Protein AF-A0A9P5P635-F1 (afdb_monomer_lite)

Structure (mmCIF, N/CA/C/O backbone):
data_AF-A0A9P5P635-F1
#
_entry.id   AF-A0A9P5P635-F1
#
loop_
_atom_site.group_PDB
_atom_site.id
_atom_site.type_symbol
_atom_site.label_atom_id
_atom_site.label_alt_id
_atom_site.label_comp_id
_atom_site.label_asym_id
_atom_site.label_entity_id
_atom_site.label_seq_id
_atom_site.pdbx_PDB_ins_code
_atom_site.Cartn_x
_atom_site.Cartn_y
_atom_site.Cartn_z
_atom_site.occupancy
_atom_site.B_iso_or_equiv
_atom_site.auth_seq_id
_atom_site.auth_comp_id
_atom_site.auth_asym_id
_atom_site.auth_atom_id
_atom_site.pdbx_PDB_model_num
ATOM 1 N N . MET A 1 1 ? -2.811 -39.033 -11.234 1.00 24.31 1 MET A N 1
ATOM 2 C CA . MET A 1 1 ? -4.051 -38.842 -10.456 1.00 24.31 1 MET A CA 1
ATOM 3 C C . MET A 1 1 ? -3.754 -37.706 -9.489 1.00 24.31 1 MET A C 1
ATOM 5 O O . MET A 1 1 ? -3.001 -37.917 -8.552 1.00 24.31 1 MET A O 1
ATOM 9 N N . MET A 1 2 ? -4.159 -36.479 -9.831 1.00 22.17 2 MET A N 1
ATOM 10 C CA . MET A 1 2 ? -3.893 -35.292 -9.007 1.00 22.17 2 MET A CA 1
ATOM 11 C C . MET A 1 2 ? -4.710 -35.401 -7.709 1.00 22.17 2 MET A C 1
ATOM 13 O O . MET A 1 2 ? -5.897 -35.728 -7.807 1.00 22.17 2 MET A O 1
ATOM 17 N N . PRO A 1 3 ? -4.127 -35.166 -6.521 1.00 26.83 3 PRO A N 1
ATOM 18 C CA . PRO A 1 3 ? -4.907 -35.097 -5.297 1.00 26.83 3 PRO A CA 1
ATOM 19 C C . PRO A 1 3 ? -5.883 -33.919 -5.391 1.00 26.83 3 PRO A C 1
ATOM 21 O O . PRO A 1 3 ? -5.531 -32.822 -5.825 1.00 26.83 3 PRO A O 1
ATOM 24 N N . GLY A 1 4 ? -7.143 -34.219 -5.084 1.00 24.19 4 GLY A N 1
ATOM 25 C CA . GLY A 1 4 ? -8.292 -33.346 -5.273 1.00 24.19 4 GLY A CA 1
ATOM 26 C C . GLY A 1 4 ? -8.287 -32.091 -4.404 1.00 24.19 4 GLY A C 1
ATOM 27 O O . GLY A 1 4 ? -7.583 -32.007 -3.404 1.00 24.19 4 GLY A O 1
ATOM 28 N N . GLY A 1 5 ? -9.128 -31.147 -4.839 1.00 27.39 5 GLY A N 1
ATOM 29 C CA . GLY A 1 5 ? -9.480 -29.861 -4.234 1.00 27.39 5 GLY A CA 1
ATOM 30 C C . GLY A 1 5 ? -9.047 -29.645 -2.788 1.00 27.39 5 GLY A C 1
ATOM 31 O O . GLY A 1 5 ? -9.832 -29.853 -1.866 1.00 27.39 5 GLY A O 1
ATOM 32 N N . GLY A 1 6 ? -7.823 -29.149 -2.612 1.00 26.92 6 GLY A N 1
ATOM 33 C CA . GLY A 1 6 ? -7.437 -28.467 -1.388 1.00 26.92 6 GLY A CA 1
ATOM 34 C C . GLY A 1 6 ? -8.201 -27.149 -1.293 1.00 26.92 6 GLY A C 1
ATOM 35 O O . GLY A 1 6 ? -8.262 -26.384 -2.257 1.00 26.92 6 GLY A O 1
ATOM 36 N N . THR A 1 7 ? -8.804 -26.882 -0.140 1.00 32.75 7 THR A N 1
ATOM 37 C CA . THR A 1 7 ? -9.267 -25.544 0.232 1.00 32.75 7 THR A CA 1
ATOM 38 C C . THR A 1 7 ? -8.074 -24.596 0.154 1.00 32.75 7 THR A C 1
ATOM 40 O O . THR A 1 7 ? -7.153 -24.700 0.963 1.00 32.75 7 THR A O 1
ATOM 43 N N . ALA A 1 8 ? -8.054 -23.711 -0.843 1.00 38.25 8 ALA A N 1
ATOM 44 C CA . ALA A 1 8 ? -7.034 -22.679 -0.963 1.00 38.25 8 ALA A CA 1
ATOM 45 C C . ALA A 1 8 ? -7.218 -21.678 0.191 1.00 38.25 8 ALA A C 1
ATOM 47 O O . ALA A 1 8 ? -8.046 -20.776 0.107 1.00 38.25 8 ALA A O 1
ATOM 48 N N . GLY A 1 9 ? -6.510 -21.897 1.301 1.00 34.00 9 GLY A N 1
ATOM 49 C CA . GLY A 1 9 ? -6.459 -20.955 2.417 1.00 34.00 9 GLY A CA 1
ATOM 50 C C . GLY A 1 9 ? -5.694 -19.685 2.036 1.00 34.00 9 GLY A C 1
ATOM 51 O O . GLY A 1 9 ? -4.820 -19.708 1.166 1.00 34.00 9 GLY A O 1
ATOM 52 N N . TYR A 1 10 ? -6.008 -18.568 2.691 1.00 35.28 10 TYR A N 1
ATOM 53 C CA . TYR A 1 10 ? -5.307 -17.302 2.482 1.00 35.28 10 TYR A CA 1
ATOM 54 C C . TYR A 1 10 ? -3.884 -17.364 3.067 1.00 35.28 10 TYR A C 1
ATOM 56 O O . TYR A 1 10 ? -3.688 -17.710 4.233 1.00 35.28 10 TYR A O 1
ATOM 64 N N . ARG A 1 11 ? -2.859 -17.018 2.266 1.00 47.34 11 ARG A N 1
ATOM 65 C CA . ARG A 1 11 ? -1.471 -16.929 2.755 1.00 47.34 11 ARG A CA 1
ATOM 66 C C . ARG A 1 11 ? -1.333 -15.710 3.657 1.00 47.34 11 ARG A C 1
ATOM 68 O O . ARG A 1 11 ? -1.589 -14.590 3.226 1.00 47.34 11 ARG A O 1
ATOM 75 N N . HIS A 1 12 ? -0.859 -15.917 4.877 1.00 43.28 12 HIS A N 1
ATOM 76 C CA . HIS A 1 12 ? -0.501 -14.815 5.758 1.00 43.28 12 HIS A CA 1
ATOM 77 C C . HIS A 1 12 ? 0.870 -14.249 5.329 1.00 43.28 12 HIS A C 1
ATOM 79 O O . HIS A 1 12 ? 1.817 -15.029 5.250 1.00 43.28 12 HIS A O 1
ATOM 85 N N . PRO A 1 13 ? 1.037 -12.943 5.051 1.00 43.16 13 PRO A N 1
ATOM 86 C CA . PRO A 1 13 ? 2.287 -12.404 4.486 1.00 43.16 13 PRO A CA 1
ATOM 87 C C . PRO A 1 13 ? 3.464 -12.350 5.472 1.00 43.16 13 PRO A C 1
ATOM 89 O O . PRO A 1 13 ? 4.597 -12.099 5.080 1.00 43.16 13 PRO A O 1
ATOM 92 N N . PHE A 1 14 ? 3.214 -12.648 6.745 1.00 50.75 14 PHE A N 1
ATOM 93 C CA . PHE A 1 14 ? 4.202 -12.657 7.829 1.00 50.75 14 PHE A CA 1
ATOM 94 C C . PHE A 1 14 ? 4.818 -14.047 8.033 1.00 50.75 14 PHE A C 1
ATOM 96 O O . PHE A 1 14 ? 4.821 -14.589 9.139 1.00 50.75 14 PHE A O 1
ATOM 103 N N . ILE A 1 15 ? 5.290 -14.652 6.943 1.00 49.59 15 ILE A N 1
ATOM 104 C CA . ILE A 1 15 ? 6.045 -15.906 6.994 1.00 49.59 15 ILE A CA 1
ATOM 105 C C . ILE A 1 15 ? 7.474 -15.586 7.434 1.00 49.59 15 ILE A C 1
ATOM 107 O O . ILE A 1 15 ? 8.091 -14.653 6.926 1.00 49.59 15 ILE A O 1
ATOM 111 N N . VAL A 1 16 ? 8.008 -16.367 8.374 1.00 40.78 16 VAL A N 1
ATOM 112 C CA . VAL A 1 16 ? 9.395 -16.235 8.828 1.00 40.78 16 VAL A CA 1
ATOM 113 C C . VAL A 1 16 ? 10.332 -16.484 7.637 1.00 40.78 16 VAL A C 1
ATOM 115 O O . VAL A 1 16 ? 10.427 -17.598 7.124 1.00 40.78 16 VAL A O 1
ATOM 118 N N . GLY A 1 17 ? 11.016 -15.432 7.181 1.00 38.78 17 GLY A N 1
ATOM 119 C CA . GLY A 1 17 ? 11.857 -15.446 5.978 1.00 38.78 17 GLY A CA 1
ATOM 120 C C . GLY A 1 17 ? 13.098 -16.322 6.037 1.00 38.78 17 GLY A C 1
ATOM 121 O O . GLY A 1 17 ? 13.700 -16.590 5.003 1.00 38.78 17 GLY A O 1
ATOM 122 N N . THR A 1 18 ? 13.459 -16.811 7.223 1.00 41.03 18 THR A N 1
ATOM 123 C CA . THR A 1 18 ? 14.634 -17.663 7.437 1.00 41.03 18 THR A CA 1
ATOM 124 C C . THR A 1 18 ? 14.520 -19.037 6.773 1.00 41.03 18 THR A C 1
ATOM 126 O O . THR A 1 18 ? 15.532 -19.711 6.612 1.00 41.03 18 THR A O 1
ATOM 129 N N . TYR A 1 19 ? 13.317 -19.451 6.359 1.00 35.22 19 TYR A N 1
ATOM 130 C CA . TYR A 1 19 ? 13.076 -20.750 5.719 1.00 35.22 19 TYR A CA 1
ATOM 131 C C . TYR A 1 19 ? 13.085 -20.709 4.185 1.00 35.22 19 TYR A C 1
ATOM 133 O O . TYR A 1 19 ? 12.988 -21.760 3.552 1.00 35.22 19 TYR A O 1
ATOM 141 N N . PHE A 1 20 ? 13.204 -19.530 3.565 1.00 43.53 20 PHE A N 1
ATOM 142 C CA . PHE A 1 20 ? 13.165 -19.393 2.109 1.00 43.53 20 PHE A CA 1
ATOM 143 C C . PHE A 1 20 ? 14.524 -18.945 1.592 1.00 43.53 20 PHE A C 1
ATOM 145 O O . PHE A 1 20 ? 14.971 -17.833 1.864 1.00 43.53 20 PHE A O 1
ATOM 152 N N . LEU A 1 21 ? 15.142 -19.804 0.774 1.00 39.03 21 LEU A N 1
ATOM 153 C CA . LEU A 1 21 ? 16.461 -19.612 0.154 1.00 39.03 21 LEU A CA 1
ATOM 154 C C . LEU A 1 21 ? 16.573 -18.335 -0.704 1.00 39.03 21 LEU A C 1
ATOM 156 O O . LEU A 1 21 ? 17.653 -18.027 -1.193 1.00 39.03 21 LEU A O 1
ATOM 160 N N . GLY A 1 22 ? 15.482 -17.578 -0.878 1.00 42.38 22 GLY A N 1
ATOM 161 C CA . GLY A 1 22 ? 15.567 -16.230 -1.414 1.00 42.38 22 GLY A CA 1
ATOM 162 C C . GLY A 1 22 ? 14.561 -15.215 -0.883 1.00 42.38 22 GLY A C 1
ATOM 163 O O . GLY A 1 22 ? 14.043 -14.428 -1.673 1.00 42.38 22 GLY A O 1
ATOM 164 N N . GLY A 1 23 ? 14.334 -15.217 0.435 1.00 49.41 23 GLY A N 1
ATOM 165 C CA . GLY A 1 23 ? 13.625 -14.153 1.155 1.00 49.41 23 GLY A CA 1
ATOM 166 C C . GLY A 1 23 ? 12.094 -14.257 1.151 1.00 49.41 23 GLY A C 1
ATOM 167 O O . GLY A 1 23 ? 11.518 -15.239 0.683 1.00 49.41 23 GLY A O 1
ATOM 168 N N . VAL A 1 24 ? 11.438 -13.234 1.712 1.00 51.91 24 VAL A N 1
ATOM 169 C CA . VAL A 1 24 ? 9.970 -13.079 1.773 1.00 51.91 24 VAL A CA 1
ATOM 170 C C . VAL A 1 24 ? 9.551 -12.012 0.766 1.00 51.91 24 VAL A C 1
ATOM 172 O O . VAL A 1 24 ? 10.048 -10.896 0.836 1.00 51.91 24 VAL A O 1
ATOM 175 N N . GLY A 1 25 ? 8.634 -12.334 -0.146 1.00 59.06 25 GLY A N 1
ATOM 176 C CA . GLY A 1 25 ? 8.100 -11.381 -1.127 1.00 59.06 25 GLY A CA 1
ATOM 177 C C . GLY A 1 25 ? 7.907 -11.995 -2.513 1.00 59.06 25 GLY A C 1
ATOM 178 O O . GLY A 1 25 ? 8.363 -13.109 -2.773 1.00 59.06 25 GLY A O 1
ATOM 179 N N . ASP A 1 26 ? 7.211 -11.272 -3.390 1.00 65.31 26 ASP A N 1
ATOM 180 C CA . ASP A 1 26 ? 7.078 -11.639 -4.808 1.00 65.31 26 ASP A CA 1
ATOM 181 C C . ASP A 1 26 ? 8.385 -11.363 -5.570 1.00 65.31 26 ASP A C 1
ATOM 183 O O . ASP A 1 26 ? 9.220 -10.578 -5.125 1.00 65.31 26 ASP A O 1
ATOM 187 N N . ASN A 1 27 ? 8.572 -11.960 -6.751 1.00 72.44 27 ASN A N 1
ATOM 188 C CA . ASN A 1 27 ? 9.716 -11.602 -7.595 1.00 72.44 27 ASN A CA 1
ATOM 189 C C . ASN A 1 27 ? 9.666 -10.102 -7.962 1.00 72.44 27 ASN A C 1
ATOM 191 O O . ASN A 1 27 ? 8.592 -9.592 -8.309 1.00 72.44 27 ASN A O 1
ATOM 195 N N . PRO A 1 28 ? 10.806 -9.387 -7.936 1.00 76.25 28 PRO A N 1
ATOM 196 C CA . PRO A 1 28 ? 10.834 -7.978 -8.285 1.00 76.25 28 PRO A CA 1
ATOM 197 C C . PRO A 1 28 ? 10.501 -7.796 -9.771 1.00 76.25 28 PRO A C 1
ATOM 199 O O . PRO A 1 28 ? 10.980 -8.528 -10.638 1.00 76.25 28 PRO A O 1
ATOM 202 N N . ARG A 1 29 ? 9.666 -6.797 -10.059 1.00 79.75 29 ARG A N 1
ATOM 203 C CA . ARG A 1 29 ? 9.270 -6.390 -11.411 1.00 79.75 29 ARG A CA 1
ATOM 204 C C . ARG A 1 29 ? 10.294 -5.446 -12.006 1.00 79.75 29 ARG A C 1
ATOM 206 O O . ARG A 1 29 ? 10.791 -4.577 -11.293 1.00 79.75 29 ARG A O 1
ATOM 213 N N . THR A 1 30 ? 10.588 -5.602 -13.289 1.00 83.50 30 THR A N 1
ATOM 214 C CA . THR A 1 30 ? 11.495 -4.680 -13.975 1.00 83.50 30 THR A CA 1
ATOM 215 C C . THR A 1 30 ? 10.880 -3.284 -14.081 1.00 83.50 30 THR A C 1
ATOM 217 O O . THR A 1 30 ? 9.661 -3.113 -13.994 1.00 83.50 30 THR A O 1
ATOM 220 N N . LEU A 1 31 ? 11.706 -2.267 -14.329 1.00 85.25 31 LEU A N 1
ATOM 221 C CA . LEU A 1 31 ? 11.232 -0.911 -14.623 1.00 85.25 31 LEU A CA 1
ATOM 222 C C . LEU A 1 31 ? 10.254 -0.895 -15.814 1.00 85.25 31 LEU A C 1
ATOM 224 O O . LEU A 1 31 ? 9.270 -0.156 -15.789 1.00 85.25 31 LEU A O 1
ATOM 228 N N . ALA A 1 32 ? 10.471 -1.760 -16.812 1.00 85.38 32 ALA A N 1
ATOM 229 C CA . ALA A 1 32 ? 9.556 -1.950 -17.936 1.00 85.38 32 ALA A CA 1
ATOM 230 C C . ALA A 1 32 ? 8.205 -2.535 -17.490 1.00 85.38 32 ALA A C 1
ATOM 232 O O . ALA A 1 32 ? 7.165 -1.977 -17.830 1.00 85.38 32 ALA A O 1
ATOM 233 N N . ASP A 1 33 ? 8.197 -3.582 -16.659 1.00 83.00 33 ASP A N 1
ATOM 234 C CA . ASP A 1 33 ? 6.962 -4.173 -16.116 1.00 83.00 33 ASP A CA 1
ATOM 235 C C . ASP A 1 33 ? 6.156 -3.165 -15.276 1.00 83.00 33 ASP A C 1
ATOM 237 O O . ASP A 1 33 ? 4.918 -3.147 -15.303 1.00 83.00 33 ASP A O 1
ATOM 241 N N . LEU A 1 34 ? 6.849 -2.318 -14.507 1.00 83.44 34 LEU A N 1
ATOM 242 C CA . LEU A 1 34 ? 6.230 -1.249 -13.723 1.00 83.44 34 LEU A CA 1
ATOM 243 C C . LEU A 1 34 ? 5.610 -0.182 -14.639 1.00 83.44 34 LEU A C 1
ATOM 245 O O . LEU A 1 34 ? 4.459 0.201 -14.422 1.00 83.44 34 LEU A O 1
ATOM 249 N N . ALA A 1 35 ? 6.312 0.243 -15.695 1.00 86.12 35 ALA A N 1
ATOM 250 C CA . ALA A 1 35 ? 5.783 1.167 -16.701 1.00 86.12 35 ALA A CA 1
ATOM 251 C C . ALA A 1 35 ? 4.583 0.572 -17.463 1.00 86.12 35 ALA A C 1
ATOM 253 O O . ALA A 1 35 ? 3.558 1.234 -17.624 1.00 86.12 35 ALA A O 1
ATOM 254 N N . MET A 1 36 ? 4.647 -0.706 -17.844 1.00 85.81 36 MET A N 1
ATOM 255 C CA . MET A 1 36 ? 3.522 -1.437 -18.439 1.00 85.81 36 MET A CA 1
ATOM 256 C C . MET A 1 36 ? 2.312 -1.478 -17.499 1.00 85.81 36 MET A C 1
ATOM 258 O O . MET A 1 36 ? 1.179 -1.257 -17.929 1.00 85.81 36 MET A O 1
ATOM 262 N N . SER A 1 37 ? 2.540 -1.693 -16.200 1.00 83.06 37 SER A N 1
ATOM 263 C CA . SER A 1 37 ? 1.481 -1.679 -15.181 1.00 83.06 37 SER A CA 1
ATOM 264 C C . SER A 1 37 ? 0.836 -0.292 -15.039 1.00 83.06 37 SER A C 1
ATOM 266 O O . SER A 1 37 ? -0.387 -0.195 -14.889 1.00 83.06 37 SER A O 1
ATOM 268 N N . GLN A 1 38 ? 1.627 0.787 -15.124 1.00 82.38 38 GLN A N 1
ATOM 269 C CA . GLN A 1 38 ? 1.116 2.162 -15.163 1.00 82.38 38 GLN A CA 1
ATOM 270 C C . GLN A 1 38 ? 0.307 2.433 -16.440 1.00 82.38 38 GLN A C 1
ATOM 272 O O . GLN A 1 38 ? -0.764 3.037 -16.361 1.00 82.38 38 GLN A O 1
ATOM 277 N N . PHE A 1 39 ? 0.763 1.951 -17.598 1.00 87.06 39 PHE A N 1
ATOM 278 C CA . PHE A 1 39 ? 0.040 2.101 -18.862 1.00 87.06 39 PHE A CA 1
ATOM 279 C C . PHE A 1 39 ? -1.296 1.351 -18.857 1.00 87.06 39 PHE A C 1
ATOM 281 O O . PHE A 1 39 ? -2.339 1.926 -19.178 1.00 87.06 39 PHE A O 1
ATOM 288 N N . SER A 1 40 ? -1.293 0.107 -18.381 1.00 86.12 40 SER A N 1
ATOM 289 C CA . SER A 1 40 ? -2.504 -0.682 -18.148 1.00 86.12 40 SER A CA 1
ATOM 290 C C . SER A 1 40 ? -3.497 0.070 -17.262 1.00 86.12 40 SER A C 1
ATOM 292 O O . SER A 1 40 ? -4.684 0.165 -17.576 1.00 86.12 40 SER A O 1
ATOM 294 N N . TRP A 1 41 ? -3.021 0.672 -16.167 1.00 80.00 41 TRP A N 1
ATOM 295 C CA . TRP A 1 41 ? -3.863 1.496 -15.301 1.00 80.00 41 TRP A CA 1
ATOM 296 C C . TRP A 1 41 ? -4.402 2.744 -15.999 1.00 80.00 41 TRP A C 1
ATOM 298 O O . TRP A 1 41 ? -5.589 3.030 -15.869 1.00 80.00 41 TRP A O 1
ATOM 308 N N . PHE A 1 42 ? -3.570 3.457 -16.758 1.00 84.44 42 PHE A N 1
ATOM 309 C CA . PHE A 1 42 ? -3.975 4.652 -17.498 1.00 84.44 42 PHE A CA 1
ATOM 310 C C . PHE A 1 42 ? -5.129 4.377 -18.474 1.00 84.44 42 PHE A C 1
ATOM 312 O O . PHE A 1 42 ? -5.996 5.228 -18.673 1.00 84.44 42 PHE A O 1
ATOM 319 N N . ILE A 1 43 ? -5.171 3.186 -19.076 1.00 86.50 43 ILE A N 1
ATOM 320 C CA . ILE A 1 43 ? -6.317 2.765 -19.887 1.00 86.50 43 ILE A CA 1
ATOM 321 C C . ILE A 1 43 ? -7.500 2.407 -18.986 1.00 86.50 43 ILE A C 1
ATOM 323 O O . ILE A 1 43 ? -8.612 2.891 -19.194 1.00 86.50 43 ILE A O 1
ATOM 327 N N . ARG A 1 44 ? -7.273 1.580 -17.959 1.00 83.50 44 ARG A N 1
ATOM 328 C CA . ARG A 1 44 ? -8.340 1.063 -17.087 1.00 83.50 44 ARG A CA 1
ATOM 329 C C . ARG A 1 44 ? -9.004 2.125 -16.204 1.00 83.50 44 ARG A C 1
ATOM 331 O O . ARG A 1 44 ? -10.083 1.870 -15.664 1.00 83.50 44 ARG A O 1
ATOM 338 N N . SER A 1 45 ? -8.385 3.292 -16.047 1.00 77.62 45 SER A N 1
ATOM 339 C CA . SER A 1 45 ? -8.953 4.451 -15.355 1.00 77.62 45 SER A CA 1
ATOM 340 C C . SER A 1 45 ? -9.916 5.260 -16.229 1.00 77.62 45 SER A C 1
ATOM 342 O O . SER A 1 45 ? -10.716 6.029 -15.696 1.00 77.62 45 SER A O 1
ATOM 344 N N . GLN A 1 46 ? -9.900 5.063 -17.552 1.00 83.38 46 GLN A N 1
ATOM 345 C CA . GLN A 1 46 ? -10.827 5.722 -18.468 1.00 83.38 46 GLN A CA 1
ATOM 346 C C . GLN A 1 46 ? -12.232 5.103 -18.372 1.00 83.38 46 GLN A C 1
ATOM 348 O O . GLN A 1 46 ? -12.380 3.891 -18.185 1.00 83.38 46 GLN A O 1
ATOM 353 N N . PRO A 1 47 ? -13.299 5.904 -18.523 1.00 80.94 47 PRO A N 1
ATOM 354 C CA . PRO A 1 47 ? -14.659 5.383 -18.514 1.00 80.94 47 PRO A CA 1
ATOM 355 C C . PRO A 1 47 ? -14.885 4.429 -19.694 1.00 80.94 47 PRO A C 1
ATOM 357 O O . PRO A 1 47 ? -14.441 4.689 -20.809 1.00 80.94 47 PRO A O 1
ATOM 360 N N . ASN A 1 48 ? -15.609 3.334 -19.455 1.00 83.56 48 ASN A N 1
ATOM 361 C CA . ASN A 1 48 ? -16.027 2.364 -20.476 1.00 83.56 48 ASN A CA 1
ATOM 362 C C . ASN A 1 48 ? -14.889 1.720 -21.294 1.00 83.56 48 ASN A C 1
ATOM 364 O O . ASN A 1 48 ? -15.147 1.159 -22.358 1.00 83.56 48 ASN A O 1
ATOM 368 N N . TRP A 1 49 ? -13.643 1.728 -20.802 1.00 87.38 49 TRP A N 1
ATOM 369 C CA . TRP A 1 49 ? -12.496 1.133 -21.505 1.00 87.38 49 TRP A CA 1
ATOM 370 C C . TRP A 1 49 ? -12.744 -0.330 -21.921 1.00 87.38 49 TRP A C 1
ATOM 372 O O . TRP A 1 49 ? -12.323 -0.756 -22.994 1.00 87.38 49 TRP A O 1
ATOM 382 N N . TRP A 1 50 ? -13.486 -1.087 -21.106 1.00 86.94 50 TRP A N 1
ATOM 383 C CA . TRP A 1 50 ? -13.800 -2.503 -21.320 1.00 86.94 50 TRP A CA 1
ATOM 384 C C . TRP A 1 50 ? -14.810 -2.747 -22.450 1.00 86.94 50 TRP A C 1
ATOM 386 O O . TRP A 1 50 ? -14.979 -3.877 -22.884 1.00 86.94 50 TRP A O 1
ATOM 396 N N . GLN A 1 51 ? -15.503 -1.719 -22.934 1.00 88.69 51 GLN A N 1
ATOM 397 C CA . GLN A 1 51 ? -16.349 -1.839 -24.126 1.00 88.69 51 GLN A CA 1
ATOM 398 C C . GLN A 1 51 ? -15.524 -1.623 -25.397 1.00 88.69 51 GLN A C 1
ATOM 400 O O . GLN A 1 51 ? -15.818 -2.188 -26.446 1.00 88.69 51 GLN A O 1
ATOM 405 N N . SER A 1 52 ? -14.458 -0.829 -25.285 1.00 89.94 52 SER A N 1
ATOM 406 C CA . SER A 1 52 ? -13.639 -0.394 -26.413 1.00 89.94 52 SER A CA 1
ATOM 407 C C . SER A 1 52 ? -12.332 -1.172 -26.562 1.00 89.94 52 SER A C 1
ATOM 409 O O . SER A 1 52 ? -11.657 -1.003 -27.572 1.00 89.94 52 SER A O 1
ATOM 411 N N . HIS A 1 53 ? -11.963 -2.039 -25.610 1.00 88.56 53 HIS A N 1
ATOM 412 C CA . HIS A 1 53 ? -10.648 -2.700 -25.604 1.00 88.56 53 HIS A CA 1
ATOM 413 C C . HIS A 1 53 ? -10.388 -3.630 -26.803 1.00 88.56 53 HIS A C 1
ATOM 415 O O . HIS A 1 53 ? -9.234 -3.958 -27.087 1.00 88.56 53 HIS A O 1
ATOM 421 N N . GLN A 1 54 ? -11.451 -4.063 -27.490 1.00 90.06 54 GLN A N 1
ATOM 422 C CA . GLN A 1 54 ? -11.387 -4.872 -28.713 1.00 90.06 54 GLN A CA 1
ATOM 423 C C . GLN A 1 54 ? -11.453 -4.025 -29.992 1.00 90.06 54 GLN A C 1
ATOM 425 O O . GLN A 1 54 ? -11.191 -4.534 -31.077 1.00 90.06 54 GLN A O 1
ATOM 430 N N . ASN A 1 55 ? -11.811 -2.741 -29.893 1.00 92.81 55 ASN A N 1
ATOM 431 C CA . ASN A 1 55 ? -11.917 -1.868 -31.054 1.00 92.81 55 ASN A CA 1
ATOM 432 C C . ASN A 1 55 ? -10.519 -1.465 -31.532 1.00 92.81 55 ASN A C 1
ATOM 434 O O . ASN A 1 55 ? -9.787 -0.764 -30.833 1.00 92.81 55 ASN A O 1
ATOM 438 N N . GLN A 1 56 ? -10.183 -1.874 -32.752 1.00 93.25 56 GLN A N 1
ATOM 439 C CA . GLN A 1 56 ? -8.870 -1.660 -33.349 1.00 93.25 56 GLN A CA 1
ATOM 440 C C . GLN A 1 56 ? -8.473 -0.176 -33.427 1.00 93.25 56 GLN A C 1
ATOM 442 O O . GLN A 1 56 ? -7.358 0.170 -33.053 1.00 93.25 56 GLN A O 1
ATOM 447 N N . SER A 1 57 ? -9.400 0.714 -33.796 1.00 93.19 57 SER A N 1
ATOM 448 C CA . SER A 1 57 ? -9.113 2.153 -33.884 1.00 93.19 57 SER A CA 1
ATOM 449 C C . SER A 1 57 ? -8.815 2.769 -32.512 1.00 93.19 57 SER A C 1
ATOM 451 O O . SER A 1 57 ? -7.968 3.650 -32.386 1.00 93.19 57 SER A O 1
ATOM 453 N N . VAL A 1 58 ? -9.475 2.285 -31.455 1.00 92.31 58 VAL A N 1
ATOM 454 C CA . VAL A 1 58 ? -9.217 2.750 -30.082 1.00 92.31 58 VAL A CA 1
ATOM 455 C C . VAL A 1 58 ? -7.879 2.217 -29.569 1.00 92.31 58 VAL A C 1
ATOM 457 O O . VAL A 1 58 ? -7.132 2.950 -28.924 1.00 92.31 58 VAL A O 1
ATOM 460 N N . ARG A 1 59 ? -7.544 0.962 -29.890 1.00 93.44 59 ARG A N 1
ATOM 461 C CA . ARG A 1 59 ? -6.244 0.362 -29.559 1.00 93.44 59 ARG A CA 1
ATOM 462 C C . ARG A 1 59 ? -5.089 1.108 -30.227 1.00 93.44 59 ARG A C 1
ATOM 464 O O . ARG A 1 59 ? -4.091 1.359 -29.562 1.00 93.44 59 ARG A O 1
ATOM 471 N N . GLU A 1 60 ? -5.244 1.510 -31.487 1.00 93.12 60 GLU A N 1
ATOM 472 C CA . GLU A 1 60 ? -4.265 2.334 -32.212 1.00 93.12 60 GLU A CA 1
ATOM 473 C C . GLU A 1 60 ? -4.052 3.686 -31.521 1.00 93.12 60 GLU A C 1
ATOM 475 O O . GLU A 1 60 ? -2.919 4.039 -31.205 1.00 93.12 60 GLU A O 1
ATOM 480 N N . GLN A 1 61 ? -5.131 4.379 -31.145 1.00 92.56 61 GLN A N 1
ATOM 481 C CA . GLN A 1 61 ? -5.033 5.640 -30.399 1.00 92.56 61 GLN A CA 1
ATOM 482 C C . GLN A 1 61 ? -4.349 5.482 -29.033 1.00 92.56 61 GLN A C 1
ATOM 484 O O . GLN A 1 61 ? -3.613 6.367 -28.594 1.00 92.56 61 GLN A O 1
ATOM 489 N N . TRP A 1 62 ? -4.606 4.386 -28.311 1.00 94.00 62 TRP A N 1
ATOM 490 C CA . TRP A 1 62 ? -3.909 4.108 -27.052 1.00 94.00 62 TRP A CA 1
ATOM 491 C C . TRP A 1 62 ? -2.437 3.762 -27.273 1.00 94.00 62 TRP A C 1
ATOM 493 O O . TRP A 1 62 ? -1.608 4.172 -26.465 1.00 94.00 62 TRP A O 1
ATOM 503 N N . SER A 1 63 ? -2.116 3.061 -28.361 1.00 92.94 63 SER A N 1
ATOM 504 C CA . SER A 1 63 ? -0.743 2.744 -28.753 1.00 92.94 63 SER A CA 1
ATOM 505 C C . SER A 1 63 ? 0.057 4.010 -29.060 1.00 92.94 63 SER A C 1
ATOM 507 O O . SER A 1 63 ? 1.129 4.200 -28.495 1.00 92.94 63 SER A O 1
ATOM 509 N N . GLU A 1 64 ? -0.483 4.923 -29.872 1.00 91.25 64 GLU A N 1
ATOM 510 C CA . GLU A 1 64 ? 0.161 6.205 -30.200 1.00 91.25 64 GLU A CA 1
ATOM 511 C C . GLU A 1 64 ? 0.454 7.032 -28.941 1.00 91.25 64 GLU A C 1
ATOM 513 O O . GLU A 1 64 ? 1.565 7.524 -28.751 1.00 91.25 64 GLU A O 1
ATOM 518 N N . LYS A 1 65 ? -0.517 7.105 -28.021 1.00 89.06 65 LYS A N 1
ATOM 519 C CA . LYS A 1 65 ? -0.353 7.792 -26.729 1.00 89.06 65 LYS A CA 1
ATOM 520 C C . LYS A 1 65 ? 0.686 7.143 -25.817 1.00 89.06 65 LYS A C 1
ATOM 522 O O . LYS A 1 65 ? 1.183 7.814 -24.917 1.00 89.06 65 LYS A O 1
ATOM 527 N N . ALA A 1 66 ? 0.956 5.850 -25.980 1.00 88.19 66 ALA A N 1
ATOM 528 C CA . ALA A 1 66 ? 1.942 5.136 -25.179 1.00 88.19 66 ALA A CA 1
ATOM 529 C C . ALA A 1 66 ? 3.363 5.314 -25.719 1.00 88.19 66 ALA A C 1
ATOM 531 O O . ALA A 1 66 ? 4.279 5.461 -24.915 1.00 88.19 66 ALA A O 1
ATOM 532 N N . VAL A 1 67 ? 3.529 5.333 -27.049 1.00 88.44 67 VAL A N 1
ATOM 533 C CA . VAL A 1 67 ? 4.825 5.546 -27.721 1.00 88.44 67 VAL A CA 1
ATOM 534 C C . VAL A 1 67 ? 5.345 6.968 -27.503 1.00 88.44 67 VAL A C 1
ATOM 536 O O . VAL A 1 67 ? 6.531 7.152 -27.246 1.00 88.44 67 VAL A O 1
ATOM 539 N N . ASP A 1 68 ? 4.466 7.971 -27.572 1.00 86.62 68 ASP A N 1
ATOM 540 C CA . ASP A 1 68 ? 4.839 9.387 -27.415 1.00 86.62 68 ASP A CA 1
ATOM 541 C C . ASP A 1 68 ? 5.114 9.786 -25.950 1.00 86.62 68 ASP A C 1
ATOM 543 O O . ASP A 1 68 ? 5.544 10.900 -25.655 1.00 86.62 68 ASP A O 1
ATOM 547 N N . ARG A 1 69 ? 4.861 8.878 -24.999 1.00 88.44 69 ARG A N 1
ATOM 548 C CA . ARG A 1 69 ? 4.901 9.176 -23.569 1.00 88.44 69 ARG A CA 1
ATOM 549 C C . ARG A 1 69 ? 6.098 8.548 -22.870 1.00 88.44 69 ARG A C 1
ATOM 551 O O . ARG A 1 69 ? 6.300 7.338 -22.878 1.00 88.44 69 ARG A O 1
ATOM 558 N N . ASP A 1 70 ? 6.795 9.396 -22.128 1.00 91.06 70 ASP A N 1
ATOM 559 C CA . ASP A 1 70 ? 7.792 9.004 -21.144 1.00 91.06 70 ASP A CA 1
ATOM 560 C C . ASP A 1 70 ? 7.102 8.597 -19.826 1.00 91.06 70 ASP A C 1
ATOM 562 O O . ASP A 1 70 ? 6.389 9.390 -19.199 1.00 91.06 70 ASP A O 1
ATOM 566 N N . TRP A 1 71 ? 7.277 7.338 -19.410 1.00 88.25 71 TRP A N 1
ATOM 567 C CA . TRP A 1 71 ? 6.695 6.798 -18.178 1.00 88.25 71 TRP A CA 1
ATOM 568 C C . TRP A 1 71 ? 7.648 7.002 -17.009 1.00 88.25 71 TRP A C 1
ATOM 570 O O . TRP A 1 71 ? 8.772 6.502 -17.015 1.00 88.25 71 TRP A O 1
ATOM 580 N N . LEU A 1 72 ? 7.188 7.727 -15.993 1.00 89.56 72 LEU A N 1
ATOM 581 C CA . LEU A 1 72 ? 7.966 8.002 -14.794 1.00 89.56 72 LEU A CA 1
ATOM 582 C C . LEU A 1 72 ? 7.743 6.888 -13.765 1.00 89.56 72 LEU A C 1
ATOM 584 O O . LEU A 1 72 ? 6.689 6.805 -13.129 1.00 89.56 72 LEU A O 1
ATOM 588 N N . VAL A 1 73 ? 8.733 6.015 -13.603 1.00 85.31 73 VAL A N 1
ATOM 589 C CA . VAL A 1 73 ? 8.680 4.903 -12.652 1.00 85.31 73 VAL A CA 1
ATOM 590 C C . VAL A 1 73 ? 9.479 5.266 -11.411 1.00 85.31 73 VAL A C 1
ATOM 592 O O . VAL A 1 73 ? 10.701 5.386 -11.460 1.00 85.31 73 VAL A O 1
ATOM 595 N N . THR A 1 74 ? 8.780 5.429 -10.290 1.00 82.75 74 THR A N 1
ATOM 596 C CA . THR A 1 74 ? 9.398 5.667 -8.983 1.00 82.75 74 THR A CA 1
ATOM 597 C C . THR A 1 74 ? 9.578 4.348 -8.240 1.00 82.75 74 THR A C 1
ATOM 599 O O . THR A 1 74 ? 8.609 3.652 -7.930 1.00 82.75 74 THR A O 1
ATOM 602 N N . THR A 1 75 ? 10.827 4.033 -7.933 1.00 80.25 75 THR A N 1
ATOM 603 C CA . THR A 1 75 ? 11.269 2.944 -7.059 1.00 80.25 75 THR A CA 1
ATOM 604 C C . THR A 1 75 ? 11.879 3.542 -5.783 1.00 80.25 75 THR A C 1
ATOM 606 O O . THR A 1 75 ? 12.067 4.761 -5.726 1.00 80.25 75 THR A O 1
ATOM 609 N N . PRO A 1 76 ? 12.184 2.739 -4.745 1.00 71.38 76 PRO A N 1
ATOM 610 C CA . PRO A 1 76 ? 12.736 3.256 -3.488 1.00 71.38 76 PRO A CA 1
ATOM 611 C C . PRO A 1 76 ? 13.954 4.177 -3.671 1.00 71.38 76 PRO A C 1
ATOM 613 O O . PRO A 1 76 ? 14.043 5.204 -3.003 1.00 71.38 76 PRO A O 1
ATOM 616 N N . SER A 1 77 ? 14.827 3.866 -4.635 1.00 71.81 77 SER A N 1
ATOM 617 C CA . SER A 1 77 ? 16.100 4.577 -4.830 1.00 71.81 77 SER A CA 1
ATOM 618 C C . SER A 1 77 ? 16.253 5.325 -6.137 1.00 71.81 77 SER A C 1
ATOM 620 O O . SER A 1 77 ? 17.297 5.942 -6.382 1.00 71.81 77 SER A O 1
ATOM 622 N N . SER A 1 78 ? 15.259 5.285 -7.016 1.00 76.44 78 SER A N 1
ATOM 623 C CA . SER A 1 78 ? 15.344 6.027 -8.263 1.00 76.44 78 SER A CA 1
ATOM 624 C C . SER A 1 78 ? 13.986 6.393 -8.809 1.00 76.44 78 SER A C 1
ATOM 626 O O . SER A 1 78 ? 12.998 5.690 -8.636 1.00 76.44 78 SER A O 1
ATOM 628 N N . THR A 1 79 ? 13.968 7.502 -9.529 1.00 85.75 79 THR A N 1
ATOM 629 C CA . THR A 1 79 ? 12.908 7.768 -10.482 1.00 85.75 79 THR A CA 1
ATOM 630 C C . THR A 1 79 ? 13.515 7.613 -11.866 1.00 85.75 79 THR A C 1
ATOM 632 O O . THR A 1 79 ? 14.441 8.345 -12.213 1.00 85.75 79 THR A O 1
ATOM 635 N N . ALA A 1 80 ? 13.040 6.626 -12.619 1.00 86.50 80 ALA A N 1
ATOM 636 C CA . ALA A 1 80 ? 13.535 6.308 -13.949 1.00 86.50 80 ALA A CA 1
ATOM 637 C C . ALA A 1 80 ? 12.485 6.658 -15.004 1.00 86.50 80 ALA A C 1
ATOM 639 O O . ALA A 1 80 ? 11.297 6.380 -14.832 1.00 86.50 80 ALA A O 1
ATOM 640 N N . THR A 1 81 ? 12.940 7.244 -16.108 1.00 90.50 81 THR A N 1
ATOM 641 C CA . THR A 1 81 ? 12.109 7.467 -17.289 1.00 90.50 81 THR A CA 1
ATOM 642 C C . THR A 1 81 ? 12.194 6.248 -18.196 1.00 90.50 81 THR A C 1
ATOM 644 O O . THR A 1 81 ? 13.278 5.884 -18.647 1.00 90.50 81 THR A O 1
ATOM 647 N N . VAL A 1 82 ? 11.053 5.620 -18.466 1.00 89.06 82 VAL A N 1
ATOM 648 C CA . VAL A 1 82 ? 10.947 4.403 -19.273 1.00 89.06 82 VAL A CA 1
ATOM 649 C C . VAL A 1 82 ? 10.097 4.686 -20.508 1.00 89.06 82 VAL A C 1
ATOM 651 O O . VAL A 1 82 ? 8.980 5.190 -20.399 1.00 89.06 82 VAL A O 1
ATOM 654 N N . ARG A 1 83 ? 10.609 4.326 -21.688 1.00 90.62 83 ARG A N 1
ATOM 655 C CA . ARG A 1 83 ? 9.827 4.279 -22.932 1.00 90.62 83 ARG A CA 1
ATOM 656 C C . ARG A 1 83 ? 9.409 2.848 -23.207 1.00 90.62 83 ARG A C 1
ATOM 658 O O . ARG A 1 83 ? 10.239 1.946 -23.130 1.00 90.62 83 ARG A O 1
ATOM 665 N N . LEU A 1 84 ? 8.133 2.656 -23.518 1.00 89.00 84 LEU A N 1
ATOM 666 C CA . LEU A 1 84 ? 7.601 1.342 -23.855 1.00 89.00 84 LEU A CA 1
ATOM 667 C C . LEU A 1 84 ? 7.805 1.055 -25.344 1.00 89.00 84 LEU A C 1
ATOM 669 O O . LEU A 1 84 ? 7.534 1.906 -26.188 1.00 89.00 84 LEU A O 1
ATOM 673 N N . PHE A 1 85 ? 8.251 -0.158 -25.660 1.00 88.75 85 PHE A N 1
ATOM 674 C CA . PHE A 1 85 ? 8.378 -0.632 -27.039 1.00 88.75 85 PHE A CA 1
ATOM 675 C C . PHE A 1 85 ? 7.064 -1.231 -27.555 1.00 88.75 85 PHE A C 1
ATOM 677 O O . PHE A 1 85 ? 6.227 -1.684 -26.772 1.00 88.75 85 PHE A O 1
ATOM 684 N N . ASP A 1 86 ? 6.912 -1.337 -28.878 1.00 88.75 86 ASP A N 1
ATOM 685 C CA . ASP A 1 86 ? 5.691 -1.842 -29.528 1.00 88.75 86 ASP A CA 1
ATOM 686 C C . ASP A 1 86 ? 5.222 -3.198 -28.980 1.00 88.75 86 ASP A C 1
ATOM 688 O O . ASP A 1 86 ? 4.030 -3.414 -28.769 1.00 88.75 86 ASP A O 1
ATOM 692 N N . LYS A 1 87 ? 6.157 -4.111 -28.679 1.00 86.62 87 LYS A N 1
ATOM 693 C CA . LYS A 1 87 ? 5.842 -5.424 -28.089 1.00 86.62 87 LYS A CA 1
ATOM 694 C C . LYS A 1 87 ? 5.232 -5.309 -26.690 1.00 86.62 87 LYS A C 1
ATOM 696 O O . LYS A 1 87 ? 4.315 -6.057 -26.357 1.00 86.62 87 LYS A O 1
ATOM 701 N N . GLN A 1 88 ? 5.734 -4.377 -25.883 1.00 86.50 88 GLN A N 1
ATOM 702 C CA . GLN A 1 88 ? 5.263 -4.112 -24.522 1.00 86.50 88 GLN A CA 1
ATOM 703 C C . GLN A 1 88 ? 3.894 -3.442 -24.542 1.00 86.50 88 GLN A C 1
ATOM 705 O O . GLN A 1 88 ? 3.002 -3.825 -23.788 1.00 86.50 88 GLN A O 1
ATOM 710 N N . ILE A 1 89 ? 3.694 -2.503 -25.465 1.00 89.56 89 ILE A N 1
ATOM 711 C CA . ILE A 1 89 ? 2.403 -1.853 -25.691 1.00 89.56 89 ILE A CA 1
ATOM 712 C C . ILE A 1 89 ? 1.368 -2.882 -26.151 1.00 89.56 89 ILE A C 1
ATOM 714 O O . ILE A 1 89 ? 0.289 -2.958 -25.567 1.00 89.56 89 ILE A O 1
ATOM 718 N N . ALA A 1 90 ? 1.705 -3.720 -27.135 1.00 88.50 90 ALA A N 1
ATOM 719 C CA . ALA A 1 90 ? 0.830 -4.788 -27.613 1.00 88.50 90 ALA A CA 1
ATOM 720 C C . ALA A 1 90 ? 0.439 -5.750 -26.483 1.00 88.50 90 ALA A C 1
ATOM 722 O O . ALA A 1 90 ? -0.744 -6.040 -26.312 1.00 88.50 90 ALA A O 1
ATOM 723 N N . TYR A 1 91 ? 1.404 -6.158 -25.652 1.00 88.31 91 TYR A N 1
ATOM 724 C CA . TYR A 1 91 ? 1.137 -6.975 -24.469 1.00 88.31 91 TYR A CA 1
ATOM 725 C C . TYR A 1 91 ? 0.124 -6.305 -23.532 1.00 88.31 91 TYR A C 1
ATOM 727 O O . TYR A 1 91 ? -0.845 -6.947 -23.127 1.00 88.31 91 TYR A O 1
ATOM 735 N N . VAL A 1 92 ? 0.318 -5.017 -23.211 1.00 87.56 92 VAL A N 1
ATOM 736 C CA . VAL A 1 92 ? -0.599 -4.274 -22.331 1.00 87.56 92 VAL A CA 1
ATOM 737 C C . VAL A 1 92 ? -2.002 -4.190 -22.935 1.00 87.56 92 VAL A C 1
ATOM 739 O O . VAL A 1 92 ? -2.994 -4.330 -22.228 1.00 87.56 92 VAL A O 1
ATOM 742 N N . LEU A 1 93 ? -2.115 -3.988 -24.245 1.00 89.94 93 LEU A N 1
ATOM 743 C CA . LEU A 1 93 ? -3.412 -3.932 -24.915 1.00 89.94 93 LEU A CA 1
ATOM 744 C C . LEU A 1 93 ? -4.114 -5.299 -24.943 1.00 89.94 93 LEU A C 1
ATOM 746 O O . LEU A 1 93 ? -5.345 -5.360 -24.886 1.00 89.94 93 LEU A O 1
ATOM 750 N N . ASP A 1 94 ? -3.364 -6.394 -25.030 1.00 87.75 94 ASP A N 1
ATOM 751 C CA . ASP A 1 94 ? -3.908 -7.753 -25.020 1.00 87.75 94 ASP A CA 1
ATOM 752 C C . ASP A 1 94 ? -4.377 -8.185 -23.621 1.00 87.75 94 ASP A C 1
ATOM 754 O O . ASP A 1 94 ? -5.454 -8.777 -23.492 1.00 87.75 94 ASP A O 1
ATOM 758 N N . GLU A 1 95 ? -3.656 -7.823 -22.550 1.00 85.75 95 GLU A N 1
ATOM 759 C CA . GLU A 1 95 ? -4.066 -8.162 -21.174 1.00 85.75 95 GLU A CA 1
ATOM 760 C C . GLU A 1 95 ? -5.386 -7.501 -20.744 1.00 85.75 95 GLU A C 1
ATOM 762 O O . GLU A 1 95 ? -6.066 -8.002 -19.843 1.00 85.75 95 GLU A O 1
ATOM 767 N N . LEU A 1 96 ? -5.802 -6.412 -21.406 1.00 86.00 96 LEU A N 1
ATOM 768 C CA . LEU A 1 96 ? -7.080 -5.742 -21.140 1.00 86.00 96 LEU A CA 1
ATOM 769 C C . LEU A 1 96 ? -8.275 -6.691 -21.282 1.00 86.00 96 LEU A C 1
ATOM 771 O O . LEU A 1 96 ? -9.253 -6.545 -20.547 1.00 86.00 96 LEU A O 1
ATOM 775 N N . ALA A 1 97 ? -8.193 -7.687 -22.172 1.00 86.25 97 ALA A N 1
ATOM 776 C CA . ALA A 1 97 ? -9.231 -8.707 -22.304 1.00 86.25 97 ALA A CA 1
ATOM 777 C C . ALA A 1 97 ? -9.374 -9.545 -21.023 1.00 86.25 97 ALA A C 1
ATOM 779 O O . ALA A 1 97 ? -10.489 -9.807 -20.573 1.00 86.25 97 ALA A O 1
ATOM 780 N N . GLY A 1 98 ? -8.253 -9.891 -20.385 1.00 80.19 98 GLY A N 1
ATOM 781 C CA . GLY A 1 98 ? -8.237 -10.579 -19.097 1.00 80.19 98 GLY A CA 1
ATOM 782 C C . GLY A 1 98 ? -8.883 -9.743 -17.992 1.00 80.19 98 GLY A C 1
ATOM 783 O O . GLY A 1 98 ? -9.727 -10.237 -17.245 1.00 80.19 98 GLY A O 1
ATOM 784 N N . TYR A 1 99 ? -8.566 -8.448 -17.927 1.00 79.44 99 TYR A N 1
ATOM 785 C CA . TYR A 1 99 ? -9.199 -7.530 -16.975 1.00 79.44 99 TYR A CA 1
ATOM 786 C C . TYR A 1 99 ? -10.700 -7.348 -17.210 1.00 79.44 99 TYR A C 1
ATOM 788 O O . TYR A 1 99 ? -11.451 -7.205 -16.244 1.00 79.44 99 TYR A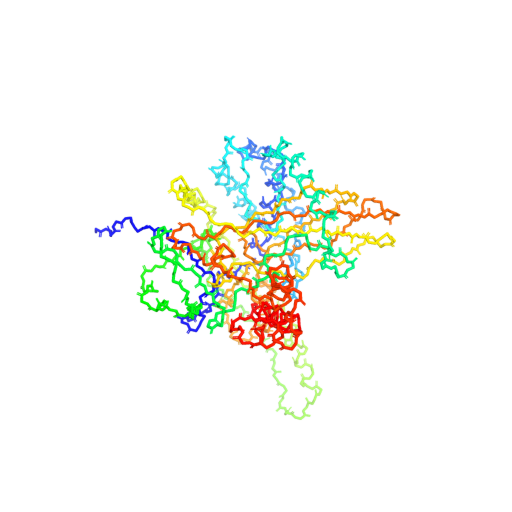 O 1
ATOM 796 N N . ALA A 1 100 ? -11.147 -7.338 -18.468 1.00 82.75 100 ALA A N 1
ATOM 797 C CA . ALA A 1 100 ? -12.561 -7.206 -18.800 1.00 82.75 100 ALA A CA 1
ATOM 798 C C . ALA A 1 100 ? -13.364 -8.401 -18.259 1.00 82.75 100 ALA A C 1
ATOM 800 O O . ALA A 1 100 ? -14.432 -8.204 -17.685 1.00 82.75 100 ALA A O 1
ATOM 801 N N . LEU A 1 101 ? -12.801 -9.614 -18.332 1.00 81.31 101 LEU A N 1
ATOM 802 C CA . LEU A 1 101 ? -13.396 -10.846 -17.793 1.00 81.31 101 LEU A CA 1
ATOM 803 C C . LEU A 1 101 ? -13.455 -10.898 -16.256 1.00 81.31 101 LEU A C 1
ATOM 805 O O . LEU A 1 101 ? -14.256 -11.647 -15.693 1.00 81.31 101 LEU A O 1
ATOM 809 N N . LEU A 1 102 ? -12.621 -10.114 -15.566 1.00 76.38 102 LEU A N 1
ATOM 810 C CA . LEU A 1 102 ? -12.622 -10.013 -14.102 1.00 76.38 102 LEU A CA 1
ATOM 811 C C . LEU A 1 102 ? -13.660 -9.018 -13.560 1.00 76.38 102 LEU A C 1
ATOM 813 O O . LEU A 1 102 ? -13.830 -8.935 -12.342 1.00 76.38 102 LEU A O 1
ATOM 817 N N . ARG A 1 103 ? -14.347 -8.254 -14.420 1.00 73.62 103 ARG A N 1
ATOM 818 C CA . ARG A 1 103 ? -15.377 -7.305 -13.977 1.00 73.62 103 ARG A CA 1
ATOM 819 C C . ARG A 1 103 ? -16.602 -8.038 -13.435 1.00 73.62 103 ARG A C 1
ATOM 821 O O . ARG A 1 103 ? -17.079 -9.008 -14.020 1.00 73.62 103 ARG A O 1
ATOM 828 N N . ASP A 1 104 ? -17.146 -7.513 -12.342 1.00 69.00 104 ASP A N 1
ATOM 829 C CA . ASP A 1 104 ? -18.469 -7.897 -11.854 1.00 69.00 104 ASP A CA 1
ATOM 830 C C . ASP A 1 104 ? -19.489 -6.855 -12.325 1.00 69.00 104 ASP A C 1
ATOM 832 O O . ASP A 1 104 ? -19.547 -5.738 -11.801 1.00 69.00 104 ASP A O 1
ATOM 836 N N . GLU A 1 105 ? -20.269 -7.214 -13.347 1.00 67.00 105 GLU A N 1
ATOM 837 C CA . GLU A 1 105 ? -21.302 -6.351 -13.931 1.00 67.00 105 GLU A CA 1
ATOM 838 C C . GLU A 1 105 ? -22.463 -6.089 -12.968 1.00 67.00 105 GLU A C 1
ATOM 840 O O . GLU A 1 105 ? -23.034 -5.001 -12.982 1.00 67.00 105 GLU A O 1
ATOM 845 N N . VAL A 1 106 ? -22.787 -7.055 -12.102 1.00 62.84 106 VAL A N 1
ATOM 846 C CA . VAL A 1 106 ? -23.950 -6.984 -11.206 1.00 62.84 106 VAL A CA 1
ATOM 847 C C . VAL A 1 106 ? -23.714 -5.951 -10.110 1.00 62.84 106 VAL A C 1
ATOM 849 O O . VAL A 1 106 ? -24.606 -5.170 -9.785 1.00 62.84 106 VAL A O 1
ATOM 852 N N . ASN A 1 107 ? -22.497 -5.926 -9.566 1.00 59.53 107 ASN A N 1
ATOM 853 C CA . ASN A 1 107 ? -22.125 -5.029 -8.472 1.00 59.53 107 ASN A CA 1
ATOM 854 C C . ASN A 1 107 ? -21.345 -3.786 -8.939 1.00 59.53 107 ASN A C 1
ATOM 856 O O . ASN A 1 107 ? -20.958 -2.956 -8.112 1.00 59.53 107 ASN A O 1
ATOM 860 N N . ASN A 1 108 ? -21.121 -3.646 -10.254 1.00 58.59 108 ASN A N 1
ATOM 861 C CA . ASN A 1 108 ? -20.295 -2.604 -10.873 1.00 58.59 108 ASN A CA 1
ATOM 862 C C . ASN A 1 108 ? -18.902 -2.502 -10.216 1.00 58.59 108 ASN A C 1
ATOM 864 O O . ASN A 1 108 ? -18.408 -1.405 -9.938 1.00 58.59 108 ASN A O 1
ATOM 868 N N . TRP A 1 109 ? -18.284 -3.651 -9.906 1.00 58.94 109 TRP A N 1
ATOM 869 C CA . TRP A 1 109 ? -16.952 -3.694 -9.300 1.00 58.94 109 TRP A CA 1
ATOM 870 C C . TRP A 1 109 ? -15.859 -3.615 -10.363 1.00 58.94 109 TRP A C 1
ATOM 872 O O . TRP A 1 109 ? -15.905 -4.281 -11.400 1.00 58.94 109 TRP A O 1
ATOM 882 N N . TYR A 1 110 ? -14.835 -2.823 -10.056 1.00 54.72 110 TYR A N 1
ATOM 883 C CA . TYR A 1 110 ? -13.623 -2.685 -10.850 1.00 54.72 110 TYR A CA 1
ATOM 884 C C . TYR A 1 110 ? -12.500 -3.399 -10.097 1.00 54.72 110 TYR A C 1
ATOM 886 O O . TYR A 1 110 ? -12.207 -3.048 -8.956 1.00 54.72 110 TYR A O 1
ATOM 894 N N . HIS A 1 111 ? -11.860 -4.396 -10.711 1.00 52.31 111 HIS A N 1
ATOM 895 C CA . HIS A 1 111 ? -10.658 -4.995 -10.134 1.00 52.31 111 HIS A CA 1
ATOM 896 C C . HIS A 1 111 ? -9.511 -3.968 -10.168 1.00 52.31 111 HIS A C 1
ATOM 898 O O . HIS A 1 111 ? -9.103 -3.519 -11.244 1.00 52.31 111 HIS A O 1
ATOM 904 N N . VAL A 1 112 ? -8.989 -3.588 -8.999 1.00 49.12 112 VAL A N 1
ATOM 905 C CA . VAL A 1 112 ? -7.856 -2.659 -8.861 1.00 49.12 112 VAL A CA 1
ATOM 906 C C . VAL A 1 112 ? -6.576 -3.477 -8.685 1.00 49.12 112 VAL A C 1
ATOM 908 O O . VAL A 1 112 ? -6.331 -4.037 -7.625 1.00 49.12 112 VAL A O 1
ATOM 911 N N . SER A 1 113 ? -5.767 -3.569 -9.739 1.00 46.06 113 SER A N 1
ATOM 912 C CA . SER A 1 113 ? -4.467 -4.270 -9.762 1.00 46.06 113 SER A CA 1
ATOM 913 C C . SER A 1 113 ? -3.260 -3.326 -9.831 1.00 46.06 113 SER A C 1
ATOM 915 O O . SER A 1 113 ? -2.158 -3.742 -10.178 1.00 46.06 113 SER A O 1
ATOM 917 N N . SER A 1 114 ? -3.457 -2.031 -9.598 1.00 41.97 114 SER A N 1
ATOM 918 C CA . SER A 1 114 ? -2.418 -1.015 -9.793 1.00 41.97 114 SER A CA 1
ATOM 919 C C . SER A 1 114 ? -2.487 0.043 -8.703 1.00 41.97 114 SER A C 1
ATOM 921 O O . SER A 1 114 ? -3.577 0.356 -8.230 1.00 41.97 114 SER A O 1
ATOM 923 N N . ALA A 1 115 ? -1.315 0.563 -8.322 1.00 38.78 115 ALA A N 1
ATOM 924 C CA . ALA A 1 115 ? -1.004 1.342 -7.114 1.00 38.78 115 ALA A CA 1
ATOM 925 C C . ALA A 1 115 ? -1.834 2.609 -6.835 1.00 38.78 115 ALA A C 1
ATOM 927 O O . ALA A 1 115 ? -1.595 3.272 -5.834 1.00 38.78 115 ALA A O 1
ATOM 928 N N . TYR A 1 116 ? -2.787 2.937 -7.701 1.00 39.56 116 TYR A N 1
ATOM 929 C CA . TYR A 1 116 ? -3.622 4.125 -7.649 1.00 39.56 116 TYR A CA 1
ATOM 930 C C . TYR A 1 116 ? -5.079 3.651 -7.611 1.00 39.56 116 TYR A C 1
ATOM 932 O O . TYR A 1 116 ? -5.642 3.201 -8.617 1.00 39.56 116 TYR A O 1
ATOM 940 N N . GLY A 1 117 ? -5.650 3.631 -6.405 1.00 40.09 117 GLY A N 1
ATOM 941 C CA . GLY A 1 117 ? -6.995 3.121 -6.154 1.00 40.09 117 GLY A CA 1
ATOM 942 C C . GLY A 1 117 ? -8.077 3.967 -6.826 1.00 40.09 117 GLY A C 1
ATOM 943 O O . GLY A 1 117 ? -8.132 5.175 -6.628 1.00 40.09 117 GLY A O 1
ATOM 944 N N . ASN A 1 118 ? -8.978 3.331 -7.582 1.00 41.16 118 ASN A N 1
ATOM 945 C CA . ASN A 1 118 ? -10.193 3.988 -8.065 1.00 41.16 118 ASN A CA 1
ATOM 946 C C . ASN A 1 118 ? -11.331 3.881 -7.043 1.00 41.16 118 ASN A C 1
ATOM 948 O O . ASN A 1 118 ? -11.540 2.849 -6.407 1.00 41.16 118 ASN A O 1
ATOM 952 N N . GLN A 1 119 ? -12.089 4.972 -6.945 1.00 45.97 119 GLN A N 1
ATOM 953 C CA . GLN A 1 119 ? -13.227 5.175 -6.055 1.00 45.97 119 GLN A CA 1
ATOM 954 C C . GLN A 1 119 ? -14.442 4.336 -6.479 1.00 45.97 119 GLN A C 1
ATOM 956 O O . GLN A 1 119 ? -15.050 4.583 -7.524 1.00 45.97 119 GLN A O 1
ATOM 961 N N . THR A 1 120 ? -14.883 3.407 -5.631 1.00 43.66 120 THR A N 1
ATOM 962 C CA . THR A 1 120 ? -16.196 2.762 -5.781 1.00 43.66 120 THR A CA 1
ATOM 963 C C . THR A 1 120 ? -17.287 3.743 -5.341 1.00 43.66 120 THR A C 1
ATOM 965 O O . THR A 1 120 ? -17.718 3.744 -4.192 1.00 43.66 120 THR A O 1
ATOM 968 N N . LYS A 1 121 ? -17.744 4.612 -6.252 1.00 43.72 121 LYS A N 1
ATOM 969 C CA . LYS A 1 121 ? -18.742 5.663 -5.956 1.00 43.72 121 LYS A CA 1
ATOM 970 C C . LYS A 1 121 ? -20.160 5.153 -5.638 1.00 43.72 121 LYS A C 1
ATOM 972 O O . LYS A 1 121 ? -20.997 5.945 -5.222 1.00 43.72 121 LYS A O 1
ATOM 977 N N . SER A 1 122 ? -20.474 3.872 -5.856 1.00 43.84 122 SER A N 1
ATOM 978 C CA . SER A 1 122 ? -21.877 3.479 -6.086 1.00 43.84 122 SER A CA 1
ATOM 979 C C . SER A 1 122 ? -22.621 2.796 -4.932 1.00 43.84 122 SER A C 1
ATOM 981 O O . SER A 1 122 ? -23.848 2.782 -4.965 1.00 43.84 122 SER A O 1
ATOM 983 N N . LEU A 1 123 ? -21.957 2.183 -3.947 1.00 48.06 123 LEU A N 1
ATOM 984 C CA . LEU A 1 123 ? -22.623 1.108 -3.184 1.00 48.06 123 LEU A CA 1
ATOM 985 C C . LEU A 1 123 ? -23.320 1.508 -1.877 1.00 48.06 123 LEU A C 1
ATOM 987 O O . LEU A 1 123 ? -23.996 0.669 -1.293 1.00 48.06 123 LEU A O 1
ATOM 991 N N . MET A 1 124 ? -23.200 2.750 -1.399 1.00 54.94 124 MET A N 1
ATOM 992 C CA . MET A 1 124 ? -23.592 3.063 -0.012 1.00 54.94 124 MET A CA 1
ATOM 993 C C . MET A 1 124 ? -24.391 4.360 0.178 1.00 54.94 124 MET A C 1
ATOM 995 O O . MET A 1 124 ? -24.589 4.766 1.318 1.00 54.94 124 MET A O 1
ATOM 999 N N . LEU A 1 125 ? -24.891 5.012 -0.881 1.00 58.56 125 LEU A N 1
ATOM 1000 C CA . LEU A 1 125 ? -25.573 6.316 -0.749 1.00 58.56 125 LEU A CA 1
ATOM 1001 C C . LEU A 1 125 ? -26.728 6.335 0.281 1.00 58.56 125 LEU A C 1
ATOM 1003 O O . LEU A 1 125 ? -26.784 7.293 1.052 1.00 58.56 125 LEU A O 1
ATOM 1007 N N . PRO A 1 126 ? -27.599 5.305 0.388 1.00 64.94 126 PRO A N 1
ATOM 1008 C CA . PRO A 1 126 ? -28.666 5.309 1.392 1.00 64.94 126 PRO A CA 1
ATOM 1009 C C . PRO A 1 126 ? -28.156 5.130 2.830 1.00 64.94 126 PRO A C 1
ATOM 1011 O O . PRO A 1 126 ? -28.694 5.735 3.751 1.00 64.94 126 PRO A O 1
ATOM 1014 N N . LEU A 1 127 ? -27.111 4.317 3.030 1.00 71.25 127 LEU A N 1
ATOM 1015 C CA . LEU A 1 127 ? -26.547 4.039 4.358 1.00 71.25 127 LEU A CA 1
ATOM 1016 C C . LEU A 1 127 ? -25.602 5.150 4.837 1.00 71.25 127 LEU A C 1
ATOM 1018 O O . LEU A 1 127 ? -25.376 5.293 6.036 1.00 71.25 127 LEU A O 1
ATOM 1022 N N . LEU A 1 128 ? -25.046 5.928 3.904 1.00 74.00 128 LEU A N 1
ATOM 1023 C CA . LEU A 1 128 ? -24.069 6.979 4.173 1.00 74.00 128 LEU A CA 1
ATOM 1024 C C . LEU A 1 128 ? -24.636 8.068 5.087 1.00 74.00 128 LEU A C 1
ATOM 1026 O O . LEU A 1 128 ? -23.941 8.518 5.992 1.00 74.00 128 LEU A O 1
ATOM 1030 N N . ALA A 1 129 ? -25.900 8.456 4.891 1.00 76.50 129 ALA A N 1
ATOM 1031 C CA . ALA A 1 129 ? -26.555 9.454 5.735 1.00 76.50 129 ALA A CA 1
ATOM 1032 C C . ALA A 1 129 ? -26.670 8.971 7.190 1.00 76.50 129 ALA A C 1
ATOM 1034 O O . ALA A 1 129 ? -26.261 9.675 8.111 1.00 76.50 129 ALA A O 1
ATOM 1035 N N . THR A 1 130 ? -27.148 7.740 7.393 1.00 82.56 130 THR A N 1
ATOM 1036 C CA . THR A 1 130 ? -27.264 7.126 8.725 1.00 82.56 130 THR A CA 1
ATOM 1037 C C . THR A 1 130 ? -25.899 6.925 9.383 1.00 82.56 130 THR A C 1
ATOM 1039 O O . THR A 1 130 ? -25.743 7.172 10.578 1.00 82.56 130 THR A O 1
ATOM 1042 N N . LEU A 1 131 ? -24.894 6.506 8.608 1.00 81.94 131 LEU A N 1
ATOM 1043 C CA . LEU A 1 131 ? -23.522 6.344 9.081 1.00 81.94 131 LEU A CA 1
ATOM 1044 C C . LEU A 1 131 ? -22.924 7.682 9.529 1.00 81.94 131 LEU A C 1
ATOM 1046 O O . LEU A 1 131 ? -22.375 7.761 10.624 1.00 81.94 131 LEU A O 1
ATOM 1050 N N . ASN A 1 132 ? -23.060 8.733 8.718 1.00 79.94 132 ASN A N 1
ATOM 1051 C CA . ASN A 1 132 ? -22.570 10.066 9.060 1.00 79.94 132 ASN A CA 1
ATOM 1052 C C . ASN A 1 132 ? -23.269 10.614 10.311 1.00 79.94 132 ASN A C 1
ATOM 1054 O O . ASN A 1 132 ? -22.594 11.120 11.203 1.00 79.94 132 ASN A O 1
ATOM 1058 N N . GLU A 1 133 ? -24.584 10.415 10.453 1.00 83.75 133 GLU A N 1
ATOM 1059 C CA . GLU A 1 133 ? -25.312 10.812 11.665 1.00 83.75 133 GLU A CA 1
ATOM 1060 C C . GLU A 1 133 ? -24.795 10.082 12.920 1.00 83.75 133 GLU A C 1
ATOM 1062 O O . GLU A 1 133 ? -24.615 10.692 13.978 1.00 83.75 133 GLU A O 1
ATOM 1067 N N . ALA A 1 134 ? -24.525 8.776 12.819 1.00 84.19 134 ALA A N 1
ATOM 1068 C CA . ALA A 1 134 ? -23.966 7.994 13.920 1.00 84.19 134 ALA A CA 1
ATOM 1069 C C . ALA A 1 134 ? -22.539 8.442 14.280 1.00 84.19 134 ALA A C 1
ATOM 1071 O O . ALA A 1 134 ? -22.217 8.589 15.462 1.00 84.19 134 ALA A O 1
ATOM 1072 N N . LEU A 1 135 ? -21.701 8.711 13.273 1.00 82.81 135 LEU A N 1
ATOM 1073 C CA . LEU A 1 135 ? -20.349 9.235 13.468 1.00 82.81 135 LEU A CA 1
ATOM 1074 C C . LEU A 1 135 ? -20.373 10.618 14.127 1.00 82.81 135 LEU A C 1
ATOM 1076 O O . LEU A 1 135 ? -19.581 10.869 15.031 1.00 82.81 135 LEU A O 1
ATOM 1080 N N . ASP A 1 136 ? -21.298 11.496 13.746 1.00 82.06 136 ASP A N 1
ATOM 1081 C CA . ASP A 1 136 ? -21.422 12.829 14.341 1.00 82.06 136 ASP A CA 1
ATOM 1082 C C . ASP A 1 136 ? -21.900 12.789 15.796 1.00 82.06 136 ASP A C 1
ATOM 1084 O O . ASP A 1 136 ? -21.455 13.602 16.610 1.00 82.06 136 ASP A O 1
ATOM 1088 N N . LYS A 1 137 ? -22.763 11.830 16.157 1.00 83.94 137 LYS A N 1
ATOM 1089 C CA . LYS A 1 137 ? -23.113 11.570 17.565 1.00 83.94 137 LYS A CA 1
ATOM 1090 C C . LYS A 1 137 ? -21.882 11.130 18.352 1.00 83.94 137 LYS A C 1
ATOM 1092 O O . LYS A 1 137 ? -21.595 11.707 19.397 1.00 83.94 137 LYS A O 1
ATOM 1097 N N . LEU A 1 138 ? -21.115 10.180 17.815 1.00 81.56 138 LEU A N 1
ATOM 1098 C CA . LEU A 1 138 ? -19.897 9.686 18.455 1.00 81.56 138 LEU A CA 1
ATOM 1099 C C . LEU A 1 138 ? -18.869 10.813 18.650 1.00 81.56 138 LEU A C 1
ATOM 1101 O O . LEU A 1 138 ? -18.311 10.955 19.735 1.00 81.56 138 LEU A O 1
ATOM 1105 N N . LYS A 1 139 ? -18.682 11.672 17.637 1.00 78.06 139 LYS A N 1
ATOM 1106 C CA . LYS A 1 139 ? -17.765 12.826 17.677 1.00 78.06 139 LYS A CA 1
ATOM 1107 C C . LYS A 1 139 ? -18.070 13.826 18.799 1.00 78.06 139 LYS A C 1
ATOM 1109 O O . LYS A 1 139 ? -17.153 14.537 19.210 1.00 78.06 139 LYS A O 1
ATOM 1114 N N . LYS A 1 140 ? -19.327 13.914 19.247 1.00 76.38 140 LYS A N 1
ATOM 1115 C CA . LYS A 1 140 ? -19.776 14.820 20.320 1.00 76.38 140 LYS A CA 1
ATOM 1116 C C . LYS A 1 140 ? -19.606 14.223 21.716 1.00 76.38 140 LYS A C 1
ATOM 1118 O O . LYS A 1 140 ? -19.462 14.974 22.670 1.00 76.38 140 LYS A O 1
ATOM 1123 N N . ASP A 1 141 ? -19.642 12.899 21.820 1.00 64.00 141 ASP A N 1
ATOM 1124 C CA . ASP A 1 141 ? -19.730 12.176 23.093 1.00 64.00 141 ASP A CA 1
ATOM 1125 C C . ASP A 1 141 ? -18.360 11.936 23.751 1.00 64.00 141 ASP A C 1
ATOM 1127 O O . ASP A 1 141 ? -18.262 11.698 24.952 1.00 64.00 141 ASP A O 1
ATOM 1131 N N . LYS A 1 142 ? -17.267 11.998 22.977 1.00 61.91 142 LYS A N 1
ATOM 1132 C CA . LYS A 1 142 ? -15.924 11.668 23.472 1.00 61.91 142 LYS A CA 1
ATOM 1133 C C . LYS A 1 142 ? -14.882 12.725 23.135 1.00 61.91 142 LYS A C 1
ATOM 1135 O O . LYS A 1 142 ? -14.899 13.344 22.071 1.00 61.91 142 LYS A O 1
ATOM 1140 N N . THR A 1 143 ? -13.921 12.881 24.039 1.00 60.09 143 THR A N 1
ATOM 1141 C CA . THR A 1 143 ? -12.616 13.458 23.724 1.00 60.09 143 THR A CA 1
ATOM 1142 C C . THR A 1 143 ? -11.788 12.381 23.025 1.00 60.09 143 THR A C 1
ATOM 1144 O O . THR A 1 143 ? -11.700 11.246 23.488 1.00 60.09 143 THR A O 1
ATOM 1147 N N . PHE A 1 144 ? -11.236 12.711 21.862 1.00 63.88 144 PHE A N 1
ATOM 1148 C CA . PHE A 1 144 ? -10.481 11.769 21.037 1.00 63.88 144 PHE A CA 1
ATOM 1149 C C . PHE A 1 144 ? -8.999 12.104 21.086 1.00 63.88 144 PHE A C 1
ATOM 1151 O O . PHE A 1 144 ? -8.641 13.277 21.211 1.00 63.88 144 PHE A O 1
ATOM 1158 N N . SER A 1 145 ? -8.158 11.080 20.943 1.00 59.50 145 SER A N 1
ATOM 1159 C CA . SER A 1 145 ? -6.731 11.286 20.713 1.00 59.50 145 SER A CA 1
ATOM 1160 C C . SER A 1 145 ? -6.549 12.066 19.409 1.00 59.50 145 SER A C 1
ATOM 1162 O O . SER A 1 145 ? -7.142 11.720 18.381 1.00 59.50 145 SER A O 1
ATOM 1164 N N . SER A 1 146 ? -5.791 13.155 19.481 1.00 61.06 146 SER A N 1
ATOM 1165 C CA . SER A 1 146 ? -5.508 14.044 18.360 1.00 61.06 146 SER A CA 1
ATOM 1166 C C . SER A 1 146 ? -4.027 14.379 18.374 1.00 61.06 146 SER A C 1
ATOM 1168 O O . SER A 1 146 ? -3.515 14.855 19.386 1.00 61.06 146 SER A O 1
ATOM 1170 N N . ASP A 1 147 ? -3.360 14.165 17.247 1.00 59.66 147 ASP A N 1
ATOM 1171 C CA . ASP A 1 147 ? -1.996 14.645 17.001 1.00 59.66 147 ASP A CA 1
ATOM 1172 C C . ASP A 1 147 ? -1.984 16.073 16.403 1.00 59.66 147 ASP A C 1
ATOM 1174 O O . ASP A 1 147 ? -0.949 16.573 15.973 1.00 59.66 147 ASP A O 1
ATOM 1178 N N . GLY A 1 148 ? -3.148 16.739 16.373 1.00 65.12 148 GLY A N 1
ATOM 1179 C CA . GLY A 1 148 ? -3.351 18.072 15.800 1.00 65.12 148 GLY A CA 1
ATOM 1180 C C . GLY A 1 148 ? -3.790 18.068 14.332 1.00 65.12 148 GLY A C 1
ATOM 1181 O O . GLY A 1 148 ? -4.426 19.028 13.903 1.00 65.12 148 GLY A O 1
ATOM 1182 N N . THR A 1 149 ? -3.532 16.989 13.587 1.00 69.25 149 THR A N 1
ATOM 1183 C CA . THR A 1 149 ? -3.890 16.852 12.157 1.00 69.25 149 THR A CA 1
ATOM 1184 C C . THR A 1 149 ? -4.840 15.686 11.892 1.00 69.25 149 THR A C 1
ATOM 1186 O O . THR A 1 149 ? -5.706 15.752 11.023 1.00 69.25 149 THR A O 1
ATOM 1189 N N . THR A 1 150 ? -4.733 14.634 12.690 1.00 75.62 150 THR A N 1
ATOM 1190 C CA . THR A 1 150 ? -5.517 13.414 12.628 1.00 75.62 150 THR A CA 1
ATOM 1191 C C . THR A 1 150 ? -6.227 13.221 13.956 1.00 75.62 150 THR A C 1
ATOM 1193 O O . THR A 1 150 ? -5.624 13.147 15.026 1.00 75.62 150 THR A O 1
ATOM 1196 N N . LYS A 1 151 ? -7.548 13.110 13.880 1.00 80.25 151 LYS A N 1
ATOM 1197 C CA . LYS A 1 151 ? -8.431 12.780 14.989 1.00 80.25 151 LYS A CA 1
ATOM 1198 C C . LYS A 1 151 ? -8.911 11.346 14.809 1.00 80.25 151 LYS A C 1
ATOM 1200 O O . LYS A 1 151 ? -9.720 11.068 13.922 1.00 80.25 151 LYS A O 1
ATOM 1205 N N . VAL A 1 152 ? -8.444 10.433 15.656 1.00 81.00 152 VAL A N 1
ATOM 1206 C CA . VAL A 1 152 ? -8.883 9.031 15.607 1.00 81.00 152 VAL A CA 1
ATOM 1207 C C . VAL A 1 152 ? -10.194 8.894 16.378 1.00 81.00 152 VAL A C 1
ATOM 1209 O O . VAL A 1 152 ? -10.240 9.078 17.590 1.00 81.00 152 VAL A O 1
ATOM 1212 N N . ILE A 1 153 ? -11.280 8.612 15.660 1.00 83.19 153 ILE A N 1
ATOM 1213 C CA . ILE A 1 153 ? -12.644 8.525 16.199 1.00 83.19 153 ILE A CA 1
ATOM 1214 C C . ILE A 1 153 ? -12.916 7.118 16.740 1.00 83.19 153 ILE A C 1
ATOM 1216 O O . ILE A 1 153 ? -13.457 6.951 17.830 1.00 83.19 153 ILE A O 1
ATOM 1220 N N . VAL A 1 154 ? -12.543 6.092 15.980 1.00 83.75 154 VAL A N 1
ATOM 1221 C CA . VAL A 1 154 ? -12.606 4.697 16.421 1.00 83.75 154 VAL A CA 1
ATOM 1222 C C . VAL A 1 154 ? -11.209 4.133 16.283 1.00 83.75 154 VAL A C 1
ATOM 1224 O O . VAL A 1 154 ? -10.741 3.919 15.170 1.00 83.75 154 VAL A O 1
ATOM 1227 N N . ASP A 1 155 ? -10.556 3.925 17.420 1.00 77.75 155 ASP A N 1
ATOM 1228 C CA . ASP A 1 155 ? -9.224 3.342 17.486 1.00 77.75 155 ASP A CA 1
ATOM 1229 C C . ASP A 1 155 ? -9.326 1.880 17.954 1.00 77.75 155 ASP A C 1
ATOM 1231 O O . ASP A 1 155 ? -9.619 1.638 19.134 1.00 77.75 155 ASP A O 1
ATOM 1235 N N . PRO A 1 156 ? -9.088 0.892 17.070 1.00 74.56 156 PRO A N 1
ATOM 1236 C CA . PRO A 1 156 ? -9.120 -0.517 17.452 1.00 74.56 156 PRO A CA 1
ATOM 1237 C C . PRO A 1 156 ? -8.002 -0.894 18.438 1.00 74.56 156 PRO A C 1
ATOM 1239 O O . PRO A 1 156 ? -8.092 -1.934 19.087 1.00 74.56 156 PRO A O 1
ATOM 1242 N N . THR A 1 157 ? -6.971 -0.058 18.587 1.00 71.31 157 THR A N 1
ATOM 1243 C CA . THR A 1 157 ? -5.818 -0.303 19.462 1.00 71.31 157 THR A CA 1
ATOM 1244 C C . THR A 1 157 ? -5.966 0.322 20.849 1.00 71.31 157 THR A C 1
ATOM 1246 O O . THR A 1 157 ? -5.183 0.013 21.738 1.00 71.31 157 THR A O 1
ATOM 1249 N N . HIS A 1 158 ? -7.002 1.132 21.094 1.00 67.88 158 HIS A N 1
ATOM 1250 C CA . HIS A 1 158 ? -7.164 1.880 22.348 1.00 67.88 158 HIS A CA 1
ATOM 1251 C C . HIS A 1 158 ? -7.280 0.997 23.607 1.00 67.88 158 HIS A C 1
ATOM 1253 O O . HIS A 1 158 ? -6.998 1.453 24.720 1.00 67.88 158 HIS A O 1
ATOM 1259 N N . CYS A 1 159 ? -7.709 -0.256 23.452 1.00 69.38 159 CYS A N 1
ATOM 1260 C CA . CYS A 1 159 ? -7.768 -1.250 24.525 1.00 69.38 159 CYS A CA 1
ATOM 1261 C C . CYS A 1 159 ? -7.129 -2.555 24.031 1.00 69.38 159 CYS A C 1
ATOM 1263 O O . CYS A 1 159 ? -7.858 -3.502 23.719 1.00 69.38 159 CYS A O 1
ATOM 1265 N N . PRO A 1 160 ? -5.791 -2.597 23.890 1.00 68.31 160 PRO A N 1
ATOM 1266 C CA . PRO A 1 160 ? -5.136 -3.720 23.250 1.00 68.31 160 PRO A CA 1
ATOM 1267 C C . PRO A 1 160 ? -5.167 -4.938 24.176 1.00 68.31 160 PRO A C 1
ATOM 1269 O O . PRO A 1 160 ? -4.983 -4.830 25.390 1.00 68.31 160 PRO A O 1
ATOM 1272 N N . LEU A 1 161 ? -5.392 -6.111 23.588 1.00 74.44 161 LEU A N 1
ATOM 1273 C CA . LEU A 1 161 ? -5.124 -7.381 24.249 1.00 74.44 161 LEU A CA 1
ATOM 1274 C C . LEU A 1 161 ? -3.605 -7.550 24.349 1.00 74.44 161 LEU A C 1
ATOM 1276 O O . LEU A 1 161 ? -2.918 -7.551 23.328 1.00 74.44 161 LEU A O 1
ATOM 1280 N N . VAL A 1 162 ? -3.094 -7.749 25.559 1.00 75.50 162 VAL A N 1
ATOM 1281 C CA . VAL A 1 162 ? -1.700 -8.128 25.788 1.00 75.50 162 VAL A CA 1
ATOM 1282 C C . VAL A 1 162 ? -1.663 -9.637 25.989 1.00 75.50 162 VAL A C 1
ATOM 1284 O O . VAL A 1 162 ? -2.266 -10.163 26.929 1.00 75.50 162 VAL A O 1
ATOM 1287 N N . TYR A 1 163 ? -1.006 -10.348 25.077 1.00 73.81 163 TYR A N 1
ATOM 1288 C CA . TYR A 1 163 ? -0.811 -11.793 25.197 1.00 73.81 163 TYR A CA 1
ATOM 1289 C C . TYR A 1 163 ? -0.065 -12.133 26.492 1.00 73.81 163 TYR A C 1
ATOM 1291 O O . TYR A 1 163 ? 0.764 -11.348 26.948 1.00 73.81 163 TYR A O 1
ATOM 1299 N N . ASP A 1 164 ? -0.422 -13.256 27.114 1.00 72.19 164 ASP A N 1
ATOM 1300 C CA . ASP A 1 164 ? 0.137 -13.746 28.378 1.00 72.19 164 ASP A CA 1
ATOM 1301 C C . ASP A 1 164 ? -0.068 -12.827 29.606 1.00 72.19 164 ASP A C 1
ATOM 1303 O O . ASP A 1 164 ? 0.411 -13.135 30.697 1.00 72.19 164 ASP A O 1
ATOM 1307 N N . ARG A 1 165 ? -0.822 -11.723 29.470 1.00 77.06 165 ARG A N 1
ATOM 1308 C CA . ARG A 1 165 ? -1.128 -10.775 30.564 1.00 77.06 165 ARG A CA 1
ATOM 1309 C C . ARG A 1 165 ? -2.622 -10.484 30.708 1.00 77.06 165 ARG A C 1
ATOM 1311 O O . ARG A 1 165 ? -3.129 -10.435 31.825 1.00 77.06 165 ARG A O 1
ATOM 1318 N N . SER A 1 166 ? -3.335 -10.269 29.605 1.00 76.44 166 SER A N 1
ATOM 1319 C CA . SER A 1 166 ? -4.753 -9.896 29.629 1.00 76.44 166 SER A CA 1
ATOM 1320 C C . SER A 1 166 ? -5.648 -11.061 30.044 1.00 76.44 166 SER A C 1
ATOM 1322 O O . SER A 1 166 ? -5.561 -12.153 29.489 1.00 76.44 166 SER A O 1
ATOM 1324 N N . LEU A 1 167 ? -6.581 -10.811 30.961 1.00 76.56 167 LEU A N 1
ATOM 1325 C CA . LEU A 1 167 ? -7.606 -11.789 31.325 1.00 76.56 167 LEU A CA 1
ATOM 1326 C C . LEU A 1 167 ? -8.699 -11.864 30.250 1.00 76.56 167 LEU A C 1
ATOM 1328 O O . LEU A 1 167 ? -9.329 -10.862 29.899 1.00 76.56 167 LEU A O 1
ATOM 1332 N N . VAL A 1 168 ? -8.945 -13.074 29.752 1.00 75.62 168 VAL A N 1
ATOM 1333 C CA . VAL A 1 168 ? -9.934 -13.375 28.715 1.00 75.62 168 VAL A CA 1
ATOM 1334 C C . VAL A 1 168 ? -11.006 -14.310 29.247 1.00 75.62 168 VAL A C 1
ATOM 1336 O O . VAL A 1 168 ? -10.741 -15.247 30.001 1.00 75.62 168 VAL A O 1
ATOM 1339 N N . SER A 1 169 ? -12.241 -14.055 28.836 1.00 71.06 169 SER A N 1
ATOM 1340 C CA . SER A 1 169 ? -13.401 -14.860 29.192 1.00 71.06 169 SER A CA 1
ATOM 1341 C C . SER A 1 169 ? -13.842 -15.721 28.014 1.00 71.06 169 SER A C 1
ATOM 1343 O O . SER A 1 169 ? -14.034 -15.236 26.894 1.00 71.06 169 SER A O 1
ATOM 1345 N N . PHE A 1 170 ? -14.025 -17.015 28.274 1.00 64.88 170 PHE A N 1
ATOM 1346 C CA . PHE A 1 170 ? -14.594 -17.940 27.302 1.00 64.88 170 PHE A CA 1
ATOM 1347 C C . PHE A 1 170 ? -15.893 -18.534 27.845 1.00 64.88 170 PHE A C 1
ATOM 1349 O O . PHE A 1 170 ? -15.920 -19.220 28.874 1.00 64.88 170 PHE A O 1
ATOM 1356 N N . THR A 1 171 ? -16.994 -18.269 27.145 1.00 56.78 171 THR A N 1
ATOM 1357 C CA . THR A 1 171 ? -18.303 -18.836 27.470 1.00 56.78 171 THR A CA 1
ATOM 1358 C C . THR A 1 171 ? -18.407 -20.222 26.843 1.00 56.78 171 THR A C 1
ATOM 1360 O O . THR A 1 171 ? -18.727 -20.365 25.668 1.00 56.78 171 THR A O 1
ATOM 1363 N N . ILE A 1 172 ? -18.124 -21.263 27.630 1.00 49.88 172 ILE A N 1
ATOM 1364 C CA . ILE A 1 172 ? -18.241 -22.663 27.179 1.00 49.88 172 ILE A CA 1
ATOM 1365 C C . ILE A 1 172 ? -19.717 -23.111 27.200 1.00 49.88 172 ILE A C 1
ATOM 1367 O O . ILE A 1 172 ? -20.135 -23.942 26.396 1.00 49.88 172 ILE A O 1
ATOM 1371 N N . ARG A 1 173 ? -20.523 -22.555 28.119 1.00 45.47 173 ARG A N 1
ATOM 1372 C CA . ARG A 1 173 ? -21.979 -22.758 28.252 1.00 45.47 173 ARG A CA 1
ATOM 1373 C C . ARG A 1 173 ? -22.637 -21.471 28.774 1.00 45.47 173 ARG A C 1
ATOM 1375 O O . ARG A 1 173 ? -21.945 -20.711 29.450 1.00 45.47 173 ARG A O 1
ATOM 1382 N N . PRO A 1 174 ? -23.952 -21.252 28.566 1.00 51.09 174 PRO A N 1
ATOM 1383 C CA . PRO A 1 174 ? -24.654 -20.033 28.995 1.00 51.09 174 PRO A CA 1
ATOM 1384 C C . PRO A 1 174 ? -24.518 -19.694 30.488 1.00 51.09 174 PRO A C 1
ATOM 1386 O O . PRO A 1 174 ? -24.671 -18.542 30.872 1.00 51.09 174 PRO A O 1
ATOM 1389 N N . THR A 1 175 ? -24.230 -20.688 31.332 1.00 47.84 175 THR A N 1
ATOM 1390 C CA . THR A 1 175 ? -24.159 -20.558 32.796 1.00 47.84 175 THR A CA 1
ATOM 1391 C C . THR A 1 175 ? -22.749 -20.693 33.375 1.00 47.84 175 THR A C 1
ATOM 1393 O O . THR A 1 175 ? -22.584 -20.580 34.586 1.00 47.84 175 THR A O 1
ATOM 1396 N N . THR A 1 176 ? -21.719 -20.925 32.553 1.00 47.59 176 THR A N 1
ATOM 1397 C CA . THR A 1 176 ? -20.333 -21.069 33.032 1.00 47.59 176 THR A CA 1
ATOM 1398 C C . THR A 1 176 ? -19.384 -20.220 32.198 1.00 47.59 176 THR A C 1
ATOM 1400 O O . THR A 1 176 ? -19.061 -20.570 31.058 1.00 47.59 176 THR A O 1
ATOM 1403 N N . CYS A 1 177 ? -18.916 -19.128 32.798 1.00 51.88 177 CYS A N 1
ATOM 1404 C CA . CYS A 1 177 ? -17.817 -18.317 32.296 1.00 51.88 177 CYS A CA 1
ATOM 1405 C C . CYS A 1 177 ? -16.519 -18.802 32.948 1.00 51.88 177 CYS A C 1
ATOM 1407 O O . CYS A 1 177 ? -16.456 -18.916 34.173 1.00 51.88 177 CYS A O 1
ATOM 1409 N N . ARG A 1 178 ? -15.498 -19.119 32.149 1.00 61.28 178 ARG A N 1
ATOM 1410 C CA . ARG A 1 178 ? -14.145 -19.343 32.667 1.00 61.28 178 ARG A CA 1
ATOM 1411 C C . ARG A 1 178 ? -13.252 -18.189 32.235 1.00 61.28 178 ARG A C 1
ATOM 1413 O O . ARG A 1 178 ? -13.280 -17.803 31.067 1.00 61.28 178 ARG A O 1
ATOM 1420 N N . ILE A 1 179 ? -12.494 -17.665 33.190 1.00 64.31 179 ILE A N 1
ATOM 1421 C CA . ILE A 1 179 ? -11.500 -16.615 32.982 1.00 64.31 179 ILE A CA 1
ATOM 1422 C C . ILE A 1 179 ? -10.131 -17.291 32.928 1.00 64.31 179 ILE A C 1
ATOM 1424 O O . ILE A 1 179 ? -9.818 -18.106 33.794 1.00 64.31 179 ILE A O 1
ATOM 1428 N N . PHE A 1 180 ? -9.341 -16.968 31.912 1.00 70.44 180 PHE A N 1
ATOM 1429 C CA . PHE A 1 180 ? -7.965 -17.434 31.755 1.00 70.44 180 PHE A CA 1
ATOM 1430 C C . PHE A 1 180 ? -7.073 -16.271 31.331 1.00 70.44 180 PHE A C 1
ATOM 1432 O O . PHE A 1 180 ? -7.564 -15.244 30.867 1.00 70.44 180 PHE A O 1
ATOM 1439 N N . VAL A 1 181 ? -5.762 -16.439 31.467 1.00 66.62 181 VAL A N 1
ATOM 1440 C CA . VAL A 1 181 ? -4.790 -15.531 30.851 1.00 66.62 181 VAL A CA 1
ATOM 1441 C C . VAL A 1 181 ? -4.822 -15.744 29.335 1.00 66.62 181 VAL A C 1
ATOM 1443 O O . VAL A 1 181 ? -4.986 -16.877 28.873 1.00 66.62 181 VAL A O 1
ATOM 1446 N N . SER A 1 182 ? -4.735 -14.660 28.562 1.00 65.88 182 SER A N 1
ATOM 1447 C CA . SER A 1 182 ? -4.679 -14.701 27.101 1.00 65.88 182 SER A CA 1
ATOM 1448 C C . SER A 1 182 ? -3.573 -15.668 26.654 1.00 65.88 182 SER A C 1
ATOM 1450 O O . SER A 1 182 ? -2.446 -15.553 27.129 1.00 65.88 182 SER A O 1
ATOM 1452 N N . PRO A 1 183 ? -3.877 -16.647 25.781 1.00 62.88 183 PRO A N 1
ATOM 1453 C CA . PRO A 1 183 ? -2.894 -17.644 25.371 1.00 62.88 183 PRO A CA 1
ATOM 1454 C C . PRO A 1 183 ? -1.753 -16.978 24.603 1.00 62.88 183 PRO A C 1
ATOM 1456 O O . PRO A 1 183 ? -2.014 -16.036 23.857 1.00 62.88 183 PRO A O 1
ATOM 1459 N N . SER A 1 184 ? -0.526 -17.485 24.729 1.00 58.47 184 SER A N 1
ATOM 1460 C CA . SER A 1 184 ? 0.614 -16.966 23.970 1.00 58.47 184 SER A CA 1
ATOM 1461 C C . SER A 1 184 ? 0.309 -16.947 22.468 1.00 58.47 184 SER A C 1
ATOM 1463 O O . SER A 1 184 ? -0.322 -17.857 21.923 1.00 58.47 184 SER A O 1
ATOM 1465 N N . GLY A 1 185 ? 0.764 -15.912 21.758 1.00 51.88 185 GLY A N 1
ATOM 1466 C CA . GLY A 1 185 ? 0.564 -15.773 20.303 1.00 51.88 185 GLY A CA 1
ATOM 1467 C C . GLY A 1 185 ? 1.257 -16.854 19.446 1.00 51.88 185 GLY A C 1
ATOM 1468 O O . GLY A 1 185 ? 1.262 -16.764 18.213 1.00 51.88 185 GLY A O 1
ATOM 1469 N N . ASP A 1 186 ? 1.853 -17.865 20.086 1.00 47.59 186 ASP A N 1
ATOM 1470 C CA . ASP A 1 186 ? 2.759 -18.858 19.506 1.00 47.59 186 ASP A CA 1
ATOM 1471 C C . ASP A 1 186 ? 2.235 -20.302 19.522 1.00 47.59 186 ASP A C 1
ATOM 1473 O O . ASP A 1 186 ? 2.961 -21.207 19.108 1.00 47.59 186 ASP A O 1
ATOM 1477 N N . VAL A 1 187 ? 0.985 -20.553 19.935 1.00 38.03 187 VAL A N 1
ATOM 1478 C CA . VAL A 1 187 ? 0.435 -21.923 19.987 1.00 38.03 187 VAL A CA 1
ATOM 1479 C C . VAL A 1 187 ? 0.437 -22.594 18.595 1.00 38.03 187 VAL A C 1
ATOM 1481 O O . VAL A 1 187 ? -0.339 -22.231 17.715 1.00 38.03 187 VAL A O 1
ATOM 1484 N N . GLU A 1 188 ? 1.340 -23.573 18.436 1.00 35.56 188 GLU A N 1
ATOM 1485 C CA . GLU A 1 188 ? 1.402 -24.662 17.439 1.00 35.56 188 GLU A CA 1
ATOM 1486 C C . GLU A 1 188 ? 1.189 -24.289 15.957 1.00 35.56 188 GLU A C 1
ATOM 1488 O O . GLU A 1 188 ? 0.290 -24.785 15.285 1.00 35.56 188 GLU A O 1
ATOM 1493 N N . PHE A 1 189 ? 2.073 -23.458 15.397 1.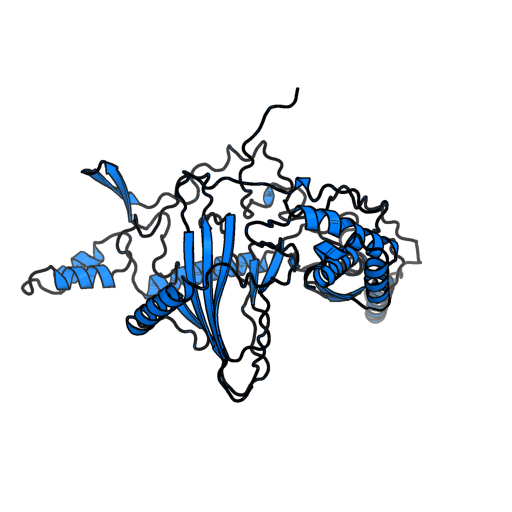00 40.19 189 PHE A N 1
ATOM 1494 C CA . PHE A 1 189 ? 2.030 -23.083 13.969 1.00 40.19 189 PHE A CA 1
ATOM 1495 C C . PHE A 1 189 ? 2.999 -23.848 13.048 1.00 40.19 189 PHE A C 1
ATOM 1497 O O . PHE A 1 189 ? 2.992 -23.627 11.837 1.00 40.19 189 PHE A O 1
ATOM 1504 N N . LEU A 1 190 ? 3.828 -24.754 13.581 1.00 28.19 190 LEU A N 1
ATOM 1505 C CA . LEU A 1 190 ? 4.923 -25.381 12.820 1.00 28.19 190 LEU A CA 1
ATOM 1506 C C . LEU A 1 190 ? 4.559 -26.671 12.064 1.00 28.19 190 LEU A C 1
ATOM 1508 O O . LEU A 1 190 ? 5.386 -27.170 11.309 1.00 28.19 190 LEU A O 1
ATOM 1512 N N . THR A 1 191 ? 3.345 -27.206 12.193 1.00 25.94 191 THR A N 1
ATOM 1513 C CA . THR A 1 191 ? 2.972 -28.488 11.557 1.00 25.94 191 THR A CA 1
ATOM 1514 C C . THR A 1 191 ? 2.182 -28.363 10.254 1.00 25.94 191 THR A C 1
ATOM 1516 O O . THR A 1 191 ? 2.013 -29.367 9.571 1.00 25.94 191 THR A O 1
ATOM 1519 N N . TYR A 1 192 ? 1.753 -27.160 9.848 1.00 27.64 192 TYR A N 1
ATOM 1520 C CA . TYR A 1 192 ? 0.949 -26.967 8.624 1.00 27.64 192 TYR A CA 1
ATOM 1521 C C . TYR A 1 192 ? 1.678 -26.252 7.474 1.00 27.64 192 TYR A C 1
ATOM 1523 O O . TYR A 1 192 ? 1.086 -25.990 6.431 1.00 27.64 192 TYR A O 1
ATOM 1531 N N . ILE A 1 193 ? 2.969 -25.938 7.636 1.00 31.20 193 ILE A N 1
ATOM 1532 C CA . ILE A 1 193 ? 3.749 -25.189 6.632 1.00 31.20 193 ILE A CA 1
ATOM 1533 C C . ILE A 1 193 ? 4.270 -26.085 5.489 1.00 31.20 193 ILE A C 1
ATOM 1535 O O . ILE A 1 193 ? 4.799 -25.568 4.510 1.00 31.20 193 ILE A O 1
ATOM 1539 N N . ASN A 1 194 ? 4.082 -27.409 5.540 1.00 28.47 194 ASN A N 1
ATOM 1540 C CA . ASN A 1 194 ? 4.827 -28.291 4.639 1.00 28.47 194 ASN A CA 1
ATOM 1541 C C . ASN A 1 194 ? 4.239 -28.616 3.261 1.00 28.47 194 ASN A C 1
ATOM 1543 O O . ASN A 1 194 ? 4.997 -29.169 2.483 1.00 28.47 194 ASN A O 1
ATOM 1547 N N . ASP A 1 195 ? 3.011 -28.244 2.874 1.00 26.81 195 ASP A N 1
ATOM 1548 C CA . ASP A 1 195 ? 2.497 -28.699 1.556 1.00 26.81 195 ASP A CA 1
ATOM 1549 C C . ASP A 1 195 ? 1.598 -27.710 0.790 1.00 26.81 195 ASP A C 1
ATOM 1551 O O . ASP A 1 195 ? 0.817 -28.094 -0.077 1.00 26.81 195 ASP A O 1
ATOM 1555 N N . SER A 1 196 ? 1.683 -26.405 1.053 1.00 25.81 196 SER A N 1
ATOM 1556 C CA . SER A 1 196 ? 0.861 -25.409 0.338 1.00 25.81 196 SER A CA 1
ATOM 1557 C C . SER A 1 196 ? 1.719 -24.368 -0.373 1.00 25.81 196 SER A C 1
ATOM 1559 O O . SER A 1 196 ? 1.878 -23.233 0.076 1.00 25.81 196 SER A O 1
ATOM 1561 N N . ILE A 1 197 ? 2.282 -24.778 -1.510 1.00 28.67 197 ILE A N 1
ATOM 1562 C CA . ILE A 1 197 ? 2.892 -23.881 -2.494 1.00 28.67 197 ILE A CA 1
ATOM 1563 C C . ILE A 1 197 ? 1.772 -22.993 -3.055 1.00 28.67 197 ILE A C 1
ATOM 1565 O O . ILE A 1 197 ? 0.941 -23.451 -3.836 1.00 28.67 197 ILE A O 1
ATOM 1569 N N . LEU A 1 198 ? 1.722 -21.729 -2.628 1.00 35.91 198 LEU A N 1
ATOM 1570 C CA . LEU A 1 198 ? 0.783 -20.738 -3.151 1.00 35.91 198 LEU A CA 1
ATOM 1571 C C . LEU A 1 198 ? 1.451 -19.849 -4.197 1.00 35.91 198 LEU A C 1
ATOM 1573 O O . LEU A 1 198 ? 2.472 -19.210 -3.947 1.00 35.91 198 LEU A O 1
ATOM 1577 N N . SER A 1 199 ? 0.788 -19.777 -5.346 1.00 29.83 199 SER A N 1
ATOM 1578 C CA . SER A 1 199 ? 0.885 -18.710 -6.330 1.00 29.83 199 SER A CA 1
ATOM 1579 C C . SER A 1 199 ? 0.230 -17.441 -5.781 1.00 29.83 199 SER A C 1
ATOM 1581 O O . SER A 1 199 ? -0.950 -17.468 -5.418 1.00 29.83 199 SER A O 1
ATOM 1583 N N . SER A 1 200 ? 0.954 -16.324 -5.757 1.00 33.06 200 SER A N 1
ATOM 1584 C CA . SER A 1 200 ? 0.367 -15.010 -5.494 1.00 33.06 200 SER A CA 1
ATOM 1585 C C . SER A 1 200 ? -0.773 -14.734 -6.490 1.00 33.06 200 SER A C 1
ATOM 1587 O O . SER A 1 200 ? -0.578 -14.935 -7.692 1.00 33.06 200 SER A O 1
ATOM 1589 N N . PRO A 1 201 ? -1.943 -14.210 -6.064 1.00 35.62 201 PRO A N 1
ATOM 1590 C CA . PRO A 1 201 ? -2.979 -13.724 -6.992 1.00 35.62 201 PRO A CA 1
ATOM 1591 C C . PRO A 1 201 ? -2.477 -12.548 -7.857 1.00 35.62 201 PRO A C 1
ATOM 1593 O O . PRO A 1 201 ? -3.104 -12.149 -8.840 1.00 35.62 201 PRO A O 1
ATOM 1596 N N . LEU A 1 202 ? -1.311 -12.009 -7.501 1.00 37.91 202 LEU A N 1
ATOM 1597 C CA . LEU A 1 202 ? -0.590 -10.943 -8.175 1.00 37.91 202 LEU A CA 1
ATOM 1598 C C . LEU A 1 202 ? 0.563 -11.408 -9.056 1.00 37.91 202 LEU A C 1
ATOM 1600 O O . LEU A 1 202 ? 1.186 -10.548 -9.681 1.00 37.91 202 LEU A O 1
ATOM 1604 N N . ASN A 1 203 ? 0.799 -12.718 -9.191 1.00 36.50 203 ASN A N 1
ATOM 1605 C CA . ASN A 1 203 ? 1.679 -13.216 -10.237 1.00 36.50 203 ASN A CA 1
ATOM 1606 C C . ASN A 1 203 ? 1.067 -12.814 -11.586 1.00 36.50 203 ASN A C 1
ATOM 1608 O O . ASN A 1 203 ? 0.278 -13.568 -12.152 1.00 36.50 203 ASN A O 1
ATOM 1612 N N . LEU A 1 204 ? 1.478 -11.659 -12.151 1.00 37.09 204 LEU A N 1
ATOM 1613 C CA . LEU A 1 204 ? 1.798 -11.620 -13.584 1.00 37.09 204 LEU A CA 1
ATOM 1614 C C . LEU A 1 204 ? 2.462 -12.958 -13.867 1.00 37.09 204 LEU A C 1
ATOM 1616 O O . LEU A 1 204 ? 3.299 -13.329 -13.042 1.00 37.09 204 LEU A O 1
ATOM 1620 N N . PRO A 1 205 ? 2.046 -13.711 -14.896 1.00 35.41 205 PRO A N 1
ATOM 1621 C CA . PRO A 1 205 ? 2.603 -15.033 -15.096 1.00 35.41 205 PRO A CA 1
ATOM 1622 C C . PRO A 1 205 ? 4.121 -14.864 -15.099 1.00 35.41 205 PRO A C 1
ATOM 1624 O O . PRO A 1 205 ? 4.679 -14.284 -16.027 1.00 35.41 205 PRO A O 1
ATOM 1627 N N . THR A 1 206 ? 4.786 -15.285 -14.028 1.00 38.56 206 THR A N 1
ATOM 1628 C CA . THR A 1 206 ? 6.244 -15.307 -13.942 1.00 38.56 206 THR A CA 1
ATOM 1629 C C . THR A 1 206 ? 6.782 -16.284 -14.988 1.00 38.56 206 THR A C 1
ATOM 1631 O O . THR A 1 206 ? 7.930 -16.177 -15.390 1.00 38.56 206 THR A O 1
ATOM 1634 N N . ASP A 1 207 ? 5.902 -17.145 -15.516 1.00 34.91 207 ASP A N 1
ATOM 1635 C CA . ASP A 1 207 ? 6.087 -17.985 -16.699 1.00 34.91 207 ASP A CA 1
ATOM 1636 C C . ASP A 1 207 ? 5.989 -17.237 -18.049 1.00 34.91 207 ASP A C 1
ATOM 1638 O O . ASP A 1 207 ? 6.315 -17.813 -19.086 1.00 34.91 207 ASP A O 1
ATOM 1642 N N . SER A 1 208 ? 5.511 -15.983 -18.087 1.00 36.16 208 SER A N 1
ATOM 1643 C CA . SER A 1 208 ? 5.357 -15.208 -19.338 1.00 36.16 208 SER A CA 1
ATOM 1644 C C . SER A 1 208 ? 6.551 -14.308 -19.639 1.00 36.16 208 SER A C 1
ATOM 1646 O O . SER A 1 208 ? 6.943 -14.187 -20.800 1.00 36.16 208 SER A O 1
ATOM 1648 N N . THR A 1 209 ? 7.208 -13.772 -18.612 1.00 39.28 209 THR A N 1
ATOM 1649 C CA . THR A 1 209 ? 8.575 -13.264 -18.727 1.00 39.28 209 THR A CA 1
ATOM 1650 C C . THR A 1 209 ? 9.528 -14.433 -18.528 1.00 39.28 209 THR A C 1
ATOM 1652 O O . THR A 1 209 ? 10.130 -14.620 -17.478 1.00 39.28 209 THR A O 1
ATOM 1655 N N . VAL A 1 210 ? 9.686 -15.246 -19.575 1.00 33.97 210 VAL A N 1
ATOM 1656 C CA . VAL A 1 210 ? 10.927 -16.007 -19.740 1.00 33.97 210 VAL A CA 1
ATOM 1657 C C . VAL A 1 210 ? 12.021 -14.953 -19.871 1.00 33.97 210 VAL A C 1
ATOM 1659 O O . VAL A 1 210 ? 12.241 -14.426 -20.960 1.00 33.97 210 VAL A O 1
ATOM 1662 N N . TYR A 1 211 ? 12.627 -14.582 -18.742 1.00 40.19 211 TYR A N 1
ATOM 1663 C CA . TYR A 1 211 ? 13.822 -13.758 -18.698 1.00 40.19 211 TYR A CA 1
ATOM 1664 C C . TYR A 1 211 ? 14.870 -14.518 -19.513 1.00 40.19 211 TYR A C 1
ATOM 1666 O O . TYR A 1 211 ? 15.427 -15.514 -19.050 1.00 40.19 211 TYR A O 1
ATOM 1674 N N . GLY A 1 212 ? 15.071 -14.113 -20.771 1.00 35.50 212 GLY A N 1
ATOM 1675 C CA . GLY A 1 212 ? 16.218 -14.566 -21.545 1.00 35.50 212 GLY A CA 1
ATOM 1676 C C . GLY A 1 212 ? 17.465 -14.296 -20.709 1.00 35.50 212 GLY A C 1
ATOM 1677 O O . GLY A 1 212 ? 17.558 -13.238 -20.086 1.00 35.50 212 GLY A O 1
ATOM 1678 N N . GLY A 1 213 ? 18.370 -15.273 -20.626 1.00 37.97 213 GLY A N 1
ATOM 1679 C CA . GLY A 1 213 ? 19.602 -15.127 -19.856 1.00 37.97 213 GLY A CA 1
ATOM 1680 C C . GLY A 1 213 ? 20.284 -13.809 -20.214 1.00 37.97 213 GLY A C 1
ATOM 1681 O O . GLY A 1 213 ? 20.560 -13.547 -21.384 1.00 37.97 213 GLY A O 1
ATOM 1682 N N . MET A 1 214 ? 20.485 -12.957 -19.213 1.00 47.22 214 MET A N 1
ATOM 1683 C CA . MET A 1 214 ? 21.082 -11.643 -19.405 1.00 47.22 214 MET A CA 1
ATOM 1684 C C . MET A 1 214 ? 22.577 -11.830 -19.673 1.00 47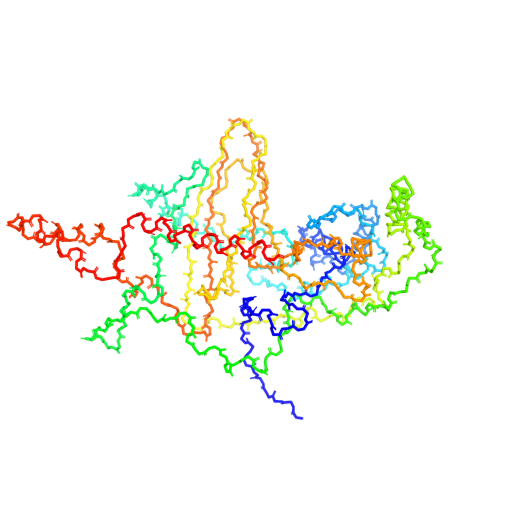.22 214 MET A C 1
ATOM 1686 O O . MET A 1 214 ? 23.308 -12.308 -18.809 1.00 47.22 214 MET A O 1
ATOM 1690 N N . SER A 1 215 ? 23.033 -11.487 -20.878 1.00 46.00 215 SER A N 1
ATOM 1691 C CA . SER A 1 215 ? 24.455 -11.492 -21.225 1.00 46.00 215 SER A CA 1
ATOM 1692 C C . SER A 1 215 ? 25.048 -10.101 -21.023 1.00 46.00 215 SER A C 1
ATOM 1694 O O . SER A 1 215 ? 24.553 -9.123 -21.591 1.00 46.00 215 SER A O 1
ATOM 1696 N N . ILE A 1 216 ? 26.123 -10.017 -20.242 1.00 49.41 216 ILE A N 1
ATOM 1697 C CA . ILE A 1 216 ? 26.982 -8.834 -20.188 1.00 49.41 216 ILE A CA 1
ATOM 1698 C C . ILE A 1 216 ? 27.848 -8.867 -21.450 1.00 49.41 216 ILE A C 1
ATOM 1700 O O . ILE A 1 216 ? 28.547 -9.850 -21.693 1.00 49.41 216 ILE A O 1
ATOM 1704 N N . TYR A 1 217 ? 27.782 -7.821 -22.273 1.00 50.12 217 TYR A N 1
ATOM 1705 C CA . TYR A 1 217 ? 28.739 -7.650 -23.364 1.00 50.12 217 TYR A CA 1
ATOM 1706 C C . TYR A 1 217 ? 30.007 -7.034 -22.770 1.00 50.12 217 TYR A C 1
ATOM 1708 O O . TYR A 1 217 ? 29.932 -6.003 -22.103 1.00 50.12 217 TYR A O 1
ATOM 1716 N N . SER A 1 218 ? 31.151 -7.688 -22.965 1.00 48.78 218 SER A N 1
ATOM 1717 C CA . SER A 1 218 ? 32.444 -7.253 -22.435 1.00 48.78 218 SER A CA 1
ATOM 1718 C C . SER A 1 218 ? 32.862 -5.918 -23.063 1.00 48.78 218 SER A C 1
ATOM 1720 O O . SER A 1 218 ? 33.280 -5.883 -24.221 1.00 48.78 218 SER A O 1
ATOM 1722 N N . LEU A 1 219 ? 32.731 -4.828 -22.307 1.00 58.47 219 LEU A N 1
ATOM 1723 C CA . LEU A 1 219 ? 33.630 -3.681 -22.425 1.00 58.47 219 LEU A CA 1
ATOM 1724 C C . LEU A 1 219 ? 34.810 -3.901 -21.482 1.00 58.47 219 LEU A C 1
ATOM 1726 O O . LEU A 1 219 ? 34.641 -4.576 -20.466 1.00 58.47 219 LEU A O 1
ATOM 1730 N N . ASP A 1 220 ? 35.948 -3.291 -21.805 1.00 71.38 220 ASP A N 1
ATOM 1731 C CA . ASP A 1 220 ? 37.119 -3.253 -20.931 1.00 71.38 220 ASP A CA 1
ATOM 1732 C C . ASP A 1 220 ? 36.713 -2.617 -19.590 1.00 71.38 220 ASP A C 1
ATOM 1734 O O . ASP A 1 220 ? 36.322 -1.448 -19.528 1.00 71.38 220 ASP A O 1
ATOM 1738 N N . GLU A 1 221 ? 36.674 -3.438 -18.540 1.00 80.00 221 GLU A N 1
ATOM 1739 C CA . GLU A 1 221 ? 36.465 -2.997 -17.161 1.00 80.00 221 GLU A CA 1
ATOM 1740 C C . GLU A 1 221 ? 37.669 -2.132 -16.752 1.00 80.00 221 GLU A C 1
ATOM 1742 O O . GLU A 1 221 ? 38.798 -2.526 -17.047 1.00 80.00 221 GLU A O 1
ATOM 1747 N N . PRO A 1 222 ? 37.463 -0.950 -16.143 1.00 84.44 222 PRO A N 1
ATOM 1748 C CA . PRO A 1 222 ? 38.563 -0.132 -15.643 1.00 84.44 222 PRO A CA 1
ATOM 1749 C C . PRO A 1 222 ? 39.499 -0.934 -14.731 1.00 84.44 222 PRO A C 1
ATOM 1751 O O . PRO A 1 222 ? 39.035 -1.685 -13.876 1.00 84.44 222 PRO A O 1
ATOM 1754 N N . ASP A 1 223 ? 40.809 -0.756 -14.891 1.00 84.75 223 ASP A N 1
ATOM 1755 C CA . ASP A 1 223 ? 41.803 -1.408 -14.039 1.00 84.75 223 ASP A CA 1
ATOM 1756 C C . ASP A 1 223 ? 42.008 -0.616 -12.732 1.00 84.75 223 ASP A C 1
ATOM 1758 O O . ASP A 1 223 ? 42.064 0.619 -12.765 1.00 84.75 223 ASP A O 1
ATOM 1762 N N . PRO A 1 224 ? 42.147 -1.289 -11.574 1.00 88.25 224 PRO A N 1
ATOM 1763 C CA . PRO A 1 224 ? 42.500 -0.624 -10.324 1.00 88.25 224 PRO A CA 1
ATOM 1764 C C . PRO A 1 224 ? 43.926 -0.048 -10.387 1.00 88.25 224 PRO A C 1
ATOM 1766 O O . PRO A 1 224 ? 44.768 -0.567 -11.127 1.00 88.25 224 PRO A O 1
ATOM 1769 N N . PRO A 1 225 ? 44.242 0.990 -9.589 1.00 88.25 225 PRO A N 1
ATOM 1770 C CA . PRO A 1 225 ? 45.596 1.537 -9.533 1.00 88.25 225 PRO A CA 1
ATOM 1771 C C . PRO A 1 225 ? 46.606 0.481 -9.055 1.00 88.25 225 PRO A C 1
ATOM 1773 O O . PRO A 1 225 ? 46.305 -0.350 -8.195 1.00 88.25 225 PRO A O 1
ATOM 1776 N N . GLU A 1 226 ? 47.833 0.527 -9.585 1.00 86.50 226 GLU A N 1
ATOM 1777 C CA . GLU A 1 226 ? 48.898 -0.437 -9.249 1.00 86.50 226 GLU A CA 1
ATOM 1778 C C . GLU A 1 226 ? 49.328 -0.366 -7.774 1.00 86.50 226 GLU A C 1
ATOM 1780 O O . GLU A 1 226 ? 49.817 -1.345 -7.202 1.00 86.50 226 GLU A O 1
ATOM 1785 N N . HIS A 1 227 ? 49.153 0.801 -7.152 1.00 84.06 227 HIS A N 1
ATOM 1786 C CA . HIS A 1 227 ? 49.621 1.101 -5.810 1.00 84.06 227 HIS A CA 1
ATOM 1787 C C . HIS A 1 227 ? 48.448 1.413 -4.877 1.00 84.06 227 HIS A C 1
ATOM 1789 O O . HIS A 1 227 ? 47.599 2.253 -5.161 1.00 84.06 227 HIS A O 1
ATOM 1795 N N . SER A 1 228 ? 48.397 0.735 -3.727 1.00 83.31 228 SER A N 1
ATOM 1796 C CA . SER A 1 228 ? 47.310 0.909 -2.755 1.00 83.31 228 SER A CA 1
ATOM 1797 C C . SER A 1 228 ? 47.302 2.284 -2.078 1.00 83.31 228 SER A C 1
ATOM 1799 O O . SER A 1 228 ? 46.287 2.657 -1.504 1.00 83.31 228 SER A O 1
ATOM 1801 N N . ASP A 1 229 ? 48.425 3.004 -2.101 1.00 88.62 229 ASP A N 1
ATOM 1802 C CA . ASP A 1 229 ? 48.609 4.349 -1.544 1.00 88.62 229 ASP A CA 1
ATOM 1803 C C . ASP A 1 229 ? 48.383 5.478 -2.566 1.00 88.62 229 ASP A C 1
ATOM 1805 O O . ASP A 1 229 ? 48.488 6.652 -2.211 1.00 88.62 229 ASP A O 1
ATOM 1809 N N . ASP A 1 230 ? 48.028 5.150 -3.811 1.00 88.06 230 ASP A N 1
ATOM 1810 C CA . ASP A 1 230 ? 47.641 6.128 -4.830 1.00 88.06 230 ASP A CA 1
ATOM 1811 C C . ASP A 1 230 ? 46.191 6.597 -4.621 1.00 88.06 230 ASP A C 1
ATOM 1813 O O . ASP A 1 230 ? 45.255 6.128 -5.272 1.00 88.06 230 ASP A O 1
ATOM 1817 N N . GLU A 1 231 ? 45.990 7.512 -3.667 1.00 87.62 231 GLU A N 1
ATOM 1818 C CA . GLU A 1 231 ? 44.666 8.074 -3.358 1.00 87.62 231 GLU A CA 1
ATOM 1819 C C . GLU A 1 231 ? 43.991 8.700 -4.593 1.00 87.62 231 GLU A C 1
ATOM 1821 O O . GLU A 1 231 ? 42.782 8.553 -4.776 1.00 87.62 231 GLU A O 1
ATOM 1826 N N . GLU A 1 232 ? 44.755 9.371 -5.462 1.00 88.31 232 GLU A N 1
ATOM 1827 C CA . GLU A 1 232 ? 44.223 10.008 -6.673 1.00 88.31 232 GLU A CA 1
ATOM 1828 C C . GLU A 1 232 ? 43.807 8.960 -7.718 1.00 88.31 232 GLU A C 1
ATOM 1830 O O . GLU A 1 232 ? 42.725 9.069 -8.305 1.00 88.31 232 GLU A O 1
ATOM 1835 N N . GLY A 1 233 ? 44.608 7.903 -7.885 1.00 88.38 233 GLY A N 1
ATOM 1836 C CA . GLY A 1 233 ? 44.290 6.750 -8.724 1.00 88.38 233 GLY A CA 1
ATOM 1837 C C . GLY A 1 233 ? 43.043 5.999 -8.263 1.00 88.38 233 GLY A C 1
ATOM 1838 O O . GLY A 1 233 ? 42.201 5.654 -9.092 1.00 88.38 233 GLY A O 1
ATOM 1839 N N . TRP A 1 234 ? 42.852 5.811 -6.953 1.00 88.19 234 TRP A N 1
ATOM 1840 C CA . TRP A 1 234 ? 41.630 5.201 -6.414 1.00 88.19 234 TRP A CA 1
ATOM 1841 C C . TRP A 1 234 ? 40.389 6.060 -6.667 1.00 88.19 234 TRP A C 1
ATOM 1843 O O . TRP A 1 234 ? 39.358 5.529 -7.075 1.00 88.19 234 TRP A O 1
ATOM 1853 N N . VAL A 1 235 ? 40.482 7.383 -6.501 1.00 88.00 235 VAL A N 1
ATOM 1854 C CA . VAL A 1 235 ? 39.370 8.302 -6.802 1.00 88.00 235 VAL A CA 1
ATOM 1855 C C . VAL A 1 235 ? 39.013 8.279 -8.293 1.00 88.00 235 VAL A C 1
ATOM 1857 O O . VAL A 1 235 ? 37.829 8.271 -8.646 1.00 88.00 235 VAL A O 1
ATOM 1860 N N . ALA A 1 236 ? 40.015 8.256 -9.178 1.00 88.38 236 ALA A N 1
ATOM 1861 C CA . ALA A 1 236 ? 39.797 8.131 -10.618 1.00 88.38 236 ALA A CA 1
ATOM 1862 C C . ALA A 1 236 ? 39.156 6.780 -10.973 1.00 88.38 236 ALA A C 1
ATOM 1864 O O . ALA A 1 236 ? 38.140 6.755 -11.667 1.00 88.38 236 ALA A O 1
ATOM 1865 N N . TYR A 1 237 ? 39.679 5.683 -10.421 1.00 87.12 237 TYR A N 1
ATOM 1866 C CA . TYR A 1 237 ? 39.135 4.339 -10.595 1.00 87.12 237 TYR A CA 1
ATOM 1867 C C . TYR A 1 237 ? 37.679 4.239 -10.130 1.00 87.12 237 TYR A C 1
ATOM 1869 O O . TYR A 1 237 ? 36.841 3.740 -10.873 1.00 87.12 237 TYR A O 1
ATOM 1877 N N . GLU A 1 238 ? 37.329 4.757 -8.950 1.00 85.25 238 GLU A N 1
ATOM 1878 C CA . GLU A 1 238 ? 35.947 4.737 -8.452 1.00 85.25 238 GLU A CA 1
ATOM 1879 C C . GLU A 1 238 ? 34.980 5.497 -9.370 1.00 85.25 238 GLU A C 1
ATOM 1881 O O . GLU A 1 238 ? 33.858 5.039 -9.620 1.00 85.25 238 GLU A O 1
ATOM 1886 N N . ARG A 1 239 ? 35.405 6.654 -9.895 1.00 86.75 239 ARG A N 1
ATOM 1887 C CA . ARG A 1 239 ? 34.617 7.431 -10.860 1.00 86.75 239 ARG A CA 1
ATOM 1888 C C . ARG A 1 239 ? 34.422 6.649 -12.156 1.00 86.75 239 ARG A C 1
ATOM 1890 O O . ARG A 1 239 ? 33.285 6.510 -12.610 1.00 86.75 239 ARG A O 1
ATOM 1897 N N . ASP A 1 240 ? 35.502 6.128 -12.721 1.00 87.06 240 ASP A N 1
ATOM 1898 C CA . ASP A 1 240 ? 35.494 5.447 -14.012 1.00 87.06 240 ASP A CA 1
ATOM 1899 C C . ASP A 1 240 ? 34.727 4.110 -13.911 1.00 87.06 240 ASP A C 1
ATOM 1901 O O . ASP A 1 240 ? 33.901 3.798 -14.771 1.00 87.06 240 ASP A O 1
ATOM 1905 N N . MET A 1 241 ? 34.866 3.380 -12.797 1.00 83.56 241 MET A N 1
ATOM 1906 C CA . MET A 1 241 ? 34.062 2.195 -12.469 1.00 83.56 241 MET A CA 1
ATOM 1907 C C . MET A 1 241 ? 32.578 2.510 -12.337 1.00 83.56 241 MET A C 1
ATOM 1909 O O . MET A 1 241 ? 31.733 1.733 -12.797 1.00 83.56 241 MET A O 1
ATOM 1913 N N . ARG A 1 242 ? 32.224 3.640 -11.716 1.00 82.44 242 ARG A N 1
ATOM 1914 C CA . ARG A 1 242 ? 30.830 4.076 -11.595 1.00 82.44 242 ARG A CA 1
ATOM 1915 C C . ARG A 1 242 ? 30.235 4.408 -12.961 1.00 82.44 242 ARG A C 1
ATOM 1917 O O . ARG A 1 242 ? 29.110 3.990 -13.243 1.00 82.44 242 ARG A O 1
ATOM 1924 N N . GLU A 1 243 ? 30.970 5.123 -13.808 1.00 83.50 243 GLU A N 1
ATOM 1925 C CA . GLU A 1 243 ? 30.545 5.423 -15.177 1.00 83.50 243 GLU A CA 1
ATOM 1926 C C . GLU A 1 243 ? 30.409 4.150 -16.016 1.00 83.50 243 GLU A C 1
ATOM 1928 O O . GLU A 1 243 ? 29.379 3.950 -16.665 1.00 83.50 243 GLU A O 1
ATOM 1933 N N . TRP A 1 244 ? 31.386 3.245 -15.949 1.00 84.00 244 TRP A N 1
ATOM 1934 C CA . TRP A 1 244 ? 31.342 1.957 -16.638 1.00 84.00 244 TRP A CA 1
ATOM 1935 C C . TRP A 1 244 ? 30.142 1.116 -16.186 1.00 84.00 244 TRP A C 1
ATOM 1937 O O . TRP A 1 244 ? 29.366 0.634 -17.009 1.00 84.00 244 TRP A O 1
ATOM 1947 N N . THR A 1 245 ? 29.902 1.010 -14.880 1.00 79.88 245 THR A N 1
ATOM 1948 C CA . THR A 1 245 ? 28.799 0.221 -14.304 1.00 79.88 245 THR A CA 1
ATOM 1949 C C . THR A 1 245 ? 27.416 0.736 -14.736 1.00 79.88 245 THR A C 1
ATOM 1951 O O . THR A 1 245 ? 26.492 -0.057 -14.965 1.00 79.88 245 THR A O 1
ATOM 1954 N N . LEU A 1 246 ? 27.267 2.055 -14.908 1.00 81.19 246 LEU A N 1
ATOM 1955 C CA . LEU A 1 246 ? 26.025 2.694 -15.360 1.00 81.19 246 LEU A CA 1
ATOM 1956 C C . LEU A 1 246 ? 25.840 2.672 -16.884 1.00 81.19 246 LEU A C 1
ATOM 1958 O O . LEU A 1 246 ? 24.699 2.641 -17.349 1.00 81.19 246 LEU A O 1
ATOM 1962 N N . ASN A 1 247 ? 26.926 2.652 -17.660 1.00 80.94 247 ASN A N 1
ATOM 1963 C CA . ASN A 1 247 ? 26.871 2.790 -19.119 1.00 80.94 247 ASN A CA 1
ATOM 1964 C C . ASN A 1 247 ? 27.134 1.488 -19.882 1.00 80.94 247 ASN A C 1
ATOM 1966 O O . ASN A 1 247 ? 26.763 1.393 -21.053 1.00 80.94 247 ASN A O 1
ATOM 1970 N N . ARG A 1 248 ? 27.713 0.460 -19.248 1.00 82.12 248 ARG A N 1
ATOM 1971 C CA . ARG A 1 248 ? 28.002 -0.805 -19.933 1.00 82.12 248 ARG A CA 1
ATOM 1972 C C . ARG A 1 248 ? 26.715 -1.450 -20.469 1.00 82.12 248 ARG A C 1
ATOM 1974 O O . ARG A 1 248 ? 25.691 -1.407 -19.769 1.00 82.12 248 ARG A O 1
ATOM 1981 N N . PRO A 1 249 ? 26.731 -2.060 -21.665 1.00 74.81 249 PRO A N 1
ATOM 1982 C CA . PRO A 1 249 ? 25.565 -2.719 -22.233 1.00 74.81 249 PRO A CA 1
ATOM 1983 C C . PRO A 1 249 ? 25.052 -3.834 -21.322 1.00 74.81 249 PRO A C 1
ATOM 1985 O O . PRO A 1 249 ? 25.801 -4.723 -20.915 1.00 74.81 249 PRO A O 1
ATOM 1988 N N . ILE A 1 250 ? 23.753 -3.804 -21.038 1.00 74.00 250 ILE A N 1
ATOM 1989 C CA . ILE A 1 250 ? 23.038 -4.887 -20.366 1.00 74.00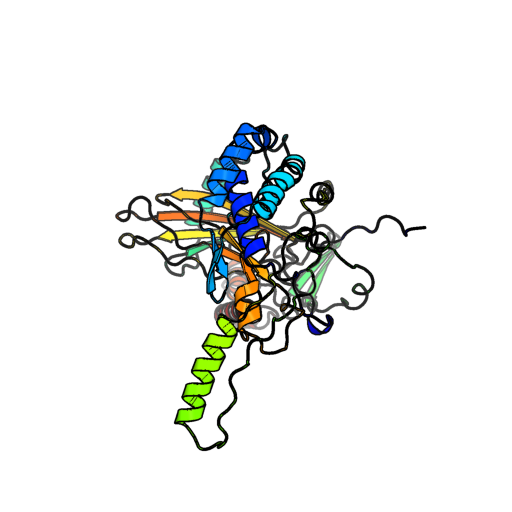 250 ILE A CA 1
ATOM 1990 C C . ILE A 1 250 ? 21.890 -5.335 -21.261 1.00 74.00 250 ILE A C 1
ATOM 1992 O O . ILE A 1 250 ? 21.169 -4.513 -21.828 1.00 74.00 250 ILE A O 1
ATOM 1996 N N . SER A 1 251 ? 21.722 -6.646 -21.404 1.00 71.88 251 SER A N 1
ATOM 1997 C CA . SER A 1 251 ? 20.550 -7.198 -22.076 1.00 71.88 251 SER A CA 1
ATOM 1998 C C . SER A 1 251 ? 19.374 -7.174 -21.109 1.00 71.88 251 SER A C 1
ATOM 2000 O O . SER A 1 251 ? 19.179 -8.126 -20.358 1.00 71.88 251 SER A O 1
ATOM 2002 N N . LEU A 1 252 ? 18.600 -6.089 -21.105 1.00 73.00 252 LEU A N 1
ATOM 2003 C CA . LEU A 1 252 ? 17.409 -6.018 -20.266 1.00 73.00 252 LEU A CA 1
ATOM 2004 C C . LEU A 1 252 ? 16.430 -7.148 -20.612 1.00 73.00 252 LEU A C 1
ATOM 2006 O O . LEU A 1 252 ? 16.300 -7.512 -21.785 1.00 73.00 252 LEU A O 1
ATOM 2010 N N . PRO A 1 253 ? 15.737 -7.712 -19.616 1.00 70.31 253 PRO A N 1
ATOM 2011 C CA . PRO A 1 253 ? 14.744 -8.730 -19.878 1.00 70.31 253 PRO A CA 1
ATOM 2012 C C . PRO A 1 253 ? 13.565 -8.094 -20.598 1.00 70.31 253 PRO A C 1
ATOM 2014 O O . PRO A 1 253 ? 13.048 -7.069 -20.157 1.00 70.31 253 PRO A O 1
ATOM 2017 N N . ASP A 1 254 ? 13.150 -8.705 -21.699 1.00 68.94 254 ASP A N 1
ATOM 2018 C CA . ASP A 1 254 ? 12.030 -8.226 -22.499 1.00 68.94 254 ASP A CA 1
ATOM 2019 C C . ASP A 1 254 ? 11.057 -9.368 -22.801 1.00 68.94 254 ASP A C 1
ATOM 2021 O O . ASP A 1 254 ? 11.337 -10.554 -22.588 1.00 68.94 254 ASP A O 1
ATOM 2025 N N . ILE A 1 255 ? 9.883 -8.998 -23.293 1.00 70.94 255 ILE A N 1
ATOM 2026 C CA . ILE A 1 255 ? 8.789 -9.911 -23.591 1.00 70.94 255 ILE A CA 1
ATOM 2027 C C . ILE A 1 255 ? 9.193 -10.821 -24.756 1.00 70.94 255 ILE A C 1
ATOM 2029 O O . ILE A 1 255 ? 9.243 -10.409 -25.917 1.00 70.94 255 ILE A O 1
ATOM 2033 N N . SER A 1 256 ? 9.461 -12.092 -24.449 1.00 66.12 256 SER A N 1
ATOM 2034 C CA . SER A 1 256 ? 9.842 -13.097 -25.452 1.00 66.12 256 SER A CA 1
ATOM 2035 C C . SER A 1 256 ? 8.663 -13.518 -26.333 1.00 66.12 256 SER A C 1
ATOM 2037 O O . SER A 1 256 ? 8.811 -13.708 -27.539 1.00 66.12 256 SER A O 1
ATOM 2039 N N . THR A 1 257 ? 7.472 -13.622 -25.744 1.00 66.19 257 THR A N 1
ATOM 2040 C CA . THR A 1 257 ? 6.210 -13.932 -26.424 1.00 66.19 257 THR A CA 1
ATOM 2041 C C . THR A 1 257 ? 5.118 -13.024 -25.880 1.00 66.19 257 THR A C 1
ATOM 2043 O O . THR A 1 257 ? 5.087 -12.824 -24.669 1.00 66.19 257 THR A O 1
ATOM 2046 N N . GLY A 1 258 ? 4.237 -12.508 -26.745 1.00 72.00 258 GLY A N 1
ATOM 2047 C CA . GLY A 1 258 ? 3.118 -11.640 -26.353 1.00 72.00 258 GLY A CA 1
ATOM 2048 C C . GLY A 1 258 ? 2.195 -12.248 -25.286 1.00 72.00 258 GLY A C 1
ATOM 2049 O O . GLY A 1 258 ? 2.401 -13.370 -24.817 1.00 72.00 258 GLY A O 1
ATOM 2050 N N . TYR A 1 259 ? 1.168 -11.499 -24.886 1.00 77.06 259 TYR A N 1
ATOM 2051 C CA . TYR A 1 259 ? 0.288 -11.895 -23.788 1.00 77.06 259 TYR A CA 1
ATOM 2052 C C . TYR A 1 259 ? -0.360 -13.270 -24.029 1.00 77.06 259 TYR A C 1
ATOM 2054 O O . TYR A 1 259 ? -1.013 -13.500 -25.046 1.00 77.06 259 TYR A O 1
ATOM 2062 N N . ARG A 1 260 ? -0.182 -14.199 -23.079 1.00 75.50 260 ARG A N 1
ATOM 2063 C CA . ARG A 1 260 ? -0.624 -15.602 -23.206 1.00 75.50 260 ARG A CA 1
ATOM 2064 C C . ARG A 1 260 ? -1.968 -15.913 -22.532 1.00 75.50 260 ARG A C 1
ATOM 2066 O O . ARG A 1 260 ? -2.368 -17.074 -22.514 1.00 75.50 260 ARG A O 1
ATOM 2073 N N . GLY A 1 261 ? -2.656 -14.921 -21.966 1.00 71.12 261 GLY A N 1
ATOM 2074 C CA . GLY A 1 261 ? -3.857 -15.155 -21.152 1.00 71.12 261 GLY A CA 1
ATOM 2075 C C . GLY A 1 261 ? -3.541 -15.602 -19.719 1.00 71.12 261 GLY A C 1
ATOM 2076 O O . GLY A 1 261 ? -2.439 -15.383 -19.212 1.00 71.12 261 GLY A O 1
ATOM 2077 N N . GLY A 1 262 ? -4.523 -16.206 -19.042 1.00 68.25 262 GLY A N 1
ATOM 2078 C CA . GLY A 1 262 ? -4.386 -16.732 -17.678 1.00 68.25 262 GLY A CA 1
ATOM 2079 C C . GLY A 1 262 ? -4.742 -15.737 -16.573 1.00 68.25 262 GLY A C 1
ATOM 2080 O O . GLY A 1 262 ? -4.703 -16.074 -15.390 1.00 68.25 262 GLY A O 1
ATOM 2081 N N . MET A 1 263 ? -5.130 -14.512 -16.927 1.00 68.69 263 MET A N 1
ATOM 2082 C CA . MET A 1 263 ? -5.605 -13.533 -15.949 1.00 68.69 263 MET A CA 1
ATOM 2083 C C . MET A 1 263 ? -7.008 -13.873 -15.442 1.00 68.69 263 MET A C 1
ATOM 2085 O O . MET A 1 263 ? -7.290 -13.742 -14.254 1.00 68.69 263 MET A O 1
ATOM 2089 N N . GLU A 1 264 ? -7.863 -14.378 -16.323 1.00 68.00 264 GLU A N 1
ATOM 2090 C CA . GLU A 1 264 ? -9.210 -14.857 -16.027 1.00 68.00 264 GLU A CA 1
ATOM 2091 C C . GLU A 1 264 ? -9.217 -16.027 -15.031 1.00 68.00 264 GLU A C 1
ATOM 2093 O O . GLU A 1 264 ? -10.125 -16.148 -14.209 1.00 68.00 264 GLU A O 1
ATOM 2098 N N . GLN A 1 265 ? -8.156 -16.839 -15.034 1.00 67.69 265 GLN A N 1
ATOM 2099 C CA . GLN A 1 265 ? -7.984 -17.980 -14.129 1.00 67.69 265 GLN A CA 1
ATOM 2100 C C . GLN A 1 265 ? -7.729 -17.544 -12.679 1.00 67.69 265 GLN A C 1
ATOM 2102 O O . GLN A 1 265 ? -7.873 -18.341 -11.754 1.00 67.69 265 GLN A O 1
ATOM 2107 N N . ARG A 1 266 ? -7.402 -16.264 -12.454 1.00 64.12 266 ARG A N 1
ATOM 2108 C CA . ARG A 1 266 ? -7.200 -15.693 -11.115 1.00 64.12 266 ARG A CA 1
ATOM 2109 C C . ARG A 1 266 ? -8.497 -15.371 -10.388 1.00 64.12 266 ARG A C 1
ATOM 2111 O O . ARG A 1 266 ? -8.448 -14.983 -9.223 1.00 64.12 266 ARG A O 1
ATOM 2118 N N . ARG A 1 267 ? -9.655 -15.500 -11.045 1.00 65.31 267 ARG A N 1
ATOM 2119 C CA . ARG A 1 267 ? -10.955 -15.259 -10.417 1.00 65.31 267 ARG A CA 1
ATOM 2120 C C . ARG A 1 267 ? -11.225 -16.315 -9.344 1.00 65.31 267 ARG A C 1
ATOM 2122 O O . ARG A 1 267 ? -11.862 -17.333 -9.594 1.00 65.31 267 ARG A O 1
ATOM 2129 N N . GLN A 1 268 ? -10.785 -16.042 -8.122 1.00 66.19 268 GLN A N 1
ATOM 2130 C CA . GLN A 1 268 ? -11.145 -16.827 -6.950 1.00 66.19 268 GLN A CA 1
ATOM 2131 C C . GLN A 1 268 ? -12.375 -16.208 -6.295 1.00 66.19 268 GLN A C 1
ATOM 2133 O O . GLN A 1 268 ? -12.347 -15.076 -5.820 1.00 66.19 268 GLN A O 1
ATOM 2138 N N . THR A 1 269 ? -13.481 -16.950 -6.300 1.00 68.38 269 THR A N 1
ATOM 2139 C CA . THR A 1 269 ? -14.710 -16.535 -5.617 1.00 68.38 269 THR A CA 1
ATOM 2140 C C . THR A 1 269 ? -14.835 -17.319 -4.323 1.00 68.38 269 THR A C 1
ATOM 2142 O O . THR A 1 269 ? -15.085 -18.523 -4.347 1.00 68.38 269 THR A O 1
ATOM 2145 N N . VAL A 1 270 ? -14.683 -16.636 -3.191 1.00 70.69 270 VAL A N 1
ATOM 2146 C CA . VAL A 1 270 ? -14.914 -17.223 -1.868 1.00 70.69 270 VAL A CA 1
ATOM 2147 C C . VAL A 1 270 ? -16.319 -16.855 -1.406 1.00 70.69 270 VAL A C 1
ATOM 2149 O O . VAL A 1 270 ? -16.717 -15.691 -1.420 1.00 70.69 270 VAL A O 1
ATOM 2152 N N . THR A 1 271 ? -17.099 -17.856 -0.998 1.00 75.56 271 THR A N 1
ATOM 2153 C CA . THR A 1 271 ? -18.435 -17.617 -0.446 1.00 75.56 271 THR A CA 1
ATOM 2154 C C . THR A 1 271 ? -18.329 -17.294 1.042 1.00 75.56 271 THR A C 1
ATOM 2156 O O . THR A 1 271 ? -17.881 -18.121 1.831 1.00 75.56 271 THR A O 1
ATOM 2159 N N . LEU A 1 272 ? -18.793 -16.102 1.426 1.00 82.06 272 LEU A N 1
ATOM 2160 C CA . LEU A 1 272 ? -18.892 -15.669 2.827 1.00 82.06 272 LEU A CA 1
ATOM 2161 C C . LEU A 1 272 ? -20.228 -16.055 3.485 1.00 82.06 272 LEU A C 1
ATOM 2163 O O . LEU A 1 272 ? -20.422 -15.847 4.681 1.00 82.06 272 LEU A O 1
ATOM 2167 N N . LYS A 1 273 ? -21.173 -16.607 2.711 1.00 82.00 273 LYS A N 1
ATOM 2168 C CA . LYS A 1 273 ? -22.478 -17.036 3.228 1.00 82.00 273 LYS A CA 1
ATOM 2169 C C . LYS A 1 273 ? -22.285 -18.105 4.300 1.00 82.00 273 LYS A C 1
ATOM 2171 O O . LYS A 1 273 ? -21.483 -19.018 4.131 1.00 82.00 273 LYS A O 1
ATOM 2176 N N . SER A 1 274 ? -23.047 -17.980 5.382 1.00 84.50 274 SER A N 1
ATOM 2177 C CA . SER A 1 274 ? -23.027 -18.902 6.526 1.00 84.50 274 SER A CA 1
ATOM 2178 C C . SER A 1 274 ? -21.699 -18.966 7.297 1.00 84.50 274 SER A C 1
ATOM 2180 O O . SER A 1 274 ? -21.582 -19.789 8.202 1.00 84.50 274 SER A O 1
ATOM 2182 N N . LYS A 1 275 ? -20.721 -18.099 6.995 1.00 83.75 275 LYS A N 1
ATOM 2183 C CA . LYS A 1 275 ? -19.511 -17.925 7.808 1.00 83.75 275 LYS A CA 1
ATOM 2184 C C . LYS A 1 275 ? -19.727 -16.815 8.835 1.00 83.75 275 LYS A C 1
ATOM 2186 O O . LYS A 1 275 ? -20.430 -15.837 8.577 1.00 83.75 275 LYS A O 1
ATOM 2191 N N . ARG A 1 276 ? -19.104 -16.950 10.006 1.00 85.06 276 ARG A N 1
ATOM 2192 C CA . ARG A 1 276 ? -19.049 -15.867 10.992 1.00 85.06 276 ARG A CA 1
ATOM 2193 C C . ARG A 1 276 ? -17.969 -14.883 10.557 1.00 85.06 276 ARG A C 1
ATOM 2195 O O . ARG A 1 276 ? -16.800 -15.241 10.528 1.00 85.06 276 ARG A O 1
ATOM 2202 N N . LEU A 1 277 ? -18.366 -13.656 10.235 1.00 88.69 277 LEU A N 1
ATOM 2203 C CA . LEU A 1 277 ? -17.433 -12.606 9.837 1.00 88.69 277 LEU A CA 1
ATOM 2204 C C . LEU A 1 277 ? -16.988 -11.802 11.056 1.00 88.69 277 LEU A C 1
ATOM 2206 O O . LEU A 1 277 ? -17.801 -11.456 11.916 1.00 88.69 277 LEU A O 1
ATOM 2210 N N . GLN A 1 278 ? -15.698 -11.496 11.106 1.00 86.94 278 GLN A N 1
ATOM 2211 C CA . GLN A 1 278 ? -15.105 -10.613 12.098 1.00 86.94 278 GLN A CA 1
ATOM 2212 C C . GLN A 1 278 ? -14.342 -9.515 11.360 1.00 86.94 278 GLN A C 1
ATOM 2214 O O . GLN A 1 278 ? -13.542 -9.800 10.472 1.00 86.94 278 GLN A O 1
ATOM 2219 N N . CYS A 1 279 ? -14.614 -8.261 11.718 1.00 87.44 279 CYS A N 1
ATOM 2220 C CA . CYS A 1 279 ? -13.976 -7.102 11.107 1.00 87.44 279 CYS A CA 1
ATOM 2221 C C . CYS A 1 279 ? -13.342 -6.228 12.18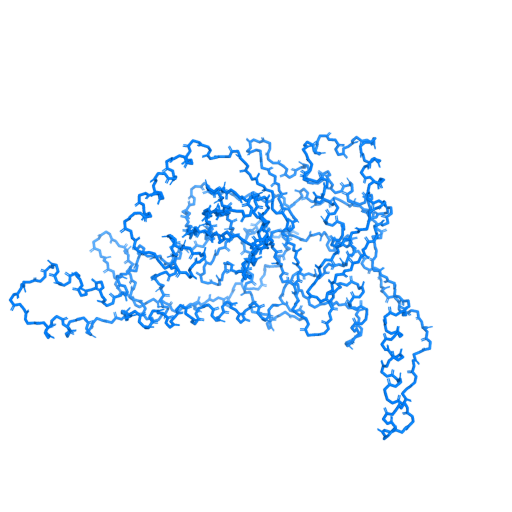5 1.00 87.44 279 CYS A C 1
ATOM 2223 O O . CYS A 1 279 ? -13.981 -5.920 13.193 1.00 87.44 279 CYS A O 1
ATOM 2225 N N . ILE A 1 280 ? -12.112 -5.794 11.938 1.00 86.00 280 ILE A N 1
ATOM 2226 C CA . ILE A 1 280 ? -11.470 -4.703 12.666 1.00 86.00 280 ILE A CA 1
ATOM 2227 C C . ILE A 1 280 ? -11.928 -3.406 12.002 1.00 86.00 280 ILE A C 1
ATOM 2229 O O . ILE A 1 280 ? -11.834 -3.266 10.783 1.00 86.00 280 ILE A O 1
ATOM 2233 N N . VAL A 1 281 ? -12.474 -2.482 12.789 1.00 87.12 281 VAL A N 1
ATOM 2234 C CA . VAL A 1 281 ? -13.007 -1.209 12.292 1.00 87.12 281 VAL A CA 1
ATOM 2235 C C . VAL A 1 281 ? -12.168 -0.079 12.861 1.00 87.12 281 VAL A C 1
ATOM 2237 O O . VAL A 1 281 ? -11.982 -0.003 14.075 1.00 87.12 281 VAL A O 1
ATOM 2240 N N . SER A 1 282 ? -11.696 0.801 11.986 1.00 86.69 282 SER A N 1
ATOM 2241 C CA . SER A 1 282 ? -11.025 2.042 12.362 1.00 86.69 282 SER A CA 1
ATOM 2242 C C . SER A 1 282 ? -11.703 3.220 11.679 1.00 86.69 282 SER A C 1
ATOM 2244 O O . SER A 1 282 ? -12.155 3.114 10.537 1.00 86.69 282 SER A O 1
ATOM 2246 N N . VAL A 1 283 ? -11.803 4.340 12.388 1.00 87.94 283 VAL A N 1
ATOM 2247 C CA . VAL A 1 283 ? -12.331 5.589 11.835 1.00 87.94 283 VAL A CA 1
ATOM 2248 C C . VAL A 1 283 ? -11.403 6.716 12.228 1.00 87.94 283 VAL A C 1
ATOM 2250 O O . VAL A 1 283 ? -11.240 6.992 13.417 1.00 87.94 283 VAL A O 1
ATOM 2253 N N . SER A 1 284 ? -10.862 7.411 11.237 1.00 85.50 284 SER A N 1
ATOM 2254 C CA . SER A 1 284 ? -10.052 8.607 11.441 1.00 85.50 284 SER A CA 1
ATOM 2255 C C . SER A 1 284 ? -10.590 9.771 10.622 1.00 85.50 284 SER A C 1
ATOM 2257 O O . SER A 1 284 ? -11.127 9.626 9.523 1.00 85.50 284 SER A O 1
ATOM 2259 N N . GLU A 1 285 ? -10.477 10.958 11.197 1.00 85.25 285 GLU A N 1
ATOM 2260 C CA . GLU A 1 285 ? -10.785 12.218 10.549 1.00 85.25 285 GLU A CA 1
ATOM 2261 C C . GLU A 1 285 ? -9.502 13.028 10.457 1.00 85.25 285 GLU A C 1
ATOM 2263 O O . GLU A 1 285 ? -8.869 13.316 11.467 1.00 85.25 285 GLU A O 1
ATOM 2268 N N . HIS A 1 286 ? -9.128 13.398 9.245 1.00 80.94 286 HIS A N 1
ATOM 2269 C CA . HIS A 1 286 ? -7.931 14.172 8.977 1.00 80.94 286 HIS A CA 1
ATOM 2270 C C . HIS A 1 286 ? -8.353 15.594 8.614 1.00 80.94 286 HIS A C 1
ATOM 2272 O O . HIS A 1 286 ? -9.221 15.798 7.757 1.00 80.94 286 HIS A O 1
ATOM 2278 N N . GLN A 1 287 ? -7.769 16.570 9.301 1.00 79.19 287 GLN A N 1
ATOM 2279 C CA . GLN A 1 287 ? -8.017 17.994 9.123 1.00 79.19 287 GLN A CA 1
ATOM 2280 C C . GLN A 1 287 ? -6.725 18.705 8.744 1.00 79.19 287 GLN A C 1
ATOM 2282 O O . GLN A 1 287 ? -5.650 18.421 9.266 1.00 79.19 287 GLN A O 1
ATOM 2287 N N . MET A 1 288 ? -6.867 19.661 7.836 1.00 76.81 288 MET A N 1
ATOM 2288 C CA . MET A 1 288 ? -5.751 20.312 7.172 1.00 76.81 288 MET A CA 1
ATOM 2289 C C . MET A 1 288 ? -5.701 21.803 7.499 1.00 76.81 288 MET A C 1
ATOM 2291 O O . MET A 1 288 ? -6.724 22.493 7.491 1.00 76.81 288 MET A O 1
ATOM 2295 N N . ILE A 1 289 ? -4.501 22.316 7.772 1.00 72.81 289 ILE A N 1
ATOM 2296 C CA . ILE A 1 289 ? -4.299 23.725 8.126 1.00 72.81 289 ILE A CA 1
ATOM 2297 C C . ILE A 1 289 ? -4.336 24.582 6.844 1.00 72.81 289 ILE A C 1
ATOM 2299 O O . ILE A 1 289 ? -3.644 24.245 5.880 1.00 72.81 289 ILE A O 1
ATOM 2303 N N . PRO A 1 290 ? -5.113 25.683 6.807 1.00 70.75 290 PRO A N 1
ATOM 2304 C CA . PRO A 1 290 ? -5.092 26.636 5.696 1.00 70.75 290 PRO A CA 1
ATOM 2305 C C . PRO A 1 290 ? -3.715 27.296 5.526 1.00 70.75 290 PRO A C 1
ATOM 2307 O O . PRO A 1 290 ? -3.059 27.618 6.514 1.00 70.75 290 PRO A O 1
ATOM 2310 N N . GLY A 1 291 ? -3.309 27.573 4.284 1.00 66.06 291 GLY A N 1
ATOM 2311 C CA . GLY A 1 291 ? -2.092 28.338 3.972 1.00 66.06 291 GLY A CA 1
ATOM 2312 C C . GLY A 1 291 ? -0.944 27.549 3.336 1.00 66.06 291 GLY A C 1
ATOM 2313 O O . GLY A 1 291 ? -0.015 28.173 2.825 1.00 66.06 291 GLY A O 1
ATOM 2314 N N . THR A 1 292 ? -1.025 26.216 3.282 1.00 61.50 292 THR A N 1
ATOM 2315 C CA . THR A 1 292 ? -0.051 25.365 2.573 1.00 61.50 292 THR A CA 1
ATOM 2316 C C . THR A 1 292 ? -0.737 24.644 1.412 1.00 61.50 292 THR A C 1
ATOM 2318 O O . THR A 1 292 ? -1.838 24.121 1.566 1.00 61.50 292 THR A O 1
ATOM 2321 N N . THR A 1 293 ? -0.108 24.625 0.235 1.00 57.72 293 THR A N 1
ATOM 2322 C CA . THR A 1 293 ? -0.663 24.000 -0.982 1.00 57.72 293 THR A CA 1
ATOM 2323 C C . THR A 1 293 ? -0.541 22.476 -0.998 1.00 57.72 293 THR A C 1
ATOM 2325 O O . THR A 1 293 ? -1.380 21.814 -1.603 1.00 57.72 293 THR A O 1
ATOM 2328 N N . GLU A 1 294 ? 0.461 21.918 -0.316 1.00 60.06 294 GLU A N 1
ATOM 2329 C CA . GLU A 1 294 ? 0.699 20.476 -0.206 1.00 60.06 294 GLU A CA 1
ATOM 2330 C C . GLU A 1 294 ? 0.939 20.103 1.256 1.00 60.06 294 GLU A C 1
ATOM 2332 O O . GLU A 1 294 ? 1.790 20.688 1.929 1.00 60.06 294 GLU A O 1
ATOM 2337 N N . LEU A 1 295 ? 0.177 19.136 1.758 1.00 61.41 295 LEU A N 1
ATOM 2338 C CA . LEU A 1 295 ? 0.354 18.599 3.105 1.00 61.41 295 LEU A CA 1
ATOM 2339 C C . LEU A 1 295 ? 1.006 17.228 3.030 1.00 61.41 295 LEU A C 1
ATOM 2341 O O . LEU A 1 295 ? 0.670 16.430 2.154 1.00 61.41 295 LEU A O 1
ATOM 2345 N N . LEU A 1 296 ? 1.949 16.984 3.947 1.00 62.88 296 LEU A N 1
ATOM 2346 C CA . LEU A 1 296 ? 2.670 15.720 4.080 1.00 62.88 296 LEU A CA 1
ATOM 2347 C C . LEU A 1 296 ? 1.669 14.558 4.082 1.00 62.88 296 LEU A C 1
ATOM 2349 O O . LEU A 1 296 ? 0.712 14.553 4.856 1.00 62.88 296 LEU A O 1
ATOM 2353 N N . GLY A 1 297 ? 1.886 13.595 3.184 1.00 70.38 297 GLY A N 1
ATOM 2354 C CA . GLY A 1 297 ? 1.139 12.340 3.182 1.00 70.38 297 GLY A CA 1
ATOM 2355 C C . GLY A 1 297 ? 1.343 11.575 4.490 1.00 70.38 297 GLY A C 1
ATOM 2356 O O . GLY A 1 297 ? 2.170 11.946 5.327 1.00 70.38 297 GLY A O 1
ATOM 2357 N N . THR A 1 298 ? 0.614 10.479 4.679 1.00 73.81 298 THR A N 1
ATOM 2358 C CA . THR A 1 298 ? 0.822 9.666 5.881 1.00 73.81 298 THR A CA 1
ATOM 2359 C C . THR A 1 298 ? 2.088 8.825 5.761 1.00 73.81 298 THR A C 1
ATOM 2361 O O . THR A 1 298 ? 2.501 8.475 4.645 1.00 73.81 298 THR A O 1
ATOM 2364 N N . PRO A 1 299 ? 2.702 8.440 6.894 1.00 75.62 299 PRO A N 1
ATOM 2365 C CA . PRO A 1 299 ? 3.669 7.355 6.877 1.00 75.62 299 PRO A CA 1
ATOM 2366 C C . PRO A 1 299 ? 3.041 6.087 6.282 1.00 75.62 299 PRO A C 1
ATOM 2368 O O . PRO A 1 299 ? 1.818 5.953 6.154 1.00 75.62 299 PRO A O 1
ATOM 2371 N N . TRP A 1 300 ? 3.896 5.148 5.885 1.00 77.50 300 TRP A N 1
ATOM 2372 C CA . TRP A 1 300 ? 3.430 3.825 5.495 1.00 77.50 300 TRP A CA 1
ATOM 2373 C C . TRP A 1 300 ? 2.816 3.120 6.703 1.00 77.50 300 TRP A C 1
ATOM 2375 O O . TRP A 1 300 ? 3.404 3.085 7.777 1.00 77.50 300 TRP A O 1
ATOM 2385 N N . HIS A 1 301 ? 1.649 2.526 6.503 1.00 75.44 301 HIS A N 1
ATOM 2386 C CA . HIS A 1 301 ? 0.973 1.677 7.473 1.00 75.44 301 HIS A CA 1
ATOM 2387 C C . HIS A 1 301 ? 0.964 0.241 6.961 1.00 75.44 301 HIS A C 1
ATOM 2389 O O . HIS A 1 301 ? 0.972 0.014 5.750 1.00 75.44 301 HIS A O 1
ATOM 2395 N N . VAL A 1 302 ? 0.950 -0.732 7.873 1.00 73.62 302 VAL A N 1
ATOM 2396 C CA . VAL A 1 302 ? 0.750 -2.149 7.544 1.00 73.62 302 VAL A CA 1
ATOM 2397 C C . VAL A 1 302 ? -0.394 -2.699 8.365 1.00 73.62 302 VAL A C 1
ATOM 2399 O O . VAL A 1 302 ? -0.400 -2.586 9.593 1.00 73.62 302 VAL A O 1
ATOM 2402 N N . GLU A 1 303 ? -1.324 -3.316 7.649 1.00 72.75 303 GLU A N 1
ATOM 2403 C CA . GLU A 1 303 ? -2.427 -4.097 8.197 1.00 72.75 303 GLU A CA 1
ATOM 2404 C C . GLU A 1 303 ? -2.125 -5.592 8.081 1.00 72.75 303 GLU A C 1
ATOM 2406 O O . GLU A 1 303 ? -1.324 -6.002 7.249 1.00 72.75 303 GLU A O 1
ATOM 2411 N N . GLY A 1 304 ? -2.791 -6.425 8.873 1.00 69.69 304 GLY A N 1
ATOM 2412 C CA . GLY A 1 304 ? -2.747 -7.878 8.708 1.00 69.69 304 GLY A CA 1
ATOM 2413 C C . GLY A 1 304 ? -1.550 -8.563 9.345 1.00 69.69 304 GLY A C 1
ATOM 2414 O O . GLY A 1 304 ? -1.182 -9.648 8.908 1.00 69.69 304 GLY A O 1
ATOM 2415 N N . MET A 1 305 ? -0.986 -7.984 10.408 1.00 69.25 305 MET A N 1
ATOM 2416 C CA . MET A 1 305 ? 0.023 -8.629 11.259 1.00 69.25 305 MET A CA 1
ATOM 2417 C C . MET A 1 305 ? -0.451 -10.014 11.743 1.00 69.25 305 MET A C 1
ATOM 2419 O O . MET A 1 305 ? -1.652 -10.276 11.809 1.00 69.25 305 MET A O 1
ATOM 2423 N N . LYS A 1 306 ? 0.478 -10.908 12.143 1.00 66.69 306 LYS A N 1
ATOM 2424 C CA . LYS A 1 306 ? 0.199 -12.323 12.537 1.00 66.69 306 LYS A CA 1
ATOM 2425 C C . LYS A 1 306 ? -0.996 -12.483 13.488 1.00 66.69 306 LYS A C 1
ATOM 2427 O O . LYS A 1 306 ? -1.727 -13.473 13.411 1.00 66.69 306 LYS A O 1
ATOM 2432 N N . ASN A 1 307 ? -1.187 -11.503 14.364 1.00 69.94 307 ASN A N 1
ATOM 2433 C CA . ASN A 1 307 ? -2.237 -11.477 15.377 1.00 69.94 307 ASN A CA 1
ATOM 2434 C C . ASN A 1 307 ? -3.557 -10.865 14.875 1.00 69.94 307 ASN A C 1
ATOM 2436 O O . ASN A 1 307 ? -4.612 -11.194 15.404 1.00 69.94 307 ASN A O 1
ATOM 2440 N N . GLU A 1 308 ? -3.507 -9.993 13.867 1.00 74.31 308 GLU A N 1
ATOM 2441 C CA . GLU A 1 308 ? -4.674 -9.323 13.278 1.00 74.31 308 GLU A CA 1
ATOM 2442 C C . GLU A 1 308 ? -5.397 -10.243 12.281 1.00 74.31 308 GLU A C 1
ATOM 2444 O O . GLU A 1 308 ? -6.616 -10.156 12.149 1.00 74.31 308 GLU A O 1
ATOM 2449 N N . ARG A 1 309 ? -4.663 -11.148 11.605 1.00 75.94 309 ARG A N 1
ATOM 2450 C CA . ARG A 1 309 ? -5.212 -12.147 10.661 1.00 75.94 309 ARG A CA 1
ATOM 2451 C C . ARG A 1 309 ? -6.079 -11.534 9.558 1.00 75.94 309 ARG A C 1
ATOM 2453 O O . ARG A 1 309 ? -7.004 -12.175 9.062 1.00 75.94 309 ARG A O 1
ATOM 2460 N N . VAL A 1 310 ? -5.792 -10.290 9.181 1.00 78.00 310 VAL A N 1
ATOM 2461 C CA . VAL A 1 310 ? -6.565 -9.574 8.165 1.00 78.00 310 VAL A CA 1
ATOM 2462 C C . VAL A 1 310 ? -6.213 -10.106 6.777 1.00 78.00 310 VAL A C 1
ATOM 2464 O O . VAL A 1 310 ? -5.050 -10.112 6.375 1.00 78.00 310 VAL A O 1
ATOM 2467 N N . VAL A 1 311 ? -7.234 -10.539 6.038 1.00 73.75 311 VAL A N 1
ATOM 2468 C CA . VAL A 1 311 ? -7.120 -11.074 4.670 1.00 73.75 311 VAL A CA 1
ATOM 2469 C C . VAL A 1 311 ? -7.577 -10.085 3.604 1.00 73.75 311 VAL A C 1
ATOM 2471 O O . VAL A 1 311 ? -7.207 -10.226 2.441 1.00 73.75 311 VAL A O 1
ATOM 2474 N N . ALA A 1 312 ? -8.359 -9.070 3.979 1.00 74.94 312 ALA A N 1
ATOM 2475 C CA . ALA A 1 312 ? -8.784 -8.009 3.074 1.00 74.94 312 ALA A CA 1
ATOM 2476 C C . ALA A 1 312 ? -8.987 -6.691 3.823 1.00 74.94 312 ALA A C 1
ATOM 2478 O O . ALA A 1 312 ? -9.539 -6.685 4.923 1.00 74.94 312 ALA A O 1
ATOM 2479 N N . CYS A 1 313 ? -8.605 -5.581 3.193 1.00 76.25 313 CYS A N 1
ATOM 2480 C CA . CYS A 1 313 ? -8.848 -4.237 3.708 1.00 76.25 313 CYS A CA 1
ATOM 2481 C C . CYS A 1 313 ? -9.792 -3.469 2.778 1.00 76.25 313 CYS A C 1
ATOM 2483 O O . CYS A 1 313 ? -9.676 -3.555 1.555 1.00 76.25 313 CYS A O 1
ATOM 2485 N N . GLY A 1 314 ? -10.713 -2.703 3.355 1.00 77.56 314 GLY A N 1
ATOM 2486 C CA . GLY A 1 314 ? -11.608 -1.804 2.635 1.00 77.56 314 GLY A CA 1
ATOM 2487 C C . GLY A 1 314 ? -11.536 -0.403 3.221 1.00 77.56 314 GLY A C 1
ATOM 2488 O O . GLY A 1 314 ? -11.702 -0.239 4.425 1.00 77.56 314 GLY A O 1
ATOM 2489 N N . PHE A 1 315 ? -11.323 0.598 2.370 1.00 76.81 315 PHE A N 1
ATOM 2490 C CA . PHE A 1 315 ? -11.257 2.004 2.765 1.00 76.81 315 PHE A CA 1
ATOM 2491 C C . PHE A 1 315 ? -12.440 2.754 2.169 1.00 76.81 315 PHE A C 1
ATOM 2493 O O . PHE A 1 315 ? -12.694 2.680 0.964 1.00 76.81 315 PHE A O 1
ATOM 2500 N N . PHE A 1 316 ? -13.170 3.475 3.011 1.00 77.56 316 PHE A N 1
ATOM 2501 C CA . PHE A 1 316 ? -14.347 4.227 2.616 1.00 77.56 316 PHE A CA 1
ATOM 2502 C C . PHE A 1 316 ? -14.254 5.671 3.099 1.00 77.56 316 PHE A C 1
ATOM 2504 O O . PHE A 1 316 ? -14.248 5.945 4.296 1.00 77.56 316 PHE A O 1
ATOM 2511 N N . PHE A 1 317 ? -14.202 6.606 2.154 1.00 77.94 317 PHE A N 1
ATOM 2512 C CA . PHE A 1 317 ? -14.156 8.035 2.444 1.00 77.94 317 PHE A CA 1
ATOM 2513 C C . PHE A 1 317 ? -15.587 8.566 2.559 1.00 77.94 317 PHE A C 1
ATOM 2515 O O . PHE A 1 317 ? -16.292 8.678 1.557 1.00 77.94 317 PHE A O 1
ATOM 2522 N N . THR A 1 318 ? -16.037 8.845 3.783 1.00 76.62 318 THR A N 1
ATOM 2523 C CA . THR A 1 318 ? -17.436 9.217 4.067 1.00 76.62 318 THR A CA 1
ATOM 2524 C C . THR A 1 318 ? -17.704 10.713 3.915 1.00 76.62 318 THR A C 1
ATOM 2526 O O . THR A 1 318 ? -18.823 11.114 3.599 1.00 76.62 318 THR A O 1
ATOM 2529 N N . ALA A 1 319 ? -16.681 11.534 4.143 1.00 75.31 319 ALA A N 1
ATOM 2530 C CA . ALA A 1 319 ? -16.714 12.982 4.003 1.00 75.31 319 ALA A CA 1
ATOM 2531 C C . ALA A 1 319 ? -15.390 13.425 3.385 1.00 75.31 319 ALA A C 1
ATOM 2533 O O . ALA A 1 319 ? -14.339 13.012 3.867 1.00 75.31 319 ALA A O 1
ATOM 2534 N N . VAL A 1 320 ? -15.444 14.225 2.322 1.00 81.31 320 VAL A N 1
ATOM 2535 C CA . VAL A 1 320 ? -14.281 14.802 1.637 1.00 81.31 320 VAL A CA 1
ATOM 2536 C C . VAL A 1 320 ? -14.645 16.240 1.284 1.00 81.31 320 VAL A C 1
ATOM 2538 O O . VAL A 1 320 ? -15.533 16.474 0.467 1.00 81.31 320 VAL A O 1
ATOM 2541 N N . GLU A 1 321 ? -13.988 17.202 1.920 1.00 84.31 321 GLU A N 1
ATOM 2542 C CA . GLU A 1 321 ? -14.256 18.633 1.793 1.00 84.31 321 GLU A CA 1
ATOM 2543 C C . GLU A 1 321 ? -12.964 19.369 1.441 1.00 84.31 321 GLU A C 1
ATOM 2545 O O . GLU A 1 321 ? -11.951 19.214 2.123 1.00 84.31 321 GLU A O 1
ATOM 2550 N N . ASN A 1 322 ? -13.011 20.198 0.394 1.00 84.00 322 ASN A N 1
ATOM 2551 C CA . ASN A 1 322 ? -11.890 21.035 -0.049 1.00 84.00 322 ASN A CA 1
ATOM 2552 C C . ASN A 1 322 ? -10.590 20.257 -0.376 1.00 84.00 322 ASN A C 1
ATOM 2554 O O . ASN A 1 322 ? -9.488 20.751 -0.153 1.00 84.00 322 ASN A O 1
ATOM 2558 N N . ILE A 1 323 ? -10.710 19.041 -0.923 1.00 79.44 323 ILE A N 1
ATOM 2559 C CA . ILE A 1 323 ? -9.575 18.205 -1.351 1.00 79.44 323 ILE A CA 1
ATOM 2560 C C . ILE A 1 323 ? -9.629 18.010 -2.864 1.00 79.44 323 ILE A C 1
ATOM 2562 O O . ILE A 1 323 ? -10.629 17.532 -3.397 1.00 79.44 323 ILE A O 1
ATOM 2566 N N . GLN A 1 324 ? -8.539 18.365 -3.547 1.00 76.38 324 GLN A N 1
ATOM 2567 C CA . GLN A 1 324 ? -8.388 18.188 -4.989 1.00 76.38 324 GLN A CA 1
ATOM 2568 C C . GLN A 1 324 ? -7.882 16.787 -5.342 1.00 76.38 324 GLN A C 1
ATOM 2570 O O . GLN A 1 324 ? -8.409 16.159 -6.259 1.00 76.38 324 GLN A O 1
ATOM 2575 N N . SER A 1 325 ? -6.861 16.301 -4.633 1.00 70.06 325 SER A N 1
ATOM 2576 C CA . SER A 1 325 ? -6.287 14.973 -4.852 1.00 70.06 325 SER A CA 1
ATOM 2577 C C . SER A 1 325 ? -5.806 14.357 -3.537 1.00 70.06 325 SER A C 1
ATOM 2579 O O . SER A 1 325 ? -5.296 15.053 -2.658 1.00 70.06 325 SER A O 1
ATOM 2581 N N . CYS A 1 326 ? -6.049 13.056 -3.392 1.00 71.94 326 CYS A N 1
ATOM 2582 C CA . CYS A 1 326 ? -5.576 12.206 -2.305 1.00 71.94 326 CYS A CA 1
ATOM 2583 C C . CYS A 1 326 ? -5.610 10.770 -2.831 1.00 71.94 326 CYS A C 1
ATOM 2585 O O . CYS A 1 326 ? -6.688 10.178 -2.949 1.00 71.94 326 CYS A O 1
ATOM 2587 N N . ASP A 1 327 ? -4.447 10.244 -3.203 1.00 74.56 327 ASP A N 1
ATOM 2588 C CA . ASP A 1 327 ? -4.325 8.882 -3.699 1.00 74.56 327 ASP A CA 1
ATOM 2589 C C . ASP A 1 327 ? -3.923 7.950 -2.558 1.00 74.56 327 ASP A C 1
ATOM 2591 O O . ASP A 1 327 ? -3.085 8.267 -1.711 1.00 74.56 327 ASP A O 1
ATOM 2595 N N . LEU A 1 328 ? -4.518 6.760 -2.551 1.00 75.38 328 LEU A N 1
ATOM 2596 C CA . LEU A 1 328 ? -4.091 5.669 -1.687 1.00 75.38 328 LEU A CA 1
ATOM 2597 C C . LEU A 1 328 ? -3.051 4.842 -2.442 1.00 75.38 328 LEU A C 1
ATOM 2599 O O . LEU A 1 328 ? -3.389 4.156 -3.409 1.00 75.38 328 LEU A O 1
ATOM 2603 N N . GLN A 1 329 ? -1.799 4.922 -1.995 1.00 75.75 329 GLN A N 1
ATOM 2604 C CA . GLN A 1 329 ? -0.700 4.127 -2.527 1.00 75.75 329 GLN A CA 1
ATOM 2605 C C . GLN A 1 329 ? -0.554 2.829 -1.751 1.00 75.75 329 GLN A C 1
ATOM 2607 O O . GLN A 1 329 ? -0.657 2.810 -0.527 1.00 75.75 329 GLN A O 1
ATOM 2612 N N . PHE A 1 330 ? -0.242 1.763 -2.479 1.00 75.81 330 PHE A N 1
ATOM 2613 C CA . PHE A 1 330 ? 0.052 0.442 -1.939 1.00 75.81 330 PHE A CA 1
ATOM 2614 C C . PHE A 1 330 ? 1.477 0.043 -2.297 1.00 75.81 330 PHE A C 1
ATOM 2616 O O . PHE A 1 330 ? 1.942 0.349 -3.397 1.00 75.81 330 PHE A O 1
ATOM 2623 N N . ARG A 1 331 ? 2.160 -0.659 -1.391 1.00 73.94 331 ARG A N 1
ATOM 2624 C CA . ARG A 1 331 ? 3.461 -1.279 -1.672 1.00 73.94 331 ARG A CA 1
ATOM 2625 C C . ARG A 1 331 ? 3.505 -2.738 -1.263 1.00 73.94 331 ARG A C 1
ATOM 2627 O O . ARG A 1 331 ? 2.950 -3.110 -0.231 1.00 73.94 331 ARG A O 1
ATOM 2634 N N . MET A 1 332 ? 4.178 -3.560 -2.050 1.00 73.12 332 MET A N 1
ATOM 2635 C CA . MET A 1 332 ? 4.421 -4.966 -1.740 1.00 73.12 332 MET A CA 1
ATOM 2636 C C . MET A 1 332 ? 5.903 -5.207 -1.502 1.00 73.12 332 MET A C 1
ATOM 2638 O O . MET A 1 332 ? 6.731 -4.644 -2.218 1.00 73.12 332 MET A O 1
ATOM 2642 N N . ALA A 1 333 ? 6.215 -6.062 -0.531 1.00 72.81 333 ALA A N 1
ATOM 2643 C CA . ALA A 1 333 ? 7.557 -6.600 -0.377 1.00 72.81 333 ALA A CA 1
ATOM 2644 C C . ALA A 1 333 ? 7.883 -7.506 -1.570 1.00 72.81 333 ALA A C 1
ATOM 2646 O O . ALA A 1 333 ? 7.055 -8.320 -1.997 1.00 72.81 333 ALA A O 1
ATOM 2647 N N . VAL A 1 334 ? 9.091 -7.360 -2.094 1.00 73.00 334 VAL A N 1
ATOM 2648 C CA . VAL A 1 334 ? 9.638 -8.186 -3.165 1.00 73.00 334 VAL A CA 1
ATOM 2649 C C . VAL A 1 334 ? 10.901 -8.881 -2.683 1.00 73.00 334 VAL A C 1
ATOM 2651 O O . VAL A 1 334 ? 11.566 -8.421 -1.761 1.00 73.00 334 VAL A O 1
ATOM 2654 N N . SER A 1 335 ? 11.235 -10.017 -3.281 1.00 72.75 335 SER A N 1
ATOM 2655 C CA . SER A 1 335 ? 12.521 -10.655 -3.030 1.00 72.75 335 SER A CA 1
ATOM 2656 C C . SER A 1 335 ? 13.655 -9.840 -3.651 1.00 72.75 335 SER A C 1
ATOM 2658 O O . SER A 1 335 ? 13.441 -9.066 -4.588 1.00 72.75 335 SER A O 1
ATOM 2660 N N . TYR A 1 336 ? 14.887 -10.093 -3.209 1.00 70.69 336 TYR A N 1
ATOM 2661 C CA . TYR A 1 336 ? 16.065 -9.554 -3.883 1.00 70.69 336 TYR A CA 1
ATOM 2662 C C . TYR A 1 336 ? 16.086 -9.991 -5.367 1.00 70.69 336 TYR A C 1
ATOM 2664 O O . TYR A 1 336 ? 15.646 -11.112 -5.679 1.00 70.69 336 TYR A O 1
ATOM 2672 N N . PRO A 1 337 ? 16.554 -9.140 -6.301 1.00 73.81 337 PRO A N 1
ATOM 2673 C CA . PRO A 1 337 ? 16.647 -9.541 -7.699 1.00 73.81 337 PRO A CA 1
ATOM 2674 C C . PRO A 1 337 ? 17.639 -10.703 -7.858 1.00 73.81 337 PRO A C 1
ATOM 2676 O O . PRO A 1 337 ? 18.543 -10.890 -7.049 1.00 73.81 337 PRO A O 1
ATOM 2679 N N . ARG A 1 338 ? 17.469 -11.538 -8.881 1.00 69.75 338 ARG A N 1
ATOM 2680 C CA . ARG A 1 338 ? 18.325 -12.717 -9.104 1.00 69.75 338 ARG A CA 1
ATOM 2681 C C . ARG A 1 338 ? 18.910 -12.680 -10.508 1.00 69.75 338 ARG A C 1
ATOM 2683 O O . ARG A 1 338 ? 18.358 -12.030 -11.389 1.00 69.75 338 ARG A O 1
ATOM 2690 N N . GLY A 1 339 ? 20.003 -13.413 -10.716 1.00 65.31 339 GLY A N 1
ATOM 2691 C CA . GLY A 1 339 ? 20.652 -13.524 -12.027 1.00 65.31 339 GLY A CA 1
ATOM 2692 C C . GLY A 1 339 ? 21.696 -12.444 -12.323 1.00 65.31 339 GLY A C 1
ATOM 2693 O O . GLY A 1 339 ? 22.018 -12.240 -13.487 1.00 65.31 339 GLY A O 1
ATOM 2694 N N . PHE A 1 340 ? 22.228 -11.776 -11.295 1.00 67.38 340 PHE A N 1
ATOM 2695 C CA . PHE A 1 340 ? 23.331 -10.817 -11.404 1.00 67.38 340 PHE A CA 1
ATOM 2696 C C . PHE A 1 340 ? 24.471 -11.181 -10.434 1.00 67.38 340 PHE A C 1
ATOM 2698 O O . PHE A 1 340 ? 24.264 -11.940 -9.482 1.00 67.38 340 PHE A O 1
ATOM 2705 N N . HIS A 1 341 ? 25.678 -10.666 -10.682 1.00 64.94 341 HIS A N 1
ATOM 2706 C CA . HIS A 1 341 ? 26.818 -10.845 -9.778 1.00 64.94 341 HIS A CA 1
ATOM 2707 C C . HIS A 1 341 ? 26.588 -10.063 -8.484 1.00 64.94 341 HIS A C 1
ATOM 2709 O O . HIS A 1 341 ? 26.264 -8.883 -8.535 1.00 64.94 341 HIS A O 1
ATOM 2715 N N . ALA A 1 342 ? 26.758 -10.693 -7.319 1.00 64.38 342 ALA A N 1
ATOM 2716 C CA . ALA A 1 342 ? 26.595 -10.001 -6.040 1.00 64.38 342 ALA A CA 1
ATOM 2717 C C . ALA A 1 342 ? 27.401 -8.683 -6.016 1.00 64.38 342 ALA A C 1
ATOM 2719 O O . ALA A 1 342 ? 28.575 -8.678 -6.378 1.00 64.38 342 ALA A O 1
ATOM 2720 N N . GLY A 1 343 ? 26.756 -7.579 -5.626 1.00 66.81 343 GLY A N 1
ATOM 2721 C CA . GLY A 1 343 ? 27.356 -6.236 -5.625 1.00 66.81 343 GLY A CA 1
ATOM 2722 C C . GLY A 1 343 ? 27.181 -5.424 -6.918 1.00 66.81 343 GLY A C 1
ATOM 2723 O O . GLY A 1 343 ? 27.539 -4.249 -6.947 1.00 66.81 343 GLY A O 1
ATOM 2724 N N . ASP A 1 344 ? 26.585 -5.990 -7.972 1.00 76.62 344 ASP A N 1
ATOM 2725 C CA . ASP A 1 344 ? 26.352 -5.301 -9.248 1.00 76.62 344 ASP A CA 1
ATOM 2726 C C . ASP A 1 344 ? 25.170 -4.312 -9.203 1.00 76.62 344 ASP A C 1
ATOM 2728 O O . ASP A 1 344 ? 24.111 -4.500 -9.812 1.00 76.62 344 ASP A O 1
ATOM 2732 N N . SER A 1 345 ? 25.372 -3.226 -8.459 1.00 76.50 345 SER A N 1
ATOM 2733 C CA . SER A 1 345 ? 24.363 -2.191 -8.220 1.00 76.50 345 SER A CA 1
ATOM 2734 C C . SER A 1 345 ? 23.900 -1.472 -9.494 1.00 76.50 345 SER A C 1
ATOM 2736 O O . SER A 1 345 ? 22.762 -1.010 -9.561 1.00 76.50 345 SER A O 1
ATOM 2738 N N . GLY A 1 346 ? 24.739 -1.387 -10.534 1.00 79.94 346 GLY A N 1
ATOM 2739 C CA . GLY A 1 346 ? 24.370 -0.750 -11.803 1.00 79.94 346 GLY A CA 1
ATOM 2740 C C . GLY A 1 346 ? 23.386 -1.568 -12.625 1.00 79.94 346 GLY A C 1
ATOM 2741 O O . GLY A 1 346 ? 22.464 -1.001 -13.219 1.00 79.94 346 GLY A O 1
ATOM 2742 N N . ALA A 1 347 ? 23.552 -2.892 -12.663 1.00 79.44 347 ALA A N 1
ATOM 2743 C CA . ALA A 1 347 ? 22.602 -3.770 -13.338 1.00 79.44 347 ALA A CA 1
ATOM 2744 C C . ALA A 1 347 ? 21.268 -3.823 -12.586 1.00 79.44 347 ALA A C 1
ATOM 2746 O O . ALA A 1 347 ? 20.206 -3.731 -13.213 1.00 79.44 347 ALA A O 1
ATOM 2747 N N . THR A 1 348 ? 21.305 -3.905 -11.250 1.00 81.25 348 THR A N 1
ATOM 2748 C CA . THR A 1 348 ? 20.079 -3.944 -10.444 1.00 81.25 348 THR A CA 1
ATOM 2749 C C . THR A 1 348 ? 19.295 -2.640 -10.526 1.00 81.25 348 THR A C 1
ATOM 2751 O O . THR A 1 348 ? 18.074 -2.666 -10.704 1.00 81.25 348 THR A O 1
ATOM 2754 N N . LEU A 1 349 ? 19.993 -1.502 -10.495 1.00 85.06 349 LEU A N 1
ATOM 2755 C CA . LEU A 1 349 ? 19.388 -0.178 -10.596 1.00 85.06 349 LEU A CA 1
ATOM 2756 C C . LEU A 1 349 ? 18.731 0.031 -11.961 1.00 85.06 349 LEU A C 1
ATOM 2758 O O . LEU A 1 349 ? 17.592 0.479 -12.029 1.00 85.06 349 LEU A O 1
ATOM 2762 N N . ARG A 1 350 ? 19.409 -0.325 -13.057 1.00 83.81 350 ARG A N 1
ATOM 2763 C CA . ARG A 1 350 ? 18.870 -0.130 -14.414 1.00 83.81 350 ARG A CA 1
ATOM 2764 C C . ARG A 1 350 ? 17.762 -1.116 -14.785 1.00 83.81 350 ARG A C 1
ATOM 2766 O O . ARG A 1 350 ? 16.967 -0.812 -15.667 1.00 83.81 350 ARG A O 1
ATOM 2773 N N . THR A 1 351 ? 17.696 -2.272 -14.127 1.00 83.62 351 THR A N 1
ATOM 2774 C CA . THR A 1 351 ? 16.690 -3.302 -14.434 1.00 83.62 351 THR A CA 1
ATOM 2775 C C . THR A 1 351 ? 15.463 -3.207 -13.528 1.00 83.62 351 THR A C 1
ATOM 2777 O O . THR A 1 351 ? 14.342 -3.255 -14.029 1.00 83.62 351 THR A O 1
ATOM 2780 N N . TRP A 1 352 ? 15.648 -3.041 -12.214 1.00 82.31 352 TRP A N 1
ATOM 2781 C CA . TRP A 1 352 ? 14.568 -3.039 -11.210 1.00 82.31 352 TRP A CA 1
ATOM 2782 C C . TRP A 1 352 ? 14.440 -1.716 -10.445 1.00 82.31 352 TRP A C 1
ATOM 2784 O O . TRP A 1 352 ? 13.490 -1.546 -9.690 1.00 82.31 352 TRP A O 1
ATOM 2794 N N . GLY A 1 353 ? 15.371 -0.771 -10.612 1.00 84.81 353 GLY A N 1
ATOM 2795 C CA . GLY A 1 353 ? 15.383 0.469 -9.830 1.00 84.81 353 GLY A CA 1
ATOM 2796 C C . GLY A 1 353 ? 15.810 0.279 -8.371 1.00 84.81 353 GLY A C 1
ATOM 2797 O O . GLY A 1 353 ? 15.456 1.112 -7.537 1.00 84.81 353 GLY A O 1
ATOM 2798 N N . LEU A 1 354 ? 16.532 -0.804 -8.061 1.00 83.12 354 LEU A N 1
ATOM 2799 C CA . LEU A 1 354 ? 16.985 -1.164 -6.713 1.00 83.12 354 LEU A CA 1
ATOM 2800 C C . LEU A 1 354 ? 18.519 -1.172 -6.629 1.00 83.12 354 LEU A C 1
ATOM 2802 O O . LEU A 1 354 ? 19.201 -1.614 -7.557 1.00 83.12 354 LEU A O 1
ATOM 2806 N N . ARG A 1 355 ? 19.063 -0.707 -5.508 1.00 80.56 355 ARG A N 1
ATOM 2807 C CA . ARG A 1 355 ? 20.484 -0.698 -5.138 1.00 80.56 355 ARG A CA 1
ATOM 2808 C C . ARG A 1 355 ? 20.710 -1.560 -3.902 1.00 80.56 355 ARG A C 1
ATOM 2810 O O . ARG A 1 355 ? 19.771 -1.940 -3.206 1.00 80.56 355 ARG A O 1
ATOM 2817 N N . ASP A 1 356 ? 21.976 -1.859 -3.641 1.00 76.06 356 ASP A N 1
ATOM 2818 C CA . ASP A 1 356 ? 22.349 -2.526 -2.401 1.00 76.06 356 ASP A CA 1
ATOM 2819 C C . ASP A 1 356 ? 22.004 -1.646 -1.188 1.00 76.06 356 ASP A C 1
ATOM 2821 O O . ASP A 1 356 ? 22.223 -0.433 -1.214 1.00 76.06 356 ASP A O 1
ATOM 2825 N N . GLY A 1 357 ? 21.427 -2.258 -0.154 1.00 72.75 357 GLY A N 1
ATOM 2826 C CA . GLY A 1 357 ? 20.904 -1.562 1.027 1.00 72.75 357 GLY A CA 1
ATOM 2827 C C . GLY A 1 357 ? 19.497 -0.962 0.886 1.00 72.75 357 GLY A C 1
ATOM 2828 O O . GLY A 1 357 ? 18.974 -0.445 1.872 1.00 72.75 357 GLY A O 1
ATOM 2829 N N . ASP A 1 358 ? 18.862 -1.043 -0.287 1.00 74.62 358 ASP A N 1
ATOM 2830 C CA . ASP A 1 358 ? 17.479 -0.591 -0.453 1.00 74.62 358 ASP A CA 1
ATOM 2831 C C . ASP A 1 358 ? 16.478 -1.536 0.213 1.00 74.62 358 ASP A C 1
ATOM 2833 O O . ASP A 1 358 ? 16.586 -2.762 0.125 1.00 74.62 358 ASP A O 1
ATOM 2837 N N . SER A 1 359 ? 15.410 -0.954 0.757 1.00 72.25 359 SER A N 1
ATOM 2838 C CA . SER A 1 359 ? 14.190 -1.690 1.073 1.00 72.25 359 SER A CA 1
ATOM 2839 C C . SER A 1 359 ? 13.641 -2.379 -0.183 1.00 72.25 359 SER A C 1
ATOM 2841 O O . SER A 1 359 ? 13.342 -1.733 -1.193 1.00 72.25 359 SER A O 1
ATOM 2843 N N . CYS A 1 360 ? 13.449 -3.692 -0.116 1.00 73.25 360 CYS A N 1
ATOM 2844 C CA . CYS A 1 360 ? 12.947 -4.512 -1.209 1.00 73.25 360 CYS A CA 1
ATOM 2845 C C . CYS A 1 360 ? 11.417 -4.414 -1.295 1.00 73.25 360 CYS A C 1
ATOM 2847 O O . CYS A 1 360 ? 10.685 -5.348 -0.960 1.00 73.25 360 CYS A O 1
ATOM 2849 N N . HIS A 1 361 ? 10.911 -3.285 -1.796 1.00 74.62 361 HIS A N 1
ATOM 2850 C CA . HIS A 1 361 ? 9.486 -3.101 -2.065 1.00 74.62 361 HIS A CA 1
ATOM 2851 C C . HIS A 1 361 ? 9.202 -2.414 -3.400 1.00 74.62 361 HIS A C 1
ATOM 2853 O O . HIS A 1 361 ? 9.953 -1.565 -3.874 1.00 74.62 361 HIS A O 1
ATOM 2859 N N . HIS A 1 362 ? 8.045 -2.734 -3.978 1.00 72.94 362 HIS A N 1
ATOM 2860 C CA . HIS A 1 362 ? 7.505 -2.050 -5.149 1.00 72.94 362 HIS A CA 1
ATOM 2861 C C . HIS A 1 362 ? 6.142 -1.441 -4.846 1.00 72.94 362 HIS A C 1
ATOM 2863 O O . HIS A 1 362 ? 5.279 -2.084 -4.246 1.00 72.94 362 HIS A O 1
ATOM 2869 N N . THR A 1 363 ? 5.931 -0.209 -5.307 1.00 68.38 363 THR A N 1
ATOM 2870 C CA . THR A 1 363 ? 4.648 0.495 -5.205 1.00 68.38 363 THR A CA 1
ATOM 2871 C C . THR A 1 363 ? 3.666 -0.100 -6.220 1.00 68.38 363 THR A C 1
ATOM 2873 O O . THR A 1 363 ? 3.607 0.314 -7.377 1.00 68.38 363 THR A O 1
ATOM 2876 N N . LEU A 1 364 ? 2.938 -1.137 -5.802 1.00 64.62 364 LEU A N 1
ATOM 2877 C CA . LEU A 1 364 ? 2.000 -1.935 -6.592 1.00 64.62 364 LEU A CA 1
ATOM 2878 C C . LEU A 1 364 ? 0.779 -2.275 -5.727 1.00 64.62 364 LEU A C 1
ATOM 2880 O O . LEU A 1 364 ? 0.923 -2.554 -4.538 1.00 64.62 364 LEU A O 1
ATOM 2884 N N . ALA A 1 365 ? -0.418 -2.295 -6.322 1.00 55.06 365 ALA A N 1
ATOM 2885 C CA . ALA A 1 365 ? -1.642 -2.726 -5.638 1.00 55.06 365 ALA A CA 1
ATOM 2886 C C . ALA A 1 365 ? -2.120 -4.100 -6.133 1.00 55.06 365 ALA A C 1
ATOM 2888 O O . ALA A 1 365 ? -1.866 -4.441 -7.290 1.00 55.06 365 ALA A O 1
ATOM 2889 N N . PRO A 1 366 ? -2.915 -4.832 -5.329 1.00 55.56 366 PRO A N 1
ATOM 2890 C CA . PRO A 1 366 ? -3.243 -4.576 -3.919 1.00 55.56 366 PRO A CA 1
ATOM 2891 C C . PRO A 1 366 ? -2.226 -5.191 -2.944 1.00 55.56 366 PRO A C 1
ATOM 2893 O O . PRO A 1 366 ? -1.730 -6.292 -3.159 1.00 55.56 366 PRO A O 1
ATOM 2896 N N . SER A 1 367 ? -1.948 -4.509 -1.835 1.00 62.97 367 SER A N 1
ATOM 2897 C CA . SER A 1 367 ? -1.090 -5.026 -0.765 1.00 62.97 367 SER A CA 1
ATOM 2898 C C . SER A 1 367 ? -1.606 -4.609 0.614 1.00 62.97 367 SER A C 1
ATOM 2900 O O . SER A 1 367 ? -2.533 -3.810 0.733 1.00 62.97 367 SER A O 1
ATOM 2902 N N . GLN A 1 368 ? -1.005 -5.162 1.667 1.00 63.75 368 GLN A N 1
ATOM 2903 C CA . GLN A 1 368 ? -1.336 -4.824 3.053 1.00 63.75 368 GLN A CA 1
ATOM 2904 C C . GLN A 1 368 ? -0.635 -3.554 3.563 1.00 63.75 368 GLN A C 1
ATOM 2906 O O . GLN A 1 368 ? -1.048 -3.000 4.584 1.00 63.75 368 GLN A O 1
ATOM 2911 N N . SER A 1 369 ? 0.401 -3.076 2.858 1.00 74.69 369 SER A N 1
ATOM 2912 C CA . SER A 1 369 ? 1.085 -1.828 3.197 1.00 74.69 369 SER A CA 1
ATOM 2913 C C . SER A 1 369 ? 0.566 -0.678 2.346 1.00 74.69 369 SER A C 1
ATOM 2915 O O . SER A 1 369 ? 0.643 -0.737 1.118 1.00 74.69 369 SER A O 1
ATOM 2917 N N . HIS A 1 370 ? 0.058 0.367 2.993 1.00 76.75 370 HIS A N 1
ATOM 2918 C CA . HIS A 1 370 ? -0.571 1.495 2.319 1.00 76.75 370 HIS A CA 1
ATOM 2919 C C . HIS A 1 370 ? -0.175 2.840 2.932 1.00 76.75 370 HIS A C 1
ATOM 2921 O O . HIS A 1 370 ? 0.243 2.906 4.087 1.00 76.75 370 HIS A O 1
ATOM 2927 N N . ARG A 1 371 ? -0.317 3.916 2.158 1.00 76.94 371 ARG A N 1
ATOM 2928 C CA . ARG A 1 371 ? -0.222 5.301 2.640 1.00 76.94 371 ARG A CA 1
ATOM 2929 C C . ARG A 1 371 ? -1.107 6.227 1.820 1.00 76.94 371 ARG A C 1
ATOM 2931 O O . ARG A 1 371 ? -1.345 5.962 0.641 1.00 76.94 371 ARG A O 1
ATOM 2938 N N . TYR A 1 372 ? -1.506 7.348 2.405 1.00 78.00 372 TYR A N 1
ATOM 2939 C CA . TYR A 1 372 ? -2.057 8.462 1.642 1.00 78.00 372 TYR A CA 1
ATOM 2940 C C . TYR A 1 372 ? -0.910 9.289 1.056 1.00 78.00 372 TYR A C 1
ATOM 2942 O O . TYR A 1 372 ? 0.052 9.611 1.759 1.00 78.00 372 TYR A O 1
ATOM 2950 N N . THR A 1 373 ? -0.987 9.616 -0.234 1.00 77.50 373 THR A N 1
ATOM 2951 C CA . THR A 1 373 ? -0.062 10.573 -0.857 1.00 77.50 373 THR A CA 1
ATOM 2952 C C . THR A 1 373 ? -0.206 11.954 -0.226 1.00 77.50 373 THR A C 1
ATOM 2954 O O . THR A 1 373 ? -1.217 12.217 0.428 1.00 77.50 373 THR A O 1
ATOM 2957 N N . PRO A 1 374 ? 0.765 12.862 -0.439 1.00 78.69 374 PRO A N 1
ATOM 2958 C CA . PRO A 1 374 ? 0.559 14.268 -0.135 1.00 78.69 374 PRO A CA 1
ATOM 2959 C C . PRO A 1 374 ? -0.766 14.774 -0.709 1.00 78.69 374 PRO A C 1
ATOM 2961 O O . PRO A 1 374 ? -1.154 14.399 -1.819 1.00 78.69 374 PRO A O 1
ATOM 2964 N N . ILE A 1 375 ? -1.473 15.572 0.085 1.00 76.44 375 ILE A N 1
ATOM 2965 C CA . ILE A 1 375 ? -2.832 16.020 -0.220 1.00 76.44 375 ILE A CA 1
ATOM 2966 C C . ILE A 1 375 ? -2.784 17.466 -0.691 1.00 76.44 375 ILE A C 1
ATOM 2968 O O . ILE A 1 375 ? -2.163 18.315 -0.047 1.00 76.44 375 ILE A O 1
ATOM 2972 N N . THR A 1 376 ? -3.495 17.747 -1.781 1.00 79.12 376 THR A N 1
ATOM 2973 C CA . THR A 1 376 ? -3.657 19.101 -2.325 1.00 79.12 376 THR A CA 1
ATOM 2974 C C . THR A 1 376 ? -5.051 19.636 -2.011 1.00 79.12 376 THR A C 1
ATOM 2976 O O . THR A 1 376 ? -6.059 18.976 -2.293 1.00 79.12 376 THR A O 1
ATOM 2979 N N . LEU A 1 377 ? -5.120 20.846 -1.451 1.00 82.50 377 LEU A N 1
ATOM 2980 C CA . LEU A 1 377 ? -6.379 21.551 -1.190 1.00 82.50 377 LEU A CA 1
ATOM 2981 C C . LEU A 1 377 ? -6.937 22.171 -2.476 1.00 82.50 377 LEU A C 1
ATOM 2983 O O . LEU A 1 377 ? -6.181 22.709 -3.279 1.00 82.50 377 LEU A O 1
ATOM 2987 N N . SER A 1 378 ? -8.261 22.145 -2.658 1.00 84.94 378 SER A N 1
ATOM 2988 C CA . SER A 1 378 ? -8.897 22.834 -3.797 1.00 84.94 378 SER A CA 1
ATOM 2989 C C . SER A 1 378 ? -8.849 24.360 -3.654 1.00 84.94 378 SER A C 1
ATOM 2991 O O . SER A 1 378 ? -8.677 25.077 -4.634 1.00 84.94 378 SER A O 1
ATOM 2993 N N . ASP A 1 379 ? -9.000 24.852 -2.426 1.00 84.25 379 ASP A N 1
ATOM 2994 C CA . ASP A 1 379 ? -8.881 26.250 -2.026 1.00 84.25 379 ASP A CA 1
ATOM 2995 C C . ASP A 1 379 ? -7.892 26.332 -0.849 1.00 84.25 379 ASP A C 1
ATOM 2997 O O . ASP A 1 379 ? -8.258 25.976 0.278 1.00 84.25 379 ASP A O 1
ATOM 3001 N N . PRO A 1 380 ? -6.646 26.795 -1.079 1.00 82.81 380 PRO A N 1
ATOM 3002 C CA . PRO A 1 380 ? -5.616 26.883 -0.042 1.00 82.81 380 PRO A CA 1
ATOM 3003 C C . PRO A 1 380 ? -5.962 27.828 1.119 1.00 82.81 380 PRO A C 1
ATOM 3005 O O . PRO A 1 380 ? -5.327 27.762 2.171 1.00 82.81 380 PRO A O 1
ATOM 3008 N N . SER A 1 381 ? -6.953 28.713 0.947 1.00 82.75 381 SER A N 1
ATOM 3009 C CA . SER A 1 381 ? -7.404 29.640 1.994 1.00 82.75 381 SER A CA 1
ATOM 3010 C C . SER A 1 381 ? -8.368 29.002 2.999 1.00 82.75 381 SER A C 1
ATOM 3012 O O . SER A 1 381 ? -8.648 29.590 4.045 1.00 82.75 381 SER A O 1
ATOM 3014 N N . LYS A 1 382 ? -8.874 27.798 2.703 1.00 83.88 382 LYS A N 1
ATOM 3015 C CA . LYS A 1 382 ? -9.849 27.077 3.526 1.00 83.88 382 LYS A CA 1
ATOM 3016 C C . LYS A 1 382 ? -9.268 25.769 4.046 1.00 83.88 382 LYS A C 1
ATOM 3018 O O . LYS A 1 382 ? -8.416 25.148 3.422 1.00 83.88 382 LYS A O 1
ATOM 3023 N N . THR A 1 383 ? -9.779 25.313 5.183 1.00 83.38 383 THR A N 1
ATOM 3024 C CA . THR A 1 383 ? -9.445 23.998 5.740 1.00 83.38 383 THR A CA 1
ATOM 3025 C C . THR A 1 383 ? -9.943 22.894 4.814 1.00 83.38 383 THR A C 1
ATOM 3027 O O . THR A 1 383 ? -11.075 22.941 4.334 1.00 83.38 383 THR A O 1
ATOM 3030 N N . GLY A 1 384 ? -9.089 21.905 4.560 1.00 83.25 384 GLY A N 1
ATOM 3031 C CA . GLY A 1 384 ? -9.477 20.627 3.965 1.00 83.25 384 GLY A CA 1
ATOM 3032 C C . GLY A 1 384 ? -9.781 19.594 5.033 1.00 83.25 384 GLY A C 1
ATOM 3033 O O . GLY A 1 384 ? -9.183 19.606 6.113 1.00 83.25 384 GLY A O 1
ATOM 3034 N N . LYS A 1 385 ? -10.711 18.693 4.739 1.00 84.25 385 LYS A N 1
ATOM 3035 C CA . LYS A 1 385 ? -11.117 17.662 5.686 1.00 84.25 385 LYS A CA 1
ATOM 3036 C C . LYS A 1 385 ? -11.524 16.390 4.970 1.00 84.25 385 LYS A C 1
ATOM 3038 O O . LYS A 1 385 ? -12.290 16.439 4.011 1.00 84.25 385 LYS A O 1
ATOM 3043 N N . PHE A 1 386 ? -11.088 15.244 5.485 1.00 83.88 386 PHE A N 1
ATOM 3044 C CA . PHE A 1 386 ? -11.701 13.976 5.115 1.00 83.88 386 PHE A CA 1
ATOM 3045 C C . PHE A 1 386 ? -11.879 13.037 6.301 1.00 83.88 386 PHE A C 1
ATOM 3047 O O . PHE A 1 386 ? -11.122 13.068 7.265 1.00 83.88 386 PHE A O 1
ATOM 3054 N N . THR A 1 387 ? -12.915 12.207 6.243 1.00 83.81 387 THR A N 1
ATOM 3055 C CA . THR A 1 387 ? -13.135 11.104 7.183 1.00 83.81 387 THR A CA 1
ATOM 3056 C C . THR A 1 387 ? -13.010 9.796 6.427 1.00 83.81 387 THR A C 1
ATOM 3058 O O . THR A 1 387 ? -13.687 9.599 5.415 1.00 83.81 387 THR A O 1
ATOM 3061 N N . VAL A 1 388 ? -12.148 8.913 6.923 1.00 83.00 388 VAL A N 1
ATOM 3062 C CA . VAL A 1 388 ? -11.948 7.576 6.378 1.00 83.00 388 VAL A CA 1
ATOM 3063 C C . VAL A 1 388 ? -12.415 6.530 7.383 1.00 83.00 388 VAL A C 1
ATOM 3065 O O . VAL A 1 388 ? -12.091 6.568 8.569 1.00 83.00 388 VAL A O 1
ATOM 3068 N N . LEU A 1 389 ? -13.226 5.610 6.880 1.00 85.38 389 LEU A N 1
ATOM 3069 C CA . LEU A 1 389 ? -13.682 4.408 7.550 1.00 85.38 389 LEU A CA 1
ATOM 3070 C C . LEU A 1 389 ? -12.936 3.224 6.937 1.00 85.38 389 LEU A C 1
ATOM 3072 O O . LEU A 1 389 ? -13.099 2.928 5.752 1.00 85.38 389 LEU A O 1
ATOM 3076 N N . SER A 1 390 ? -12.135 2.554 7.754 1.00 84.12 390 SER A N 1
ATOM 3077 C CA . SER A 1 390 ? -11.315 1.417 7.353 1.00 84.12 390 SER A CA 1
ATOM 3078 C C . SER A 1 390 ? -11.864 0.129 7.961 1.00 84.12 390 SER A C 1
ATOM 3080 O O . SER A 1 390 ? -12.169 0.067 9.154 1.00 84.12 390 SER A O 1
ATOM 3082 N N . PHE A 1 391 ? -11.961 -0.910 7.137 1.00 85.25 391 PHE A N 1
ATOM 3083 C CA . PHE A 1 391 ? -12.349 -2.261 7.527 1.00 85.25 391 PHE A CA 1
ATOM 3084 C C . PHE A 1 391 ? -11.203 -3.227 7.253 1.00 85.25 391 PHE A C 1
ATOM 3086 O O . PHE A 1 391 ? -10.761 -3.320 6.113 1.00 85.25 391 PHE A O 1
ATOM 3093 N N . GLY A 1 392 ? -10.778 -3.987 8.258 1.00 83.62 392 GLY A N 1
ATOM 3094 C CA . GLY A 1 392 ? -9.927 -5.165 8.099 1.00 83.62 392 GLY A CA 1
ATOM 3095 C C . GLY A 1 392 ? -10.749 -6.433 8.309 1.00 83.62 392 GLY A C 1
ATOM 3096 O O . GLY A 1 392 ? -11.179 -6.703 9.429 1.00 83.62 392 GLY A O 1
ATOM 3097 N N . LEU A 1 393 ? -10.996 -7.205 7.252 1.00 84.50 393 LEU A N 1
ATOM 3098 C CA . LEU A 1 393 ? -11.657 -8.507 7.339 1.00 84.50 393 LEU A CA 1
ATOM 3099 C C . LEU A 1 393 ? -10.673 -9.530 7.903 1.00 84.50 393 LEU A C 1
ATOM 3101 O O . LEU A 1 393 ? -9.686 -9.853 7.244 1.00 84.50 393 LEU A O 1
ATOM 3105 N N . VAL A 1 394 ? -10.966 -10.055 9.089 1.00 83.50 394 VAL A N 1
ATOM 3106 C CA . VAL A 1 394 ? -10.248 -11.197 9.665 1.00 83.50 394 VAL A CA 1
ATOM 3107 C C . VAL A 1 394 ? -10.591 -12.449 8.861 1.00 83.50 394 VAL A C 1
ATOM 3109 O O . VAL A 1 394 ? -11.743 -12.611 8.452 1.00 83.50 394 VAL A O 1
ATOM 3112 N N . ASP A 1 395 ? -9.602 -13.317 8.635 1.00 81.38 395 ASP A N 1
ATOM 3113 C CA . ASP A 1 395 ? -9.763 -14.575 7.904 1.00 81.38 395 ASP A CA 1
ATOM 3114 C C . ASP A 1 395 ? -11.013 -15.346 8.392 1.00 81.38 395 ASP A C 1
ATOM 3116 O O . ASP A 1 395 ? -11.083 -15.743 9.558 1.00 81.38 395 ASP A O 1
ATOM 3120 N N . PRO A 1 396 ? -12.037 -15.537 7.540 1.00 82.06 396 PRO A N 1
ATOM 3121 C CA . PRO A 1 396 ? -13.259 -16.223 7.938 1.00 82.06 396 PRO A CA 1
ATOM 3122 C C . PRO A 1 396 ? -13.096 -17.751 8.011 1.00 82.06 396 PRO A C 1
ATOM 3124 O O . PRO A 1 396 ? -14.034 -18.424 8.440 1.00 82.06 396 PRO A O 1
ATOM 3127 N N . ASP A 1 397 ? -11.964 -18.303 7.558 1.00 78.31 397 ASP A N 1
ATOM 3128 C CA . ASP A 1 397 ? -11.671 -19.741 7.575 1.00 78.31 397 ASP A CA 1
ATOM 3129 C C . ASP A 1 397 ? -10.935 -20.205 8.842 1.00 78.31 397 ASP A C 1
ATOM 3131 O O . ASP A 1 397 ? -10.816 -21.409 9.080 1.00 78.31 397 ASP A O 1
ATOM 3135 N N . ILE A 1 398 ? -10.501 -19.277 9.701 1.00 75.94 398 ILE A N 1
ATOM 3136 C CA . ILE A 1 398 ? -9.914 -19.597 11.008 1.00 75.94 398 ILE A CA 1
ATOM 3137 C C . ILE A 1 398 ? -10.942 -19.454 12.141 1.00 75.94 398 ILE A C 1
ATOM 3139 O O . ILE A 1 398 ? -11.946 -18.745 12.008 1.00 75.94 398 ILE A O 1
ATOM 3143 N N . PRO A 1 399 ? -10.698 -20.082 13.307 1.00 74.56 399 PRO A N 1
ATOM 3144 C CA . PRO A 1 399 ? -11.437 -19.755 14.518 1.00 74.56 399 PRO A CA 1
ATOM 3145 C C . PRO A 1 399 ? -11.362 -18.254 14.813 1.00 74.56 399 PRO A C 1
ATOM 3147 O O . PRO A 1 399 ? -10.299 -17.647 14.687 1.00 74.56 399 PRO A O 1
ATOM 3150 N N . SER A 1 400 ? -12.488 -17.663 15.224 1.00 75.69 400 SER A N 1
ATOM 3151 C CA . SER A 1 400 ? -12.555 -16.231 15.530 1.00 75.69 400 SER A CA 1
ATOM 3152 C C . SER A 1 400 ? -11.465 -15.829 16.519 1.00 75.69 400 SER A C 1
ATOM 3154 O O . SER A 1 400 ? -11.308 -16.465 17.565 1.00 75.69 400 SER A O 1
ATOM 3156 N N . ILE A 1 401 ? -10.751 -14.751 16.204 1.00 78.06 401 ILE A N 1
ATOM 3157 C CA . ILE A 1 401 ? -9.728 -14.214 17.095 1.00 78.06 401 ILE A CA 1
ATOM 3158 C C . ILE A 1 401 ? -10.389 -13.559 18.310 1.00 78.06 401 ILE A C 1
ATOM 3160 O O . ILE A 1 401 ? -11.532 -13.083 18.248 1.00 78.06 401 ILE A O 1
ATOM 3164 N N . ILE A 1 402 ? -9.662 -13.523 19.426 1.00 77.38 402 ILE A N 1
ATOM 3165 C CA . ILE A 1 402 ? -10.127 -12.883 20.658 1.00 77.38 402 ILE A CA 1
ATOM 3166 C C . ILE A 1 402 ? -10.392 -11.401 20.373 1.00 77.38 402 ILE A C 1
ATOM 3168 O O . ILE A 1 402 ? -9.571 -10.713 19.773 1.00 77.38 402 ILE A O 1
ATOM 3172 N N . SER A 1 403 ? -11.558 -10.915 20.796 1.00 75.50 403 SER A N 1
ATOM 3173 C CA . SER A 1 403 ? -11.975 -9.523 20.611 1.00 75.50 403 SER A CA 1
ATOM 3174 C C . SER A 1 403 ? -12.342 -8.880 21.941 1.00 75.50 403 SER A C 1
ATOM 3176 O O . SER A 1 403 ? -12.508 -9.570 22.946 1.00 75.50 403 SER A O 1
ATOM 3178 N N . THR A 1 404 ? -12.569 -7.569 21.934 1.00 69.19 404 THR A N 1
ATOM 3179 C CA . THR A 1 404 ? -13.059 -6.816 23.099 1.00 69.19 404 THR A CA 1
ATOM 3180 C C . THR A 1 404 ? -14.393 -7.328 23.655 1.00 69.19 404 THR A C 1
ATOM 3182 O O . THR A 1 404 ? -14.717 -7.027 24.795 1.00 69.19 404 THR A O 1
ATOM 3185 N N . ALA A 1 405 ? -15.142 -8.158 22.918 1.00 71.25 405 ALA A N 1
ATOM 3186 C CA . ALA A 1 405 ? -16.320 -8.850 23.450 1.00 71.25 405 ALA A CA 1
ATOM 3187 C C . ALA A 1 405 ? -15.975 -9.946 24.481 1.00 71.25 405 ALA A C 1
ATOM 3189 O O . ALA A 1 405 ? -16.833 -10.354 25.259 1.00 71.25 405 ALA A O 1
ATOM 3190 N N . ASN A 1 406 ? -14.737 -10.446 24.469 1.00 73.94 406 ASN A N 1
ATOM 3191 C CA . ASN A 1 406 ? -14.247 -11.524 25.332 1.00 73.94 406 ASN A CA 1
ATOM 3192 C C . ASN A 1 406 ? -13.234 -11.036 26.375 1.00 73.94 406 ASN A C 1
ATOM 3194 O O . ASN A 1 406 ? -12.881 -11.792 27.282 1.00 73.94 406 ASN A O 1
ATOM 3198 N N . VAL A 1 407 ? -12.761 -9.797 26.247 1.00 74.62 407 VAL A N 1
ATOM 3199 C CA . VAL A 1 407 ? -11.729 -9.199 27.097 1.00 74.62 407 VAL A CA 1
ATOM 3200 C C . VAL A 1 407 ? -12.401 -8.247 28.081 1.00 74.62 407 VAL A C 1
ATOM 3202 O O . VAL A 1 407 ? -13.123 -7.340 27.674 1.00 74.62 407 VAL A O 1
ATOM 3205 N N . GLY A 1 408 ? -12.178 -8.462 29.378 1.00 72.25 408 GLY A N 1
ATOM 3206 C CA . GLY A 1 408 ? -12.685 -7.562 30.418 1.00 72.25 408 GLY A CA 1
ATOM 3207 C C . GLY A 1 408 ? -11.977 -6.198 30.407 1.00 72.25 408 GLY A C 1
ATOM 3208 O O . GLY A 1 408 ? -10.986 -6.026 29.693 1.00 72.25 408 GLY A O 1
ATOM 3209 N N . PRO A 1 409 ? -12.436 -5.220 31.211 1.00 73.06 409 PRO A N 1
ATOM 3210 C CA . PRO A 1 409 ? -11.765 -3.930 31.352 1.00 73.06 409 PRO A CA 1
ATOM 3211 C C . PRO A 1 409 ? -10.272 -4.102 31.649 1.00 73.06 409 PRO A C 1
ATOM 3213 O O . PRO A 1 409 ? -9.902 -4.724 32.637 1.00 73.06 409 PRO A O 1
ATOM 3216 N N . GLN A 1 410 ? -9.425 -3.552 30.779 1.00 76.81 410 GLN A N 1
ATOM 3217 C CA . GLN A 1 410 ? -7.969 -3.617 30.933 1.00 76.81 410 GLN A CA 1
ATOM 3218 C C . GLN A 1 410 ? -7.405 -2.380 31.639 1.00 76.81 410 GLN A C 1
ATOM 3220 O O . GLN A 1 410 ? -6.246 -2.382 32.018 1.00 76.81 410 GLN A O 1
ATOM 3225 N N . GLN A 1 411 ? -8.187 -1.310 31.810 1.00 80.31 411 GLN A N 1
ATOM 3226 C CA . GLN A 1 411 ? -7.702 -0.063 32.404 1.00 80.31 411 GLN A CA 1
ATOM 3227 C C . GLN A 1 411 ? -8.051 0.016 33.890 1.00 80.31 411 GLN A C 1
ATOM 3229 O O . GLN A 1 411 ? -9.226 -0.083 34.261 1.00 80.31 411 GLN A O 1
ATOM 3234 N N . LYS A 1 412 ? -7.042 0.279 34.732 1.00 84.62 412 LYS A N 1
ATOM 3235 C CA . LYS A 1 412 ? -7.222 0.502 36.179 1.00 84.62 412 LYS A CA 1
ATOM 3236 C C . LYS A 1 412 ? -8.254 1.592 36.468 1.00 84.62 412 LYS A C 1
ATOM 3238 O O . LYS A 1 412 ? -9.093 1.431 37.350 1.00 84.62 412 LYS A O 1
ATOM 3243 N N . SER A 1 413 ? -8.243 2.672 35.685 1.00 83.44 413 SER A N 1
ATOM 3244 C CA . SER A 1 413 ? -9.187 3.789 35.812 1.00 83.44 413 SER A CA 1
ATOM 3245 C C . SER A 1 413 ? -10.647 3.364 35.610 1.00 83.44 413 SER A C 1
ATOM 3247 O O . SER A 1 413 ? -11.538 3.897 36.267 1.00 83.44 413 SER A O 1
ATOM 3249 N N . TRP A 1 414 ? -10.910 2.373 34.753 1.00 83.50 414 TRP A N 1
ATOM 3250 C CA . TRP A 1 414 ? -12.263 1.866 34.507 1.00 83.50 414 TRP A CA 1
ATOM 3251 C C . TRP A 1 414 ? -12.746 0.985 35.650 1.00 83.50 414 TRP A C 1
ATOM 3253 O O . TRP A 1 414 ? -13.905 1.088 36.045 1.00 83.50 414 TRP A O 1
ATOM 3263 N N . ILE A 1 415 ? -11.856 0.158 36.208 1.00 84.56 415 ILE A N 1
ATOM 3264 C CA . ILE A 1 415 ? -12.155 -0.617 37.416 1.00 84.56 415 ILE A CA 1
ATOM 3265 C C . ILE A 1 415 ? -12.441 0.332 38.572 1.00 84.56 415 ILE A C 1
ATOM 3267 O O . ILE A 1 415 ? -13.464 0.179 39.228 1.00 84.56 415 ILE A O 1
ATOM 3271 N N . ARG A 1 416 ? -11.598 1.350 38.774 1.00 85.12 416 ARG A N 1
ATOM 3272 C CA . ARG A 1 416 ? -11.818 2.370 39.803 1.00 85.12 416 ARG A CA 1
ATOM 3273 C C . ARG A 1 416 ? -13.171 3.053 39.633 1.00 85.12 416 ARG A C 1
ATOM 3275 O O . ARG A 1 416 ? -13.951 3.062 40.572 1.00 85.12 416 ARG A O 1
ATOM 3282 N N . LYS A 1 417 ? -13.497 3.512 38.421 1.00 85.06 417 LYS A N 1
ATOM 3283 C CA . LYS A 1 417 ? -14.791 4.143 38.126 1.00 85.06 417 LYS A CA 1
ATOM 3284 C C . LYS A 1 417 ? -15.978 3.221 38.425 1.00 85.06 417 LYS A C 1
ATOM 3286 O O . LYS A 1 417 ? -16.972 3.679 38.972 1.00 85.06 417 LYS A O 1
ATOM 3291 N N . ALA A 1 418 ? -15.881 1.938 38.078 1.00 84.69 418 ALA A N 1
ATOM 3292 C CA . ALA A 1 418 ? -16.926 0.970 38.398 1.00 84.69 418 ALA A CA 1
ATOM 3293 C C . ALA A 1 418 ? -17.038 0.748 39.915 1.00 84.69 418 ALA A C 1
ATOM 3295 O O . ALA A 1 418 ? -18.137 0.714 40.456 1.00 84.69 418 ALA A O 1
ATOM 3296 N N . LEU A 1 419 ? -15.918 0.633 40.628 1.00 85.06 419 LEU A N 1
ATOM 3297 C CA . LEU A 1 419 ? -15.933 0.512 42.084 1.00 85.06 419 LEU A CA 1
ATOM 3298 C C . LEU A 1 419 ? -16.549 1.756 42.736 1.00 85.06 419 LEU A C 1
ATOM 3300 O O . LEU A 1 419 ? -17.394 1.600 43.605 1.00 85.06 419 LEU A O 1
ATOM 3304 N N . ASP A 1 420 ? -16.218 2.958 42.268 1.00 84.12 420 ASP A N 1
ATOM 3305 C CA . ASP A 1 420 ? -16.799 4.213 42.763 1.00 84.12 420 ASP A CA 1
ATOM 3306 C C . ASP A 1 420 ? -18.320 4.300 42.517 1.00 84.12 420 ASP A C 1
ATOM 3308 O O . ASP A 1 420 ? -19.040 4.926 43.291 1.00 84.12 420 ASP A O 1
ATOM 3312 N N . GLU A 1 421 ? -18.824 3.676 41.447 1.00 85.31 421 GLU A N 1
ATOM 3313 C CA . GLU A 1 421 ? -20.251 3.670 41.096 1.00 85.31 421 GLU A CA 1
ATOM 3314 C C . GLU A 1 421 ? -21.062 2.626 41.886 1.00 85.31 421 GLU A C 1
ATOM 3316 O O . GLU A 1 421 ? -22.221 2.873 42.222 1.00 85.31 421 GLU A O 1
ATOM 3321 N N . TYR A 1 422 ? -20.470 1.464 42.186 1.00 81.81 422 TYR A N 1
ATOM 3322 C CA . TYR A 1 422 ? -21.180 0.320 42.776 1.00 81.81 422 TYR A CA 1
ATOM 3323 C C . TYR A 1 422 ? -20.847 0.044 44.250 1.00 81.81 422 TYR A C 1
ATOM 3325 O O . TYR A 1 422 ? -21.614 -0.659 44.915 1.00 81.81 422 TYR A O 1
ATOM 3333 N N . LEU A 1 423 ? -19.724 0.542 44.777 1.00 81.75 423 LEU A N 1
ATOM 3334 C CA . LEU A 1 423 ? -19.379 0.389 46.190 1.00 81.75 423 LEU A CA 1
ATOM 3335 C C . LEU A 1 423 ? -20.068 1.448 47.055 1.00 81.75 423 LEU A C 1
ATOM 3337 O O . LEU A 1 423 ? -20.329 2.575 46.645 1.00 81.75 423 LEU A O 1
ATOM 3341 N N . ASP A 1 424 ? -20.344 1.068 48.301 1.00 76.75 424 ASP A N 1
ATOM 3342 C CA . ASP A 1 424 ? -20.881 1.975 49.310 1.00 76.75 424 ASP A CA 1
ATOM 3343 C C . ASP A 1 424 ? -19.853 3.069 49.643 1.00 76.75 424 ASP A C 1
ATOM 3345 O O . ASP A 1 424 ? -18.697 2.771 49.946 1.00 76.75 424 ASP A O 1
ATOM 3349 N N . VAL A 1 425 ? -20.302 4.328 49.666 1.00 74.75 425 VAL A N 1
ATOM 3350 C CA . VAL A 1 425 ? -19.509 5.532 49.990 1.00 74.75 425 VAL A CA 1
ATOM 3351 C C . VAL A 1 425 ? -18.798 5.427 51.352 1.00 74.75 425 VAL A C 1
ATOM 3353 O O . VAL A 1 425 ? -17.858 6.165 51.633 1.00 74.75 425 VAL A O 1
ATOM 3356 N N . ARG A 1 426 ? -19.229 4.506 52.222 1.00 80.81 426 ARG A N 1
ATOM 3357 C CA . ARG A 1 426 ? -18.619 4.238 53.534 1.00 80.81 426 ARG A CA 1
ATOM 3358 C C . ARG A 1 426 ? -17.299 3.464 53.480 1.00 80.81 426 ARG A C 1
ATOM 3360 O O . ARG A 1 426 ? -16.647 3.341 54.518 1.00 80.81 426 ARG A O 1
ATOM 3367 N N . LEU A 1 427 ? -16.910 2.914 52.332 1.00 81.75 427 LEU A N 1
ATOM 3368 C CA . LEU A 1 427 ? -15.622 2.241 52.180 1.00 81.75 427 LEU A CA 1
ATOM 3369 C C . LEU A 1 427 ? -14.480 3.270 52.088 1.00 81.75 427 LEU A C 1
ATOM 3371 O O . LEU A 1 427 ? -14.550 4.171 51.254 1.00 81.75 427 LEU A O 1
ATOM 3375 N N . PRO A 1 428 ? -13.418 3.145 52.908 1.00 87.38 428 PRO A N 1
ATOM 3376 C CA . PRO A 1 428 ? -12.244 4.006 52.793 1.00 87.38 428 PRO A CA 1
ATOM 3377 C C . PRO A 1 428 ? -11.583 3.883 51.415 1.00 87.38 428 PRO A C 1
ATOM 3379 O O . PRO A 1 428 ? -11.500 2.784 50.853 1.00 87.38 428 PRO A O 1
ATOM 3382 N N . ILE A 1 429 ? -11.076 5.001 50.892 1.00 85.06 429 ILE A N 1
ATOM 3383 C CA . ILE A 1 429 ? -10.462 5.075 49.559 1.00 85.06 429 ILE A CA 1
ATOM 3384 C C . ILE A 1 429 ? -9.253 4.142 49.431 1.00 85.06 429 ILE A C 1
ATOM 3386 O O . ILE A 1 429 ? -9.038 3.555 48.376 1.00 85.06 429 ILE A O 1
ATOM 3390 N N . GLU A 1 430 ? -8.531 3.907 50.527 1.00 87.50 430 GLU A N 1
ATOM 3391 C CA . GLU A 1 430 ? -7.373 3.016 50.594 1.00 87.50 430 GLU A CA 1
ATOM 3392 C C . GLU A 1 430 ? -7.758 1.556 50.325 1.00 87.50 430 GLU A C 1
ATOM 3394 O O . GLU A 1 430 ? -6.967 0.787 49.780 1.00 87.50 430 GLU A O 1
ATOM 3399 N N . ILE A 1 431 ? -8.981 1.153 50.691 1.00 85.69 431 ILE A N 1
ATOM 3400 C CA . ILE A 1 431 ? -9.495 -0.191 50.404 1.00 85.69 431 ILE A CA 1
ATOM 3401 C C . ILE A 1 431 ? -9.847 -0.310 48.924 1.00 85.69 431 ILE A C 1
ATOM 3403 O O . ILE A 1 431 ? -9.517 -1.321 48.307 1.00 85.69 431 ILE A O 1
ATOM 3407 N N . VAL A 1 432 ? -10.465 0.721 48.343 1.00 84.44 432 VAL A N 1
ATOM 3408 C CA . VAL A 1 432 ? -10.772 0.766 46.906 1.00 84.44 432 VAL A CA 1
ATOM 3409 C C . VAL A 1 432 ? -9.483 0.711 46.084 1.00 84.44 432 VAL A C 1
ATOM 3411 O O . VAL A 1 432 ? -9.382 -0.096 45.164 1.00 84.44 432 VAL A O 1
ATOM 3414 N N . GLU A 1 433 ? -8.467 1.489 46.457 1.00 85.94 433 GLU A N 1
ATOM 3415 C CA . GLU A 1 433 ? -7.152 1.477 45.804 1.00 85.94 433 GLU A CA 1
ATOM 3416 C C . GLU A 1 433 ? -6.475 0.116 45.912 1.00 85.94 433 GLU A C 1
ATOM 3418 O O . GLU A 1 433 ? -6.029 -0.434 44.906 1.00 85.94 433 GLU A O 1
ATOM 3423 N N . LYS A 1 434 ?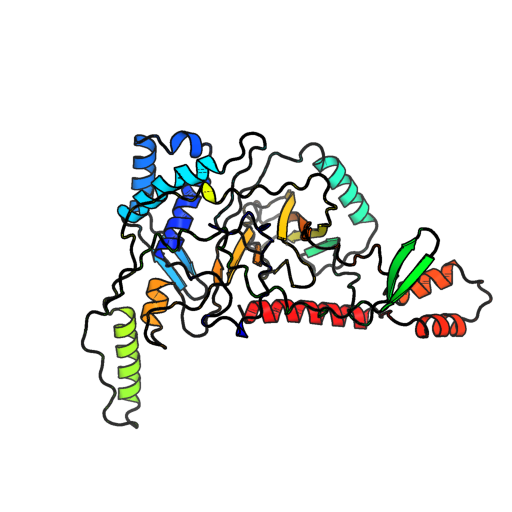 -6.504 -0.495 47.100 1.00 87.12 434 LYS A N 1
ATOM 3424 C CA . LYS A 1 434 ? -5.955 -1.835 47.301 1.00 87.12 434 LYS A CA 1
ATOM 3425 C C . LYS A 1 434 ? -6.675 -2.898 46.470 1.00 87.12 434 LYS A C 1
ATOM 3427 O O . LYS A 1 434 ? -6.020 -3.812 45.983 1.00 87.12 434 LYS A O 1
ATOM 3432 N N . ILE A 1 435 ? -7.995 -2.791 46.289 1.00 84.44 435 ILE A N 1
ATOM 3433 C CA . ILE A 1 435 ? -8.752 -3.686 45.401 1.00 84.44 435 ILE A CA 1
ATOM 3434 C C . ILE A 1 435 ? -8.296 -3.494 43.954 1.00 84.44 435 ILE A C 1
ATOM 3436 O O . ILE A 1 435 ? -8.009 -4.488 43.295 1.00 84.44 435 ILE A O 1
ATOM 3440 N N . VAL A 1 436 ? -8.191 -2.247 43.473 1.00 85.19 436 VAL A N 1
ATOM 3441 C CA . VAL A 1 436 ? -7.729 -1.939 42.105 1.00 85.19 436 VAL A CA 1
ATOM 3442 C C . VAL A 1 436 ? -6.321 -2.484 41.858 1.00 85.19 436 VAL A C 1
ATOM 3444 O O . VAL A 1 436 ? -6.076 -3.064 40.803 1.00 85.19 436 VAL A O 1
ATOM 3447 N N . ASP A 1 437 ? -5.413 -2.346 42.825 1.00 85.00 437 ASP A N 1
ATOM 3448 C CA . ASP A 1 437 ? -4.035 -2.838 42.714 1.00 85.00 437 ASP A CA 1
ATOM 3449 C C . ASP A 1 437 ? -3.909 -4.361 42.811 1.00 85.00 437 ASP A C 1
ATOM 3451 O O . ASP A 1 437 ? -2.947 -4.928 42.298 1.00 85.00 437 ASP A O 1
ATOM 3455 N N . MET A 1 438 ? -4.881 -5.033 43.432 1.00 84.38 438 MET A N 1
ATOM 3456 C CA . MET A 1 438 ? -4.964 -6.495 43.456 1.00 84.38 438 MET A CA 1
ATOM 3457 C C . MET A 1 438 ? -5.555 -7.088 42.173 1.00 84.38 438 MET A C 1
ATOM 3459 O O . MET A 1 438 ? -5.481 -8.304 41.995 1.00 84.38 438 MET A O 1
ATOM 3463 N N . VAL A 1 439 ? -6.159 -6.283 41.290 1.00 81.44 439 VAL A N 1
ATOM 3464 C CA . VAL A 1 439 ? -6.661 -6.808 40.017 1.00 81.44 439 VAL A CA 1
ATOM 3465 C C . VAL A 1 439 ? -5.487 -7.070 39.080 1.00 81.44 439 VAL A C 1
ATOM 3467 O O . VAL A 1 439 ? -4.780 -6.160 38.657 1.00 81.44 439 VAL A O 1
ATOM 3470 N N . GLU A 1 440 ? -5.294 -8.336 38.728 1.00 77.62 440 GLU A N 1
ATOM 3471 C CA . GLU A 1 440 ? -4.290 -8.752 37.754 1.00 77.62 440 GLU A CA 1
ATOM 3472 C C . GLU A 1 440 ? -4.743 -8.464 36.314 1.00 77.62 440 GLU A C 1
ATOM 3474 O O . GLU A 1 440 ? -5.934 -8.416 36.001 1.00 77.62 440 GLU A O 1
ATOM 3479 N N . GLY A 1 441 ? -3.779 -8.288 35.408 1.00 72.06 441 GLY A N 1
ATOM 3480 C CA . GLY A 1 441 ? -4.050 -8.137 33.976 1.00 72.06 441 GLY A CA 1
ATOM 3481 C C . GLY A 1 441 ? -4.595 -6.771 33.550 1.00 72.06 441 GLY A C 1
ATOM 3482 O O . GLY A 1 441 ? -4.912 -6.600 32.376 1.00 72.06 441 GLY A O 1
ATOM 3483 N N . VAL A 1 442 ? -4.671 -5.790 34.456 1.00 80.56 442 VAL A N 1
ATOM 3484 C CA . VAL A 1 442 ? -4.944 -4.388 34.108 1.00 80.56 442 VAL A CA 1
ATOM 3485 C C . VAL A 1 442 ? -3.671 -3.557 33.980 1.00 80.56 442 VAL A C 1
ATOM 3487 O O . VAL A 1 442 ? -2.598 -3.945 34.446 1.00 80.56 442 VAL A O 1
ATOM 3490 N N . MET A 1 443 ? -3.799 -2.414 33.314 1.00 82.62 443 MET A N 1
ATOM 3491 C CA . MET A 1 443 ? -2.745 -1.439 33.060 1.00 82.62 443 MET A CA 1
ATOM 3492 C C . MET A 1 443 ? -3.206 -0.029 33.431 1.00 82.62 443 MET A C 1
ATOM 3494 O O . MET A 1 443 ? -4.409 0.267 33.449 1.00 82.62 443 MET A O 1
ATOM 3498 N N . ASP A 1 444 ? -2.249 0.838 33.738 1.00 83.38 444 ASP A N 1
ATOM 3499 C CA . ASP A 1 444 ? -2.488 2.278 33.838 1.00 83.38 444 ASP A CA 1
ATOM 3500 C C . ASP A 1 444 ? -2.339 2.977 32.468 1.00 83.38 444 ASP A C 1
ATOM 3502 O O . ASP A 1 444 ? -1.997 2.359 31.453 1.00 83.38 444 ASP A O 1
ATOM 3506 N N . ASP A 1 445 ? -2.644 4.276 32.417 1.00 76.81 445 ASP A N 1
ATOM 3507 C CA . ASP A 1 445 ? -2.581 5.058 31.176 1.00 76.81 445 ASP A CA 1
ATOM 3508 C C . ASP A 1 445 ? -1.144 5.218 30.642 1.00 76.81 445 ASP A C 1
ATOM 3510 O O . ASP A 1 445 ? -0.942 5.368 29.431 1.00 76.81 445 ASP A O 1
ATOM 3514 N N . GLN A 1 446 ? -0.138 5.153 31.520 1.00 79.12 446 GLN A N 1
ATOM 3515 C CA . GLN A 1 446 ? 1.271 5.268 31.153 1.00 79.12 446 GLN A CA 1
ATOM 3516 C C . GLN A 1 446 ? 1.779 3.968 30.518 1.00 79.12 446 GLN A C 1
ATOM 3518 O O . GLN A 1 446 ? 2.371 4.006 29.439 1.00 79.12 446 GLN A O 1
ATOM 3523 N N . GLU A 1 447 ? 1.493 2.822 31.132 1.00 79.25 447 GLU A N 1
ATOM 3524 C CA . GLU A 1 447 ? 1.764 1.485 30.605 1.00 79.25 447 GLU A CA 1
ATOM 3525 C C . GLU A 1 447 ? 1.061 1.267 29.266 1.00 79.25 447 GLU A C 1
ATOM 3527 O O . GLU A 1 447 ? 1.681 0.803 28.310 1.00 79.25 447 GLU A O 1
ATOM 3532 N N . LYS A 1 448 ? -0.212 1.669 29.159 1.00 75.38 448 LYS A N 1
ATOM 3533 C CA . LYS A 1 448 ? -0.959 1.641 27.896 1.00 75.38 448 LYS A CA 1
ATOM 3534 C C . LYS A 1 448 ? -0.240 2.433 26.805 1.00 75.38 448 LYS A C 1
ATOM 3536 O O . LYS A 1 448 ? -0.047 1.928 25.700 1.00 75.38 448 LYS A O 1
ATOM 3541 N N . SER A 1 449 ? 0.143 3.674 27.103 1.00 73.12 449 SER A N 1
ATOM 3542 C CA . SER A 1 449 ? 0.840 4.538 26.145 1.00 73.12 449 SER A CA 1
ATOM 3543 C C . SER A 1 449 ? 2.199 3.949 25.745 1.00 73.12 449 SER A C 1
ATOM 3545 O O . SER A 1 449 ? 2.579 4.008 24.576 1.00 73.12 449 SER A O 1
ATOM 3547 N N . GLY A 1 450 ? 2.901 3.311 26.688 1.00 75.56 450 GLY A N 1
ATOM 3548 C CA . GLY A 1 450 ? 4.136 2.569 26.435 1.00 75.56 450 GLY A CA 1
ATOM 3549 C C . GLY A 1 450 ? 3.944 1.395 25.470 1.00 75.56 450 GLY A C 1
ATOM 3550 O O . GLY A 1 450 ? 4.665 1.308 24.477 1.00 75.56 450 GLY A O 1
ATOM 3551 N N . LEU A 1 451 ? 2.938 0.546 25.708 1.00 73.12 451 LEU A N 1
ATOM 3552 C CA . LEU A 1 451 ? 2.609 -0.621 24.874 1.00 73.12 451 LEU A CA 1
ATOM 3553 C C . LEU A 1 451 ? 2.158 -0.234 23.459 1.00 73.12 451 LEU A C 1
ATOM 3555 O O . LEU A 1 451 ? 2.527 -0.890 22.480 1.00 73.12 451 LEU A O 1
ATOM 3559 N N . LEU A 1 452 ? 1.387 0.849 23.330 1.00 69.75 452 LEU A N 1
ATOM 3560 C CA . LEU A 1 452 ? 1.038 1.421 22.027 1.00 69.75 452 LEU A CA 1
ATOM 3561 C C . LEU A 1 452 ? 2.297 1.868 21.277 1.00 69.75 452 LEU A C 1
ATOM 3563 O O . LEU A 1 452 ? 2.465 1.538 20.104 1.00 69.75 452 LEU A O 1
ATOM 3567 N N . GLY A 1 453 ? 3.220 2.538 21.972 1.00 65.62 453 GLY A N 1
ATOM 3568 C CA . GLY A 1 453 ? 4.518 2.917 21.419 1.00 65.62 453 GLY A CA 1
ATOM 3569 C C . GLY A 1 453 ? 5.377 1.717 21.006 1.00 65.62 453 GLY A C 1
ATOM 3570 O O . GLY A 1 453 ? 6.036 1.766 19.974 1.00 65.62 453 GLY A O 1
ATOM 3571 N N . GLU A 1 454 ? 5.368 0.620 21.766 1.00 68.81 454 GLU A N 1
ATOM 3572 C CA . GLU A 1 454 ? 6.063 -0.625 21.403 1.00 68.81 454 GLU A CA 1
ATOM 3573 C C . GLU A 1 454 ? 5.465 -1.292 20.170 1.00 68.81 454 GLU A C 1
ATOM 3575 O O . GLU A 1 454 ? 6.207 -1.703 19.278 1.00 68.81 454 GLU A O 1
ATOM 3580 N N . THR A 1 455 ? 4.136 -1.353 20.094 1.00 66.56 455 THR A N 1
ATOM 3581 C CA . THR A 1 455 ? 3.420 -1.902 18.938 1.00 66.56 455 THR A CA 1
ATOM 3582 C C . THR A 1 455 ? 3.736 -1.091 17.687 1.00 66.56 455 THR A C 1
ATOM 3584 O O . THR A 1 455 ? 4.081 -1.669 16.657 1.00 66.56 455 THR A O 1
ATOM 3587 N N . GLN A 1 456 ? 3.689 0.241 17.790 1.00 64.44 456 GLN A N 1
ATOM 3588 C CA . GLN A 1 456 ? 4.031 1.130 16.685 1.00 64.44 456 GLN A CA 1
ATOM 3589 C C . GLN A 1 456 ? 5.494 0.956 16.270 1.00 64.44 456 GLN A C 1
ATOM 3591 O O . GLN A 1 456 ? 5.748 0.702 15.101 1.00 64.44 456 GLN A O 1
ATOM 3596 N N . ARG A 1 457 ? 6.442 0.930 17.218 1.00 63.66 457 ARG A N 1
ATOM 3597 C CA . ARG A 1 457 ? 7.857 0.635 16.924 1.00 63.66 457 ARG A CA 1
ATOM 3598 C C . ARG A 1 457 ? 8.058 -0.729 16.266 1.00 63.66 457 ARG A C 1
ATOM 3600 O O . ARG A 1 457 ? 8.951 -0.873 15.442 1.00 63.66 457 ARG A O 1
ATOM 3607 N N . GLY A 1 458 ? 7.279 -1.743 16.640 1.00 61.84 458 GLY A N 1
ATOM 3608 C CA . GLY A 1 458 ? 7.314 -3.058 16.001 1.00 61.84 458 GLY A CA 1
ATOM 3609 C C . GLY A 1 458 ? 6.850 -3.001 14.546 1.00 61.84 458 GLY A C 1
ATOM 3610 O O . GLY A 1 458 ? 7.503 -3.577 13.676 1.00 61.84 458 GLY A O 1
ATOM 3611 N N . LYS A 1 459 ? 5.768 -2.256 14.276 1.00 63.16 459 LYS A N 1
ATOM 3612 C CA . LYS A 1 459 ? 5.302 -1.975 12.911 1.00 63.16 459 LYS A CA 1
ATOM 3613 C C . LYS A 1 459 ? 6.355 -1.180 12.132 1.00 63.16 459 LYS A C 1
ATOM 3615 O O . LYS A 1 459 ? 6.683 -1.577 11.022 1.00 63.16 459 LYS A O 1
ATOM 3620 N N . ASP A 1 460 ? 6.949 -0.150 12.725 1.00 63.12 460 ASP A N 1
ATOM 3621 C CA . ASP A 1 460 ? 7.969 0.691 12.086 1.00 63.12 460 ASP A CA 1
ATOM 3622 C C . ASP A 1 460 ? 9.245 -0.103 11.768 1.00 63.12 460 ASP A C 1
ATOM 3624 O O . ASP A 1 460 ? 9.716 -0.076 10.638 1.00 63.12 460 ASP A O 1
ATOM 3628 N N . LYS A 1 461 ? 9.752 -0.917 12.705 1.00 62.03 461 LYS A N 1
ATOM 3629 C CA . LYS A 1 461 ? 10.892 -1.820 12.455 1.00 62.03 461 LYS A CA 1
ATOM 3630 C C . LYS A 1 461 ? 10.615 -2.813 11.335 1.00 62.03 461 LYS A C 1
ATOM 3632 O O . LYS A 1 461 ? 11.511 -3.142 10.568 1.00 62.03 461 LYS A O 1
ATOM 3637 N N . PHE A 1 462 ? 9.387 -3.321 11.246 1.00 57.91 462 PHE A N 1
ATOM 3638 C CA . PHE A 1 462 ? 8.995 -4.177 10.131 1.00 57.91 462 PHE A CA 1
ATOM 3639 C C . PHE A 1 462 ? 9.001 -3.403 8.809 1.00 57.91 462 PHE A C 1
ATOM 3641 O O . PHE A 1 462 ? 9.415 -3.948 7.794 1.00 57.91 462 PHE A O 1
ATOM 3648 N N . LEU A 1 463 ? 8.591 -2.134 8.825 1.00 59.19 463 LEU A N 1
ATOM 3649 C CA . LEU A 1 463 ? 8.650 -1.265 7.653 1.00 59.19 463 LEU A CA 1
ATOM 3650 C C . LEU A 1 463 ? 10.062 -0.886 7.225 1.00 59.19 463 LEU A C 1
ATOM 3652 O O . LEU A 1 463 ? 10.251 -0.622 6.043 1.00 59.19 463 LEU A O 1
ATOM 3656 N N . GLU A 1 464 ? 10.999 -0.820 8.167 1.00 56.28 464 GLU A N 1
ATOM 3657 C CA . GLU A 1 464 ? 12.428 -0.625 7.906 1.00 56.28 464 GLU A CA 1
ATOM 3658 C C . GLU A 1 464 ? 13.101 -1.914 7.411 1.00 56.28 464 GLU A C 1
ATOM 3660 O O . GLU A 1 464 ? 14.051 -1.853 6.639 1.00 56.28 464 GLU A O 1
ATOM 3665 N N . ALA A 1 465 ? 12.623 -3.081 7.861 1.00 48.59 465 ALA A N 1
ATOM 3666 C CA . ALA A 1 465 ? 13.162 -4.387 7.479 1.00 48.59 465 ALA A CA 1
ATOM 3667 C C . ALA A 1 465 ? 12.633 -4.914 6.130 1.00 48.59 465 ALA A C 1
ATOM 3669 O O . ALA A 1 465 ? 13.218 -5.848 5.578 1.00 48.59 465 ALA A O 1
ATOM 3670 N N . GLN A 1 466 ? 11.520 -4.363 5.633 1.00 41.66 466 GLN A N 1
ATOM 3671 C CA . GLN A 1 466 ? 11.034 -4.539 4.259 1.00 41.66 466 GLN A CA 1
ATOM 3672 C C . GLN A 1 466 ? 11.690 -3.526 3.334 1.00 41.66 466 GLN A C 1
ATOM 3674 O O . GLN A 1 466 ? 11.951 -3.893 2.169 1.00 41.66 466 GLN A O 1
#

pLDDT: mean 71.13, std 16.77, range [22.17, 94.0]

InterPro domains:
  IPR025340 Protein of unknown function DUF4246 [PTHR33119] (227-446)
  IPR049192 Domain of unknown function DUF4246, C-terminal [PF14033] (228-336)
  IPR049192 Domain of unknown function DUF4246, C-terminal [PF14033] (369-417)

Foldseek 3Di:
DDPDDDPQAFDQQPDDQVPDPFGGFAAFAWLLRLQLLVLLVVQLVDPPSLVCLPPPVVLVVSLVVLQVDFRFFDDQQDTDTDRHDPLSSQQSSVCSNLQSLLADPVQRDHDAWWFFDDDPPPDDVVPLVVVVVVLVVLVVPDDFDDPPFKTWSDDQLLQDQDAQFFWWWDPPDPPDIDIDGHHHLDPDPPPPPPDDDDDDLNPPPPVQQPQDQKDFDDDPQDDQDPDPPPPVSNVVNVVSNVVCLQPGDIDARDGPDHHDDPSSVSPDDDDCPPFDWDKDKIKMKGKADFDDFWDAKDDKFFDRPSQRQFSDKDKDWSDWPQWDDKTKWAKIAHTDHDNDDPQSQNVCCNTRVDGPLGRRMGGIDDDRIIIIHIIGGNHSRDMIMIMMMMIGIHRRPDDDHGGPVGTDAQELVVQLVVCVVPPDPPDDVVVSVVVSVPDTSHDYPVVSVVVVVVVVVVRVVVVSND

Radius of gyration: 27.23 Å; chains: 1; bounding box: 78×68×87 Å

Secondary structure (DSSP, 8-state):
-PPP----PPPPS---GGGSTT-SSBPPPPHHHHHHHHHHHHHHTSTTHHHHTT-HHHHHHHHHHHHT--EEEE-SS-EEEEPPPHHHHHHHHHHHHHHHHT-BTTTTB----SSSPPP--SS-HHHHHHHHHHHHHHHHH----B-SSEEEEE-TTSS---TTTSEEEEEEETTEEEEEEPPPTTTT-SSSSSS--PPPTT---TTT------PBP---PPPPPS-TT-HHHHHHHHHHHHHHHHHS-B-----SS-----SGGG------TTS---EEEEEEEEE--TT-SEEPPPPPEE---TTT-EEEEEEEEEEEESEEE--EEEEEEBPPP-SS-TT-HHHHHHHHS--TT---EE--SS-SEEEEPPEEESSTTS--EEEEEEEEEE-TTSPPPP-TTTBPP-BHHHHHHHHHHHS-TTS-HHHHHHHHHH-TT-B-HHHHHHHHHHHHHHHHHHHHH-

Organism: NCBI:txid206335

Sequence (466 aa):
MMPGGGTAGYRHPFIVGTYFLGGVGDNPRTLADLAMSQFSWFIRSQPNWWQSHQNQSVREQWSEKAVDRDWLVTTPSSTATVRLFDKQIAYVLDELAGYALLRDEVNNWYHVSSAYGNQTKSLMLPLLATLNEALDKLKKDKTFSSDGTTKVIVDPTHCPLVYDRSLVSFTIRPTTCRIFVSPSGDVEFLTYINDSILSSPLNLPTDSTVYGGMSIYSLDEPDPPEHSDDEEGWVAYERDMREWTLNRPISLPDISTGYRGGMEQRRQTVTLKSKRLQCIVSVSEHQMIPGTTELLGTPWHVEGMKNERVVACGFFFTAVENIQSCDLQFRMAVSYPRGFHAGDSGATLRTWGLRDGDSCHHTLAPSQSHRYTPITLSDPSKTGKFTVLSFGLVDPDIPSIISTANVGPQQKSWIRKALDEYLDVRLPIEIVEKIVDMVEGVMDDQEKSGLLGETQRGKDKFLEAQ

=== Feature glossary ===
A reading guide for the features in this record.

Start from the sequence.

  · Sequence gives the chain of amino acids in standard one-letter code (A=alanine, C=cysteine, …, Y=tyrosine), read N→C. It is the only feature that is directly encoded by the gene; all structural features are derived from the folded form of this sequence.

Fold it, and you get atomic coordinates and the backbone conformation that goes with them.

  · The mmCIF table is the protein's shape written out atom by atom. For each backbone N, Cα, C, and carbonyl O, it records an (x, y, z) coordinate triple in Å plus the residue type, chain letter, and residue number.

  · Backbone dihedral angles. Every residue except chain termini has a φ (preceding-C → N → Cα → C) and a ψ (N → Cα → C → next-N). They are reported in degrees following the IUPAC sign convention. Secondary structure is essentially a statement about which (φ, ψ) basin each residue occupies.

  · DSSP 8-state secondary structure assigns each residue one of H (α-helix), G (3₁₀-helix), I (π-helix), E (extended β-strand), B (isolated β-bridge), T (hydrogen-bonded turn), S (bend), or '-' (coil). The assignment is computed from backbone hydrogen-bond geometry via the Kabsch–Sander algorithm.

  · P-SEA three-state annotation labels each residue as helix, strand, or coil based purely on the geometry of the Cα trace. It serves as a fallback when the full backbone (and thus DSSP) is unavailable.

Summarize the fold with a handful of shape descriptors and a per-residue structural alphabet.

  · Radius of gyration (Rg) is the root-mean-square distance of Cα atoms from their centroid — a single number for overall size and compactness. A globular domain of N residues has Rg ≈ 2.2·N^0.38 Å; an extended or disordered chain has a much larger Rg. The Cα contact count is the number of residue pairs whose Cα atoms are within 8 Å and are more than four positions apart in sequence — a standard proxy for tertiary packing density. The bounding box is the smallest axis-aligned box enclosing all Cα atoms.

  · Foldseek's 3Di representation compresses backbone geometry into a per-residue letter drawn from a learned twenty-state alphabet. It captures the tertiary interaction pattern around each residue — which residues are packed against it in space, regardless of where they are in sequence.

  · Accessible surface area quantifies burial. A residue with SASA near zero is packed into the hydrophobic core; one with SASA >100 Å² sits on the surface. Computed here via the Shrake–Rupley numerical algorithm with a 1.4 Å probe.

Ask how reliable the model is.

  · For AlphaFold models, the B-factor field carries pLDDT — the model's own estimate of local accuracy on a 0–100 scale. Regions with pLDDT<50 should be treated as essentially unmodeled; they often correspond to intrinsically disordered segments.

  · For experimental (PDB) structures, the B-factor (temperature factor) quantifies the positional spread of each atom in the crystal — a combination of thermal vibration and static disorder — in units of Å². High B-factors mark flexible loops or poorly resolved regions; low B-factors mark the rigid, well-ordered core.

  · PAE(i, j) answers: if I align the predicted and true structures on residue i, how far off (in Å) do I expect residue j to be? A block-diagonal PAE matrix with low values on the blocks and high values off-diagonal is the signature of a multi-domain protein with confidently predicted domains but uncertain inter-domain orientation.

Place it in context: what it resembles, what it is annotated as, and how it looks.

  · Structural nearest neighbors (via Foldseek easy-search vs the PDB). Reported per hit: target PDB id, E-value, and alignment TM-score. A TM-score above ~0.5 is the conventional threshold for 'same fold'.

  · Functional annotations link the protein to curated databases. InterPro entries identify conserved domains and families by matching the sequence against member-database signatures (Pfam, PROSITE, CDD, …). Gene Ontology (GO) terms describe molecular function, biological process, and cellular component in a controlled vocabulary. CATH places the structure in a hierarchical fold classification (Class/Architecture/Topology/Homologous-superfamily). The organism is the source species.

  · Plot images: a contact map (which residues are close in 3D, as an N×N binary image), a Ramachandran scatter (backbone torsion angles, revealing secondary-structure composition at a glance), and — for AlphaFold structures — a PAE heatmap (pairwise prediction confidence).

  · Structure images are PyMOL renders from six orthogonal camera directions. Cartoon representation draws helices as coils and strands as arrows; sticks shows the backbone as bonds; surface shows the solvent-excluded envelope. Rainbow coloring maps sequence position to hue (blue→red, N→C); chain coloring assigns a distinct color per polypeptide.